Protein 5MJ3 (pdb70)

Organism: Homo sapiens (NCBI:txid9606)

B-factor: mean 43.7, std 19.68, range [18.47, 137.01]

Solvent-accessible surface area: 27596 Å² total

CATH classification: 2.60.40.10 (+2 more: 2.60.40.10, 2.60.40.10)

Foldseek 3Di:
DAAPDPQEEEAEFAADPPGQADKDKDFQPAPDFDAKFKDFDPDPPTQDDTRIDIDGDHDCVRFGKMWMDHPNHTRGIHGYFYFYQYPNRTDDQFFDFPQPPHTPCAKAKADQELQQKIKIKTKGLDDDQKAKDKAKFFADVDTAHKDKDGKDWDDWDDDPNGIMTMIMIMMGGPDGDSQDDDDTWMKMKMWMQRNRYIDIDIDTGHNLQRHEHAFWADWDWAADPPFQKIKIFTHGDPPYDPDCVRFFKKKKKFKDCPDTRIDIGSHRMDMDGHDASIKIWMWIDRPPDDHDIHDIDIDGGD/DFPLVVLLVLLVVLLVLLPPQDDADDPPPPDDDCVVVVVVVQQACDPPQQLPLVSCVVPVPSVLVSLLVNLLVLLPVLPDCLACPVVHDDCPGSSVVSSVSSVVSSCRSPVPDDHPHDDDNVVSVSVVNVSSVRVSNRSVSSSVSSVSCVVPVDD/DDLVVLVVLLVVLVVLLVVVLVVLVVHCDSVVLNVVSVVLCVSVVLVVVSVVCVDDDDDPVRSVVVSVVSVVVSVVSVVVVVVNVD

Radius of gyration: 28.39 Å; Cα contacts (8 Å, |Δi|>4): 1042; chains: 3; bounding box: 75×76×80 Å

Secondary structure (DSSP, 8-state):
-EEEETTEEEEEEE-STT---EEEEEE--SS--SS-EEEETT-----EESSEEEEEE-SGGG-EEEEEEETTEEEEEEEEEEEEEETTEE---SSPP--SSSSS---EEEBSSSSSEEEEEEEES--SSEEEEEEEEE-SSSPEEEEE---EEEEEEEETTEEEEEEEEEEEESS--TTS---S-EEEEEEEEETTEEEEEEEEE-HHHHB-PPPPEEEEEEEPTTSSEEEEEEE--TTS-S-TTTS-EEEEEEEE----EEEEESSSEEEEE--TT-EEEEEEEESSS--PPPPPEEEE--/---HHHHHHHHHHHHHHHHHSS----TTSS--TTHHHHHHHS----TTSS-SHHHHHHHTHHHHHHHHHHHHHHHHHHTSHHHHSSSPPPTTSHHHHHHHHHHHHHHHH-TT-------SHHHHHHHHHHHHHHHHHHHHHHHHHHHHHHHHT--/--HHHHHHHHHHHHHHHHHHHHHHHH---HHHHHHHHHHH--HHHHHHHHTT-------HHHHHHHHHHHHHHHHHHHHHHHHHH-

Sequence (543 aa):
IWELKKDVYVVELDWYPDAPGEMVVVLTCDTPEEDGITWTLDQSSEVLGSGKTLTIQVKEFGDAGQYTCHKGGEVLSSHSLLLLHKKEDDGIWSTDILKDQKEPKNKTFLRCEAKNYSGRFTCWWWLTTISTTDLTFSVKSSRGSSDPQGVTCCGAATLSAERVRGDNKEYEYSVECCQEDSACPAAEESLPIEVMMVDAVHKLKYENYTSSFFIRDIIKPDPPKNLQLKPLKNSRQVVEVSWEYPDTWSTPHSYFSLTFCVQVQGEKKDRVFTDKTSATVICRKNASIISVRAQDRYYSSSWSEWASSVPCSSPAWTQQCQQLSQKLCTLAWSAHPLVGHMMDLLREEGDEETTNDVPHIQCGDGCDPQGLRDDNSQFCLQRRIHQGLIFYEEKLLGSDDIFTGEPSLLPDDSPVGQLHASLLGLSQLLQPEGHHLSPSQPWQRLLLRFKILRSSLQAFVAVAARVFAHGAATLSPMSIQEIQKEIAQIQAVIAGIQKYIYTMMSIEEIQKQIAAIQQIAAIQKQIYAMGGSGMSIEEIQKQIAAIQEQQILAIYKQIMAMVT

Structure (mmCIF, N/CA/C/O backbone):
data_5MJ3
#
_entry.id   5MJ3
#
_cell.length_a   56.960
_cell.length_b   56.740
_cell.length_c   100.070
_cell.angle_alpha   90.00
_cell.angle_beta   99.73
_cell.angle_gamma   90.00
#
_symmetry.space_group_name_H-M   'P 1 21 1'
#
loop_
_entity.id
_entity.type
_entity.pdbx_description
1 polymer 'Interleukin-12 subunit beta'
2 polymer 'Interleukin-23 subunit alpha'
3 polymer 'ALPHABODY MA12'
4 branched alpha-D-mannopyranose-(1-3)-[alpha-D-mannopyranose-(1-6)]beta-D-mannopyranose-(1-4)-2-acetamido-2-deoxy-beta-D-glucopyranose-(1-4)-2-acetamido-2-deoxy-beta-D-glucopyranose
5 non-polymer 'TRIETHYLENE GLYCOL'
6 non-polymer 'TETRAETHYLENE GLYCOL'
7 non-polymer 'SODIUM ION'
8 water water
#
loop_
_atom_site.group_PDB
_atom_site.id
_atom_site.type_symbol
_atom_site.label_atom_id
_atom_site.label_alt_id
_atom_site.label_comp_id
_atom_site.label_asym_id
_atom_site.label_entity_id
_atom_site.label_seq_id
_atom_site.pdbx_PDB_ins_code
_atom_site.Cartn_x
_atom_site.Cartn_y
_atom_site.Cartn_z
_atom_site.occupancy
_atom_site.B_iso_or_equiv
_atom_site.auth_seq_id
_atom_site.auth_comp_id
_atom_site.auth_asym_id
_atom_site.auth_atom_id
_atom_site.pdbx_PDB_model_num
ATOM 1 N N . ILE A 1 1 ? 33.779 -8.366 40.728 1.00 49.53 23 ILE A N 1
ATOM 2 C CA . ILE A 1 1 ? 34.928 -7.875 39.975 1.00 45.16 23 ILE A CA 1
ATOM 3 C C . ILE A 1 1 ? 34.824 -8.373 38.536 1.00 43.43 23 ILE A C 1
ATOM 4 O O . ILE A 1 1 ? 34.474 -9.527 38.297 1.00 45.84 23 ILE A O 1
ATOM 19 N N . TRP A 1 2 ? 35.103 -7.499 37.570 1.00 38.86 24 TRP A N 1
ATOM 20 C CA . TRP A 1 2 ? 35.096 -7.890 36.170 1.00 36.26 24 TRP A CA 1
ATOM 21 C C . TRP A 1 2 ? 36.254 -7.220 35.447 1.00 38.21 24 TRP A C 1
ATOM 22 O O . TRP A 1 2 ? 36.832 -6.236 35.923 1.00 37.84 24 TRP A O 1
ATOM 43 N N . GLU A 1 3 ? 36.604 -7.779 34.292 1.00 41.66 25 GLU A N 1
ATOM 44 C CA . GLU A 1 3 ? 37.770 -7.335 33.540 1.00 44.41 25 GLU A CA 1
ATOM 45 C C . GLU A 1 3 ? 37.364 -6.259 32.537 1.00 40.61 25 GLU A C 1
ATOM 46 O O . GLU A 1 3 ? 36.533 -6.498 31.654 1.00 38.62 25 GLU A O 1
ATOM 58 N N . LEU A 1 4 ? 37.950 -5.071 32.682 1.00 36.74 26 LEU A N 1
ATOM 59 C CA . LEU A 1 4 ? 37.690 -3.971 31.759 1.00 36.84 26 LEU A CA 1
ATOM 60 C C . LEU A 1 4 ? 38.495 -4.146 30.477 1.00 40.07 26 LEU A C 1
ATOM 61 O O . LEU A 1 4 ? 37.969 -3.990 29.363 1.00 36.10 26 LEU A O 1
ATOM 77 N N . LYS A 1 5 ? 39.777 -4.465 30.631 1.00 41.13 27 LYS A N 1
ATOM 78 C CA . LYS A 1 5 ? 40.668 -4.834 29.542 1.00 41.15 27 LYS A CA 1
ATOM 79 C C . LYS A 1 5 ? 41.787 -5.657 30.166 1.00 40.26 27 LYS A C 1
ATOM 80 O O . LYS A 1 5 ? 41.816 -5.857 31.380 1.00 38.64 27 LYS A O 1
ATOM 99 N N . LYS A 1 6 ? 42.708 -6.136 29.338 1.00 44.79 28 LYS A N 1
ATOM 100 C CA . LYS A 1 6 ? 43.750 -7.031 29.833 1.00 47.99 28 LYS A CA 1
ATOM 101 C C . LYS A 1 6 ? 44.409 -6.469 31.087 1.00 41.49 28 LYS A C 1
ATOM 102 O O . LYS A 1 6 ? 44.902 -5.337 31.088 1.00 42.26 28 LYS A O 1
ATOM 121 N N . ASP A 1 7 ? 44.398 -7.264 32.155 1.00 44.62 29 ASP A N 1
ATOM 122 C CA . ASP A 1 7 ? 45.083 -6.956 33.408 1.00 45.79 29 ASP A CA 1
ATOM 123 C C . ASP A 1 7 ? 44.520 -5.722 34.107 1.00 44.13 29 ASP A C 1
ATOM 124 O O . ASP A 1 7 ? 45.186 -5.147 34.972 1.00 41.69 29 ASP A O 1
ATOM 133 N N . VAL A 1 8 ? 43.307 -5.300 33.751 1.00 41.29 30 VAL A N 1
ATOM 134 C CA . VAL A 1 8 ? 42.643 -4.169 34.391 1.00 38.46 30 VAL A CA 1
ATOM 135 C C . VAL A 1 8 ? 41.242 -4.604 34.790 1.00 36.14 30 VAL A C 1
ATOM 136 O O . VAL A 1 8 ? 40.463 -5.059 33.943 1.00 41.32 30 VAL A O 1
ATOM 149 N N . TYR A 1 9 ? 40.911 -4.430 36.066 1.00 35.03 31 TYR A N 1
ATOM 150 C CA . TYR A 1 9 ? 39.662 -4.926 36.621 1.00 34.95 31 TYR A CA 1
ATOM 151 C C . TYR A 1 9 ? 38.913 -3.826 37.357 1.00 34.52 31 TYR A C 1
ATOM 152 O O . TYR A 1 9 ? 39.513 -2.916 37.935 1.00 36.21 31 TYR A O 1
ATOM 170 N N . VAL A 1 10 ? 37.589 -3.941 37.350 1.00 34.20 32 VAL A N 1
ATOM 171 C CA . VAL A 1 10 ? 36.695 -3.005 38.022 1.00 31.38 32 VAL A CA 1
ATOM 172 C C . VAL A 1 10 ? 35.994 -3.741 39.156 1.00 34.06 32 VAL A C 1
ATOM 173 O O . VAL A 1 10 ? 35.425 -4.820 38.948 1.00 33.23 32 VAL A O 1
ATOM 186 N N . VAL A 1 11 ? 36.055 -3.164 40.354 1.00 31.36 33 VAL A N 1
ATOM 187 C CA . VAL A 1 11 ? 35.375 -3.685 41.534 1.00 32.21 33 VAL A CA 1
ATOM 188 C C . VAL A 1 11 ? 34.236 -2.738 41.880 1.00 32.50 33 VAL A C 1
ATOM 189 O O . VAL A 1 11 ? 34.473 -1.569 42.212 1.00 33.82 33 VAL A O 1
ATOM 202 N N . GLU A 1 12 ? 33.001 -3.237 41.768 1.00 33.60 34 GLU A N 1
ATOM 203 C CA . GLU A 1 12 ? 31.811 -2.467 42.100 1.00 31.89 34 GLU A CA 1
ATOM 204 C C . GLU A 1 12 ? 31.619 -2.478 43.608 1.00 35.47 34 GLU A C 1
ATOM 205 O O . GLU A 1 12 ? 31.698 -3.538 44.240 1.00 38.54 34 GLU A O 1
ATOM 217 N N . LEU A 1 13 ? 31.366 -1.301 44.184 1.00 36.71 35 LEU A N 1
ATOM 218 C CA . LEU A 1 13 ? 31.246 -1.150 45.631 1.00 39.53 35 LEU A CA 1
ATOM 219 C C . LEU A 1 13 ? 30.032 -0.322 46.002 1.00 40.09 35 LEU A C 1
ATOM 220 O O . LEU A 1 13 ? 29.823 0.766 45.458 1.00 40.11 35 LEU A O 1
ATOM 236 N N . ASP A 1 14 ? 29.258 -0.827 46.964 1.00 37.65 36 ASP A N 1
ATOM 237 C CA . ASP A 1 14 ? 28.282 -0.005 47.669 1.00 44.52 36 ASP A CA 1
ATOM 238 C C . ASP A 1 14 ? 29.044 0.967 48.561 1.00 45.27 36 ASP A C 1
ATOM 239 O O . ASP A 1 14 ? 29.721 0.548 49.506 1.00 46.69 36 ASP A O 1
ATOM 248 N N . TRP A 1 15 ? 28.929 2.258 48.268 1.00 43.75 37 TRP A N 1
ATOM 249 C CA . TRP A 1 15 ? 29.870 3.272 48.732 1.00 46.12 37 TRP A CA 1
ATOM 250 C C . TRP A 1 15 ? 29.211 4.142 49.795 1.00 51.47 37 TRP A C 1
ATOM 251 O O . TRP A 1 15 ? 28.276 4.893 49.501 1.00 51.22 37 TRP A O 1
ATOM 272 N N . TYR A 1 16 ? 29.646 3.956 51.009 1.00 52.20 38 TYR A N 1
ATOM 273 C CA . TYR A 1 16 ? 29.193 4.765 52.160 1.00 57.88 38 TYR A CA 1
ATOM 274 C C . TYR A 1 16 ? 30.245 4.779 53.306 1.00 68.26 38 TYR A C 1
ATOM 275 O O . TYR A 1 16 ? 31.126 3.959 53.255 1.00 69.25 38 TYR A O 1
ATOM 293 N N . PRO A 1 17 ? 30.185 5.682 54.281 1.00 69.64 39 PRO A N 1
ATOM 294 C CA . PRO A 1 17 ? 31.263 5.728 55.271 1.00 67.66 39 PRO A CA 1
ATOM 295 C C . PRO A 1 17 ? 31.388 4.378 56.039 1.00 57.48 39 PRO A C 1
ATOM 296 O O . PRO A 1 17 ? 30.375 3.944 56.479 1.00 50.09 39 PRO A O 1
ATOM 307 N N . ASP A 1 18 ? 32.579 3.794 56.170 1.00 58.27 40 ASP A N 1
ATOM 308 C CA . ASP A 1 18 ? 32.834 2.521 56.830 1.00 58.91 40 ASP A CA 1
ATOM 309 C C . ASP A 1 18 ? 32.170 1.351 56.194 1.00 52.08 40 ASP A C 1
ATOM 310 O O . ASP A 1 18 ? 31.921 0.398 56.847 1.00 47.34 40 ASP A O 1
ATOM 319 N N . ALA A 1 19 ? 31.915 1.423 54.902 1.00 48.96 41 ALA A N 1
ATOM 320 C CA . ALA A 1 19 ? 31.368 0.277 54.203 1.00 46.93 41 ALA A CA 1
ATOM 321 C C . ALA A 1 19 ? 32.401 -0.850 54.173 1.00 42.48 41 ALA A C 1
ATOM 322 O O . ALA A 1 19 ? 33.599 -0.590 54.019 1.00 41.46 41 ALA A O 1
ATOM 329 N N . PRO A 1 20 ? 31.975 -2.112 54.311 1.00 46.07 42 PRO A N 1
ATOM 330 C CA . PRO A 1 20 ? 32.947 -3.215 54.303 1.00 45.99 42 PRO A CA 1
ATOM 331 C C . PRO A 1 20 ? 33.472 -3.567 52.925 1.00 39.88 42 PRO A C 1
ATOM 332 O O . PRO A 1 20 ? 34.516 -4.227 52.832 1.00 38.57 42 PRO A O 1
ATOM 343 N N . GLY A 1 21 ? 32.796 -3.159 51.855 1.00 38.34 43 GLY A N 1
ATOM 344 C CA . GLY A 1 21 ? 33.341 -3.432 50.545 1.00 39.16 43 GLY A CA 1
ATOM 345 C C . GLY A 1 21 ? 33.196 -4.898 50.175 1.00 38.49 43 GLY A C 1
ATOM 346 O O . GLY A 1 21 ? 32.293 -5.597 50.637 1.00 38.69 43 GLY A O 1
ATOM 350 N N . GLU A 1 22 ? 34.117 -5.372 49.336 1.00 35.49 44 GLU A N 1
ATOM 351 C CA . GLU A 1 22 ? 34.016 -6.690 48.729 1.00 35.14 44 GLU A CA 1
ATOM 352 C C . GLU A 1 22 ? 35.320 -7.450 48.867 1.00 33.58 44 GLU A C 1
ATOM 353 O O . GLU A 1 22 ? 36.406 -6.879 48.719 1.00 38.41 44 GLU A O 1
ATOM 365 N N . MET A 1 23 ? 35.204 -8.749 49.110 1.00 33.48 45 MET A N 1
ATOM 366 C CA . MET A 1 23 ? 36.357 -9.632 49.058 1.00 32.31 45 MET A CA 1
ATOM 367 C C . MET A 1 23 ? 36.628 -10.023 47.610 1.00 34.33 45 MET A C 1
ATOM 368 O O . MET A 1 23 ? 35.715 -10.410 46.872 1.00 34.29 45 MET A O 1
ATOM 382 N N A VAL A 1 24 ? 37.893 -9.921 47.217 0.64 36.49 46 VAL A N 1
ATOM 383 N N B VAL A 1 24 ? 37.885 -9.904 47.198 0.36 36.44 46 VAL A N 1
ATOM 384 C CA A VAL A 1 24 ? 38.354 -10.271 45.885 0.64 37.19 46 VAL A CA 1
ATOM 385 C CA B VAL A 1 24 ? 38.308 -10.303 45.864 0.36 37.16 46 VAL A CA 1
ATOM 386 C C A VAL A 1 24 ? 39.514 -11.243 46.022 0.64 35.49 46 VAL A C 1
ATOM 387 C C B VAL A 1 24 ? 39.509 -11.225 46.000 0.36 35.69 46 VAL A C 1
ATOM 388 O O A VAL A 1 24 ? 40.303 -11.160 46.969 0.64 34.84 46 VAL A O 1
ATOM 389 O O B VAL A 1 24 ? 40.315 -11.093 46.927 0.36 34.79 46 VAL A O 1
ATOM 414 N N . VAL A 1 25 ? 39.620 -12.169 45.072 1.00 38.19 47 VAL A N 1
ATOM 415 C CA . VAL A 1 25 ? 40.767 -13.071 44.992 1.00 42.94 47 VAL A CA 1
ATOM 416 C C . VAL A 1 25 ? 41.442 -12.807 43.658 1.00 41.67 47 VAL A C 1
ATOM 417 O O . VAL A 1 25 ? 40.823 -12.962 42.595 1.00 43.88 47 VAL A O 1
ATOM 431 N N . LEU A 1 26 ? 42.682 -12.345 43.720 1.00 40.75 48 LEU A N 1
ATOM 432 C CA . LEU A 1 26 ? 43.490 -12.139 42.534 1.00 41.63 48 LEU A CA 1
ATOM 433 C C . LEU A 1 26 ? 44.357 -13.367 42.309 1.00 44.59 48 LEU A C 1
ATOM 434 O O . LEU A 1 26 ? 44.901 -13.938 43.256 1.00 45.76 48 LEU A O 1
ATOM 450 N N . THR A 1 27 ? 44.479 -13.777 41.051 1.00 46.66 49 THR A N 1
ATOM 451 C CA . THR A 1 27 ? 45.335 -14.897 40.685 1.00 51.67 49 THR A CA 1
ATOM 452 C C . THR A 1 27 ? 46.486 -14.386 39.833 1.00 53.34 49 THR A C 1
ATOM 453 O O . THR A 1 27 ? 46.264 -13.675 38.849 1.00 51.77 49 THR A O 1
ATOM 464 N N . CYS A 1 28 ? 47.707 -14.744 40.219 1.00 58.13 50 CYS A N 1
ATOM 465 C CA . CYS A 1 28 ? 48.875 -14.395 39.426 1.00 58.17 50 CYS A CA 1
ATOM 466 C C . CYS A 1 28 ? 48.804 -15.130 38.095 1.00 55.27 50 CYS A C 1
ATOM 467 O O . CYS A 1 28 ? 48.591 -16.345 38.058 1.00 54.79 50 CYS A O 1
ATOM 474 N N . ASP A 1 29 ? 48.952 -14.383 37.003 1.00 55.68 51 ASP A N 1
ATOM 475 C CA . ASP A 1 29 ? 48.873 -14.938 35.652 1.00 66.42 51 ASP A CA 1
ATOM 476 C C . ASP A 1 29 ? 50.237 -15.516 35.289 1.00 68.68 51 ASP A C 1
ATOM 477 O O . ASP A 1 29 ? 51.066 -14.884 34.630 1.00 70.17 51 ASP A O 1
ATOM 486 N N . THR A 1 30 ? 50.471 -16.750 35.729 1.00 65.65 52 THR A N 1
ATOM 487 C CA . THR A 1 30 ? 51.788 -17.360 35.612 1.00 71.36 52 THR A CA 1
ATOM 488 C C . THR A 1 30 ? 51.627 -18.871 35.623 1.00 69.76 52 THR A C 1
ATOM 489 O O . THR A 1 30 ? 50.634 -19.389 36.148 1.00 64.87 52 THR A O 1
ATOM 500 N N . PRO A 1 31 ? 52.580 -19.605 35.043 1.00 78.93 53 PRO A N 1
ATOM 501 C CA . PRO A 1 31 ? 52.591 -21.067 35.204 1.00 81.08 53 PRO A CA 1
ATOM 502 C C . PRO A 1 31 ? 53.135 -21.507 36.557 1.00 74.60 53 PRO A C 1
ATOM 503 O O . PRO A 1 31 ? 52.787 -22.583 37.055 1.00 66.62 53 PRO A O 1
ATOM 514 N N . GLU A 1 32 ? 53.983 -20.675 37.161 1.00 79.04 54 GLU A N 1
ATOM 515 C CA . GLU A 1 32 ? 54.648 -21.043 38.406 1.00 87.73 54 GLU A CA 1
ATOM 516 C C . GLU A 1 32 ? 53.627 -21.403 39.484 1.00 85.45 54 GLU A C 1
ATOM 517 O O . GLU A 1 32 ? 52.470 -20.973 39.455 1.00 84.80 54 GLU A O 1
ATOM 529 N N . GLU A 1 33 ? 54.076 -22.208 40.450 1.00 82.58 55 GLU A N 1
ATOM 530 C CA . GLU A 1 33 ? 53.246 -22.597 41.584 1.00 78.44 55 GLU A CA 1
ATOM 531 C C . GLU A 1 33 ? 53.910 -22.372 42.940 1.00 76.88 55 GLU A C 1
ATOM 532 O O . GLU A 1 33 ? 53.210 -22.421 43.956 1.00 73.82 55 GLU A O 1
ATOM 544 N N . ASP A 1 34 ? 55.215 -22.097 42.993 1.00 80.29 56 ASP A N 1
ATOM 545 C CA . ASP A 1 34 ? 55.933 -21.940 44.251 1.00 76.66 56 ASP A CA 1
ATOM 546 C C . ASP A 1 34 ? 56.688 -20.617 44.263 1.00 69.84 56 ASP A C 1
ATOM 547 O O . ASP A 1 34 ? 57.097 -20.108 43.217 1.00 65.98 56 ASP A O 1
ATOM 556 N N . GLY A 1 35 ? 56.875 -20.071 45.462 1.00 65.45 57 GLY A N 1
ATOM 557 C CA . GLY A 1 35 ? 57.739 -18.914 45.653 1.00 65.88 57 GLY A CA 1
ATOM 558 C C . GLY A 1 35 ? 57.217 -17.595 45.120 1.00 65.70 57 GLY A C 1
ATOM 559 O O . GLY A 1 35 ? 58.005 -16.779 44.624 1.00 65.83 57 GLY A O 1
ATOM 563 N N . ILE A 1 36 ? 55.914 -17.349 45.231 1.00 62.52 58 ILE A N 1
ATOM 564 C CA . ILE A 1 36 ? 55.293 -16.139 44.703 1.00 58.72 58 ILE A CA 1
ATOM 565 C C . ILE A 1 36 ? 54.957 -15.210 45.860 1.00 55.86 58 ILE A C 1
ATOM 566 O O . ILE A 1 36 ? 54.530 -15.663 46.928 1.00 56.58 58 ILE A O 1
ATOM 582 N N . THR A 1 37 ? 55.159 -13.913 45.646 1.00 55.21 59 THR A N 1
ATOM 583 C CA . THR A 1 37 ? 54.785 -12.879 46.601 1.00 58.43 59 THR A CA 1
ATOM 584 C C . THR A 1 37 ? 54.065 -11.754 45.868 1.00 56.00 59 THR A C 1
ATOM 585 O O . THR A 1 37 ? 54.225 -11.576 44.657 1.00 56.94 59 THR A O 1
ATOM 596 N N . TRP A 1 38 ? 53.306 -10.968 46.630 1.00 52.18 60 TRP A N 1
ATOM 597 C CA . TRP A 1 38 ? 52.477 -9.896 46.096 1.00 49.71 60 TRP A CA 1
ATOM 598 C C . TRP A 1 38 ? 52.838 -8.566 46.744 1.00 49.73 60 TRP A C 1
ATOM 599 O O . TRP A 1 38 ? 53.146 -8.512 47.938 1.00 53.83 60 TRP A O 1
ATOM 620 N N . THR A 1 39 ? 52.771 -7.492 45.954 1.00 47.16 61 THR A N 1
ATOM 621 C CA . THR A 1 39 ? 52.906 -6.131 46.463 1.00 52.49 61 THR A CA 1
ATOM 622 C C . THR A 1 39 ? 51.861 -5.240 45.800 1.00 51.57 61 THR A C 1
ATOM 623 O O . THR A 1 39 ? 51.156 -5.655 44.876 1.00 51.72 61 THR A O 1
ATOM 634 N N . LEU A 1 40 ? 51.778 -3.993 46.273 1.00 50.33 62 LEU A N 1
ATOM 635 C CA . LEU A 1 40 ? 50.852 -2.999 45.734 1.00 51.50 62 LEU A CA 1
ATOM 636 C C . LEU A 1 40 ? 51.591 -1.692 45.465 1.00 52.74 62 LEU A C 1
ATOM 637 O O . LEU A 1 40 ? 52.268 -1.160 46.353 1.00 51.55 62 LEU A O 1
ATOM 653 N N . ASP A 1 41 ? 51.450 -1.184 44.238 1.00 48.86 63 ASP A N 1
ATOM 654 C CA . ASP A 1 41 ? 51.984 0.123 43.795 1.00 50.18 63 ASP A CA 1
ATOM 655 C C . ASP A 1 41 ? 53.478 0.164 44.123 1.00 54.74 63 ASP A C 1
ATOM 656 O O . ASP A 1 41 ? 54.199 -0.772 43.754 1.00 54.92 63 ASP A O 1
ATOM 665 N N . GLN A 1 42 ? 53.979 1.206 44.794 1.00 60.88 64 GLN A N 1
ATOM 666 C CA . GLN A 1 42 ? 55.421 1.372 44.988 1.00 71.26 64 GLN A CA 1
ATOM 667 C C . GLN A 1 42 ? 55.965 0.624 46.200 1.00 71.39 64 GLN A C 1
ATOM 668 O O . GLN A 1 42 ? 57.158 0.304 46.231 1.00 74.19 64 GLN A O 1
ATOM 682 N N . SER A 1 43 ? 55.131 0.354 47.203 1.00 66.79 65 SER A N 1
ATOM 683 C CA . SER A 1 43 ? 55.608 -0.279 48.425 1.00 65.12 65 SER A CA 1
ATOM 684 C C . SER A 1 43 ? 56.176 -1.667 48.144 1.00 63.14 65 SER A C 1
ATOM 685 O O . SER A 1 43 ? 55.700 -2.397 47.273 1.00 62.00 65 SER A O 1
ATOM 693 N N . SER A 1 44 ? 57.209 -2.033 48.907 1.00 63.40 66 SER A N 1
ATOM 694 C CA . SER A 1 44 ? 57.799 -3.360 48.822 1.00 64.97 66 SER A CA 1
ATOM 695 C C . SER A 1 44 ? 57.244 -4.321 49.865 1.00 63.21 66 SER A C 1
ATOM 696 O O . SER A 1 44 ? 57.528 -5.522 49.791 1.00 60.61 66 SER A O 1
ATOM 704 N N . GLU A 1 45 ? 56.471 -3.824 50.829 1.00 69.35 67 GLU A N 1
ATOM 705 C CA . GLU A 1 45 ? 55.805 -4.674 51.807 1.00 72.01 67 GLU A CA 1
ATOM 706 C C . GLU A 1 45 ? 55.091 -5.829 51.122 1.00 67.41 67 GLU A C 1
ATOM 707 O O . GLU A 1 45 ? 54.201 -5.615 50.290 1.00 62.33 67 GLU A O 1
ATOM 719 N N . VAL A 1 46 ? 55.481 -7.054 51.469 1.00 63.39 68 VAL A N 1
ATOM 720 C CA . VAL A 1 46 ? 54.835 -8.232 50.903 1.00 63.65 68 VAL A CA 1
ATOM 721 C C . VAL A 1 46 ? 53.445 -8.368 51.509 1.00 64.10 68 VAL A C 1
ATOM 722 O O . VAL A 1 46 ? 53.294 -8.579 52.718 1.00 62.88 68 VAL A O 1
ATOM 735 N N . LEU A 1 47 ? 52.421 -8.253 50.665 1.00 61.14 69 LEU A N 1
ATOM 736 C CA . LEU A 1 47 ? 51.044 -8.352 51.117 1.00 61.08 69 LEU A CA 1
ATOM 737 C C . LEU A 1 47 ? 50.568 -9.791 51.242 1.00 55.01 69 LEU A C 1
ATOM 738 O O . LEU A 1 47 ? 49.564 -10.039 51.919 1.00 52.92 69 LEU A O 1
ATOM 754 N N . GLY A 1 48 ? 51.239 -10.733 50.595 1.00 53.64 70 GLY A N 1
ATOM 755 C CA . GLY A 1 48 ? 50.788 -12.111 50.621 1.00 52.90 70 GLY A CA 1
ATOM 756 C C . GLY A 1 48 ? 51.705 -12.979 49.792 1.00 54.14 70 GLY A C 1
ATOM 757 O O . GLY A 1 48 ? 52.523 -12.491 49.004 1.00 54.02 70 GLY A O 1
ATOM 761 N N . SER A 1 49 ? 51.570 -14.288 50.005 1.00 55.82 71 SER A N 1
ATOM 762 C CA . SER A 1 49 ? 52.344 -15.283 49.283 1.00 60.16 71 SER A CA 1
ATOM 763 C C . SER A 1 49 ? 51.404 -16.302 48.656 1.00 60.99 71 SER A C 1
ATOM 764 O O . SER A 1 49 ? 50.303 -16.546 49.156 1.00 62.98 71 SER A O 1
ATOM 772 N N . GLY A 1 50 ? 51.839 -16.880 47.547 1.00 62.20 72 GLY A N 1
ATOM 773 C CA . GLY A 1 50 ? 51.099 -17.928 46.877 1.00 63.28 72 GLY A CA 1
ATOM 774 C C . GLY A 1 50 ? 50.548 -17.480 45.531 1.00 58.70 72 GLY A C 1
ATOM 775 O O . GLY A 1 50 ? 50.630 -16.317 45.131 1.00 54.52 72 GLY A O 1
ATOM 779 N N . LYS A 1 51 ? 49.978 -18.461 44.830 1.00 56.92 73 LYS A N 1
ATOM 780 C CA . LYS A 1 51 ? 49.436 -18.224 43.496 1.00 59.83 73 LYS A CA 1
ATOM 781 C C . LYS A 1 51 ? 48.321 -17.182 43.523 1.00 56.65 73 LYS A C 1
ATOM 782 O O . LYS A 1 51 ? 48.154 -16.422 42.560 1.00 50.47 73 LYS A O 1
ATOM 801 N N . THR A 1 52 ? 47.558 -17.128 44.614 1.00 56.70 74 THR A N 1
ATOM 802 C CA . THR A 1 52 ? 46.426 -16.225 44.742 1.00 54.15 74 THR A CA 1
ATOM 803 C C . THR A 1 52 ? 46.608 -15.298 45.939 1.00 48.54 74 THR A C 1
ATOM 804 O O . THR A 1 52 ? 47.341 -15.593 46.890 1.00 46.11 74 THR A O 1
ATOM 815 N N . LEU A 1 53 ? 45.932 -14.156 45.865 1.00 44.96 75 LEU A N 1
ATOM 816 C CA . LEU A 1 53 ? 45.937 -13.160 46.924 1.00 43.94 75 LEU A CA 1
ATOM 817 C C . LEU A 1 53 ? 44.499 -12.766 47.214 1.00 39.94 75 LEU A C 1
ATOM 818 O O . LEU A 1 53 ? 43.762 -12.378 46.304 1.00 39.16 75 LEU A O 1
ATOM 834 N N . THR A 1 54 ? 44.107 -12.866 48.474 1.00 41.76 76 THR A N 1
ATOM 835 C CA . THR A 1 54 ? 42.776 -12.469 48.903 1.00 42.06 76 THR A CA 1
ATOM 836 C C . THR A 1 54 ? 42.877 -11.099 49.549 1.00 37.23 76 THR A C 1
ATOM 837 O O . THR A 1 54 ? 43.690 -10.904 50.454 1.00 38.99 76 THR A O 1
ATOM 848 N N . ILE A 1 55 ? 42.064 -10.154 49.088 1.00 36.78 77 ILE A N 1
ATOM 849 C CA . ILE A 1 55 ? 42.118 -8.797 49.616 1.00 44.74 77 ILE A CA 1
ATOM 850 C C . ILE A 1 55 ? 40.706 -8.282 49.824 1.00 36.74 77 ILE A C 1
ATOM 851 O O . ILE A 1 55 ? 39.766 -8.673 49.127 1.00 38.22 77 ILE A O 1
ATOM 867 N N . GLN A 1 56 ? 40.563 -7.396 50.795 1.00 36.14 78 GLN A N 1
ATOM 868 C CA . GLN A 1 56 ? 39.314 -6.696 51.037 1.00 33.75 78 GLN A CA 1
ATOM 869 C C . GLN A 1 56 ? 39.410 -5.332 50.367 1.00 36.49 78 GLN A C 1
ATOM 870 O O . GLN A 1 56 ? 40.281 -4.521 50.708 1.00 37.93 78 GLN A O 1
ATOM 884 N N . VAL A 1 57 ? 38.542 -5.099 49.397 1.00 35.87 79 VAL A N 1
ATOM 885 C CA . VAL A 1 57 ? 38.520 -3.858 48.633 1.00 37.66 79 VAL A CA 1
ATOM 886 C C . VAL A 1 57 ? 37.368 -3.025 49.172 1.00 34.52 79 VAL A C 1
ATOM 887 O O . VAL A 1 57 ? 36.199 -3.378 48.987 1.00 35.83 79 VAL A O 1
ATOM 900 N N . LYS A 1 58 ? 37.690 -1.918 49.847 1.00 37.11 80 LYS A N 1
ATOM 901 C CA . LYS A 1 58 ? 36.647 -1.052 50.392 1.00 40.79 80 LYS A CA 1
ATOM 902 C C . LYS A 1 58 ? 36.931 0.440 50.272 1.00 41.74 80 LYS A C 1
ATOM 903 O O . LYS A 1 58 ? 36.026 1.234 50.543 1.00 41.64 80 LYS A O 1
ATOM 922 N N . GLU A 1 59 ? 38.136 0.857 49.893 1.00 41.43 81 GLU A N 1
ATOM 923 C CA . GLU A 1 59 ? 38.419 2.265 49.659 1.00 41.32 81 GLU A CA 1
ATOM 924 C C . GLU A 1 59 ? 39.549 2.348 48.648 1.00 36.41 81 GLU A C 1
ATOM 925 O O . GLU A 1 59 ? 40.112 1.331 48.237 1.00 38.05 81 GLU A O 1
ATOM 937 N N . PHE A 1 60 ? 39.905 3.574 48.261 1.00 38.63 82 PHE A N 1
ATOM 938 C CA . PHE A 1 60 ? 40.863 3.727 47.170 1.00 42.28 82 PHE A CA 1
ATOM 939 C C . PHE A 1 60 ? 42.262 3.253 47.546 1.00 42.97 82 PHE A C 1
ATOM 940 O O . PHE A 1 60 ? 43.046 2.912 46.652 1.00 40.41 82 PHE A O 1
ATOM 957 N N . GLY A 1 61 ? 42.582 3.200 48.840 1.00 43.17 83 GLY A N 1
ATOM 958 C CA . GLY A 1 61 ? 43.845 2.631 49.286 1.00 44.25 83 GLY A CA 1
ATOM 959 C C . GLY A 1 61 ? 43.992 1.153 48.981 1.00 43.49 83 GLY A C 1
ATOM 960 O O . GLY A 1 61 ? 45.118 0.630 49.003 1.00 39.32 83 GLY A O 1
ATOM 964 N N . ASP A 1 62 ? 42.880 0.469 48.690 1.00 40.89 84 ASP A N 1
ATOM 965 C CA . ASP A 1 62 ? 42.872 -0.933 48.300 1.00 39.47 84 ASP A CA 1
ATOM 966 C C . ASP A 1 62 ? 42.900 -1.122 46.796 1.00 38.90 84 ASP A C 1
ATOM 967 O O . ASP A 1 62 ? 43.044 -2.258 46.328 1.00 39.96 84 ASP A O 1
ATOM 976 N N . ALA A 1 63 ? 42.740 -0.045 46.038 1.00 35.43 85 ALA A N 1
ATOM 977 C CA . ALA A 1 63 ? 42.827 -0.081 44.595 1.00 37.12 85 ALA A CA 1
ATOM 978 C C . ALA A 1 63 ? 44.273 0.180 44.183 1.00 40.46 85 ALA A C 1
ATOM 979 O O . ALA A 1 63 ? 45.132 0.493 45.011 1.00 40.13 85 ALA A O 1
ATOM 986 N N . GLY A 1 64 ? 44.545 0.029 42.897 1.00 38.30 86 GLY A N 1
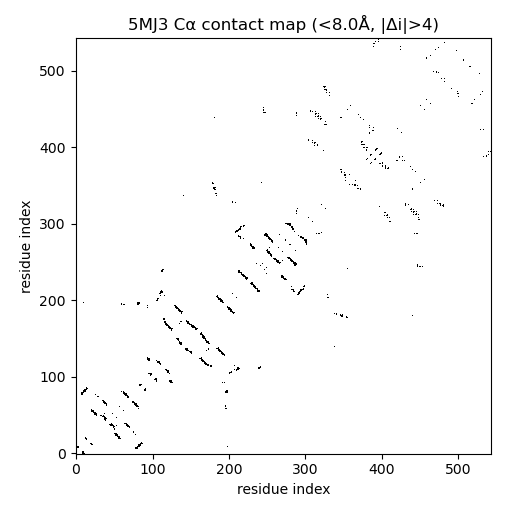ATOM 987 C CA . GLY A 1 64 ? 45.871 0.247 42.371 1.00 40.86 86 GLY A CA 1
ATOM 988 C C . GLY A 1 64 ? 46.437 -1.000 41.723 1.00 42.39 86 GLY A C 1
ATOM 989 O O . GLY A 1 64 ? 45.729 -1.970 41.432 1.00 38.44 86 GLY A O 1
ATOM 993 N N . GLN A 1 65 ? 47.747 -0.971 41.492 1.00 43.58 87 GLN A N 1
ATOM 994 C CA . GLN A 1 65 ? 48.415 -2.005 40.712 1.00 43.76 87 GLN A CA 1
ATOM 995 C C . GLN A 1 65 ? 48.977 -3.065 41.651 1.00 44.44 87 GLN A C 1
ATOM 996 O O . GLN A 1 65 ? 49.960 -2.821 42.361 1.00 46.42 87 GLN A O 1
ATOM 1010 N N . TYR A 1 66 ? 48.358 -4.242 41.649 1.00 44.28 88 TYR A N 1
ATOM 1011 C CA . TYR A 1 66 ? 48.853 -5.383 42.411 1.00 46.48 88 TYR A CA 1
ATOM 1012 C C . TYR A 1 66 ? 49.811 -6.191 41.544 1.00 51.72 88 TYR A C 1
ATOM 1013 O O . TYR A 1 66 ? 49.478 -6.557 40.412 1.00 52.05 88 TYR A O 1
ATOM 1031 N N . THR A 1 67 ? 50.997 -6.473 42.077 1.00 50.22 89 THR A N 1
ATOM 1032 C CA . THR A 1 67 ? 52.050 -7.142 41.328 1.00 54.53 89 THR A CA 1
ATOM 1033 C C . THR A 1 67 ? 52.485 -8.407 42.056 1.00 52.57 89 THR A C 1
ATOM 1034 O O . THR A 1 67 ? 52.740 -8.376 43.266 1.00 52.91 89 THR A O 1
ATOM 1045 N N . CYS A 1 68 ? 52.570 -9.513 41.321 1.00 49.85 90 CYS A N 1
ATOM 1046 C CA . CYS A 1 68 ? 53.149 -10.739 41.848 1.00 53.32 90 CYS A CA 1
ATOM 1047 C C . CYS A 1 68 ? 54.553 -10.930 41.289 1.00 57.74 90 CYS A C 1
ATOM 1048 O O . CYS A 1 68 ? 54.855 -10.529 40.159 1.00 54.94 90 CYS A O 1
ATOM 1055 N N . HIS A 1 69 ? 55.413 -11.543 42.104 1.00 59.40 91 HIS A N 1
ATOM 1056 C CA . HIS A 1 69 ? 56.821 -11.705 41.777 1.00 63.13 91 HIS A CA 1
ATOM 1057 C C . HIS A 1 69 ? 57.289 -13.105 42.144 1.00 60.47 91 HIS A C 1
ATOM 1058 O O . HIS A 1 69 ? 56.748 -13.753 43.040 1.00 56.49 91 HIS A O 1
ATOM 1072 N N . LYS A 1 70 ? 58.333 -13.553 41.452 1.00 67.83 92 LYS A N 1
ATOM 1073 C CA . LYS A 1 70 ? 59.069 -14.745 41.851 1.00 75.37 92 LYS A CA 1
ATOM 1074 C C . LYS A 1 70 ? 60.520 -14.568 41.433 1.00 81.68 92 LYS A C 1
ATOM 1075 O O . LYS A 1 70 ? 60.801 -14.090 40.329 1.00 79.80 92 LYS A O 1
ATOM 1094 N N . GLY A 1 71 ? 61.432 -14.955 42.320 1.00 87.61 93 GLY A N 1
ATOM 1095 C CA . GLY A 1 71 ? 62.849 -14.824 42.033 1.00 93.00 93 GLY A CA 1
ATOM 1096 C C . GLY A 1 71 ? 63.275 -13.407 41.728 1.00 96.68 93 GLY A C 1
ATOM 1097 O O . GLY A 1 71 ? 64.181 -13.200 40.915 1.00 97.01 93 GLY A O 1
ATOM 1101 N N . GLY A 1 72 ? 62.638 -12.419 42.357 1.00 102.72 94 GLY A N 1
ATOM 1102 C CA . GLY A 1 72 ? 62.921 -11.027 42.082 1.00 102.60 94 GLY A CA 1
ATOM 1103 C C . GLY A 1 72 ? 62.347 -10.501 40.786 1.00 96.51 94 GLY A C 1
ATOM 1104 O O . GLY A 1 72 ? 62.345 -9.281 40.582 1.00 100.30 94 GLY A O 1
ATOM 1108 N N . GLU A 1 73 ? 61.862 -11.371 39.904 1.00 81.76 95 GLU A N 1
ATOM 1109 C CA . GLU A 1 73 ? 61.291 -10.954 38.633 1.00 75.91 95 GLU A CA 1
ATOM 1110 C C . GLU A 1 73 ? 59.786 -10.766 38.770 1.00 71.14 95 GLU A C 1
ATOM 1111 O O . GLU A 1 73 ? 59.120 -11.499 39.508 1.00 68.40 95 GLU A O 1
ATOM 1123 N N . VAL A 1 74 ? 59.254 -9.774 38.057 1.00 76.76 96 VAL A N 1
ATOM 1124 C CA . VAL A 1 74 ? 57.813 -9.563 38.025 1.00 73.23 96 VAL A CA 1
ATOM 1125 C C . VAL A 1 74 ? 57.170 -10.617 37.136 1.00 68.30 96 VAL A C 1
ATOM 1126 O O . VAL A 1 74 ? 57.577 -10.817 35.984 1.00 71.15 96 VAL A O 1
ATOM 1139 N N . LEU A 1 75 ? 56.152 -11.290 37.665 1.00 58.82 97 LEU A N 1
ATOM 1140 C CA . LEU A 1 75 ? 55.382 -12.253 36.887 1.00 60.36 97 LEU A CA 1
ATOM 1141 C C . LEU A 1 75 ? 54.182 -11.615 36.188 1.00 62.43 97 LEU A C 1
ATOM 1142 O O . LEU A 1 75 ? 53.968 -11.847 34.993 1.00 61.07 97 LEU A O 1
ATOM 1158 N N . SER A 1 76 ? 53.395 -10.812 36.905 1.00 67.19 98 SER A N 1
ATOM 1159 C CA A SER A 1 76 ? 52.181 -10.239 36.337 0.33 67.34 98 SER A CA 1
ATOM 1160 C CA B SER A 1 76 ? 52.180 -10.240 36.339 0.67 67.33 98 SER A CA 1
ATOM 1161 C C . SER A 1 76 ? 51.767 -9.021 37.153 1.00 62.29 98 SER A C 1
ATOM 1162 O O . SER A 1 76 ? 52.233 -8.807 38.274 1.00 58.71 98 SER A O 1
ATOM 1177 N N . HIS A 1 77 ? 50.869 -8.229 36.567 1.00 56.17 99 HIS A N 1
ATOM 1178 C CA . HIS A 1 77 ? 50.283 -7.059 37.204 1.00 56.24 99 HIS A CA 1
ATOM 1179 C C . HIS A 1 77 ? 48.766 -7.143 37.098 1.00 45.82 99 HIS A C 1
ATOM 1180 O O . HIS A 1 77 ? 48.229 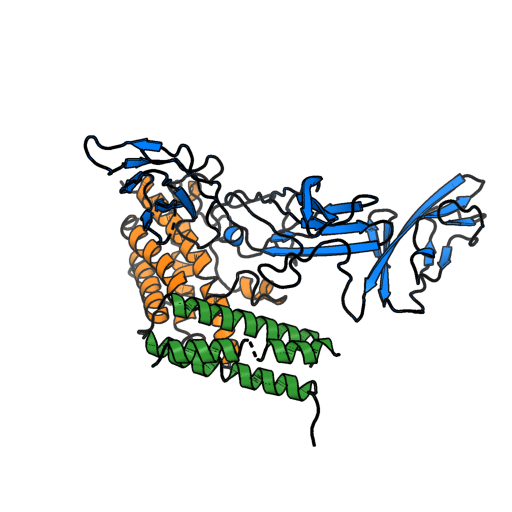-7.684 36.127 1.00 45.48 99 HIS A O 1
ATOM 1194 N N . SER A 1 78 ? 48.079 -6.583 38.092 1.00 41.57 100 SER A N 1
ATOM 1195 C CA . SER A 1 78 ? 46.624 -6.439 38.052 1.00 42.21 100 SER A CA 1
ATOM 1196 C C . SER A 1 78 ? 46.268 -5.073 38.609 1.00 40.98 100 SER A C 1
ATOM 1197 O O . SER A 1 78 ? 46.537 -4.789 39.780 1.00 43.37 100 SER A O 1
ATOM 1205 N N . LEU A 1 79 ? 45.696 -4.224 37.762 1.00 39.21 101 LEU A N 1
ATOM 1206 C CA . LEU A 1 79 ? 45.227 -2.911 38.177 1.00 38.14 101 LEU A CA 1
ATOM 1207 C C . LEU A 1 79 ? 43.757 -3.015 38.565 1.00 36.96 101 LEU A C 1
ATOM 1208 O O . LEU A 1 79 ? 42.923 -3.400 37.742 1.00 39.28 101 LEU A O 1
ATOM 1224 N N . LEU A 1 80 ? 43.445 -2.662 39.807 1.00 34.63 102 LEU A N 1
ATOM 1225 C CA . LEU A 1 80 ? 42.070 -2.620 40.282 1.00 34.35 102 LEU A CA 1
ATOM 1226 C C . LEU A 1 80 ? 41.593 -1.179 40.327 1.00 34.47 102 LEU A C 1
ATOM 1227 O O . LEU A 1 80 ? 42.274 -0.309 40.885 1.00 36.08 102 LEU A O 1
ATOM 1243 N N . LEU A 1 81 ? 40.442 -0.938 39.712 1.00 31.42 103 LEU A N 1
ATOM 1244 C CA . LEU A 1 81 ? 39.717 0.322 39.752 1.00 32.58 103 LEU A CA 1
ATOM 1245 C C . LEU A 1 81 ? 38.407 0.118 40.500 1.00 33.56 103 LEU A C 1
ATOM 1246 O O . LEU A 1 81 ? 37.868 -0.992 40.532 1.00 33.97 103 LEU A O 1
ATOM 1262 N N . LEU A 1 82 ? 37.886 1.191 41.094 1.00 32.10 104 LEU A N 1
ATOM 1263 C CA . LEU A 1 82 ? 36.634 1.139 41.841 1.00 31.39 104 LEU A CA 1
ATOM 1264 C C . LEU A 1 82 ? 35.502 1.832 41.090 1.00 34.28 104 LEU A C 1
ATOM 1265 O O . LEU A 1 82 ? 35.664 2.960 40.616 1.00 33.41 104 LEU A O 1
ATOM 1281 N N . HIS A 1 83 ? 34.342 1.172 41.031 1.00 33.05 105 HIS A N 1
ATOM 1282 C CA . HIS A 1 83 ? 33.117 1.776 40.525 1.00 31.87 105 HIS A CA 1
ATOM 1283 C C . HIS A 1 83 ? 32.171 1.982 41.700 1.00 33.61 105 HIS A C 1
ATOM 1284 O O . HIS A 1 83 ? 31.591 1.020 42.226 1.00 32.82 105 HIS A O 1
ATOM 1298 N N . LYS A 1 84 ? 32.039 3.233 42.126 1.00 33.42 106 LYS A N 1
ATOM 1299 C CA . LYS A 1 84 ? 31.221 3.553 43.287 1.00 31.71 106 LYS A CA 1
ATOM 1300 C C . LYS A 1 84 ? 29.742 3.532 42.927 1.00 34.42 106 LYS A C 1
ATOM 1301 O O . LYS A 1 84 ? 29.330 4.142 41.936 1.00 35.36 106 LYS A O 1
ATOM 1320 N N . LYS A 1 85 ? 28.945 2.853 43.745 1.00 35.98 107 LYS A N 1
ATOM 1321 C CA . LYS A 1 85 ? 27.491 2.968 43.705 1.00 39.59 107 LYS A CA 1
ATOM 1322 C C . LYS A 1 85 ? 27.068 3.665 44.990 1.00 43.19 107 LYS A C 1
ATOM 1323 O O . LYS A 1 85 ? 27.252 3.125 46.088 1.00 45.05 107 LYS A O 1
ATOM 1342 N N . GLU A 1 86 ? 26.531 4.874 44.852 1.00 44.30 108 GLU A N 1
ATOM 1343 C CA . GLU A 1 86 ? 26.161 5.716 45.985 1.00 48.65 108 GLU A CA 1
ATOM 1344 C C . GLU A 1 86 ? 24.640 5.765 46.069 1.00 49.14 108 GLU A C 1
ATOM 1345 O O . GLU A 1 86 ? 23.983 6.370 45.217 1.00 46.60 108 GLU A O 1
ATOM 1357 N N . ASP A 1 87 ? 24.081 5.129 47.096 1.00 56.34 109 ASP A N 1
ATOM 1358 C CA A ASP A 1 87 ? 22.632 5.097 47.288 0.75 60.19 109 ASP A CA 1
ATOM 1359 C CA B ASP A 1 87 ? 22.634 5.091 47.291 0.25 60.22 109 ASP A CA 1
ATOM 1360 C C . ASP A 1 87 ? 21.938 4.518 46.056 1.00 55.10 109 ASP A C 1
ATOM 1361 O O . ASP A 1 87 ? 20.939 5.050 45.573 1.00 48.11 109 ASP A O 1
ATOM 1375 N N . GLY A 1 88 ? 22.492 3.419 45.540 1.00 52.89 110 GLY A N 1
ATOM 1376 C CA . GLY A 1 88 ? 21.933 2.732 44.393 1.00 51.00 110 GLY A CA 1
ATOM 1377 C C . GLY A 1 88 ? 22.188 3.380 43.049 1.00 50.04 110 GLY A C 1
ATOM 1378 O O . GLY A 1 88 ? 21.645 2.907 42.040 1.00 50.72 110 GLY A O 1
ATOM 1382 N N . ILE A 1 89 ? 22.985 4.443 42.990 1.00 44.93 111 ILE A N 1
ATOM 1383 C CA . ILE A 1 89 ? 23.251 5.162 41.750 1.00 42.06 111 ILE A CA 1
ATOM 1384 C C . ILE A 1 89 ? 24.756 5.152 41.511 1.00 37.79 111 ILE A C 1
ATOM 1385 O O . ILE A 1 89 ? 25.535 5.454 42.420 1.00 40.09 111 ILE A O 1
ATOM 1401 N N . TRP A 1 90 ? 25.166 4.802 40.299 1.00 39.41 112 TRP A N 1
ATOM 1402 C CA . TRP A 1 90 ? 26.586 4.859 39.976 1.00 37.51 112 TRP A CA 1
ATOM 1403 C C . TRP A 1 90 ? 27.046 6.309 39.918 1.00 40.70 112 TRP A C 1
ATOM 1404 O O . TRP A 1 90 ? 26.330 7.186 39.423 1.00 37.03 112 TRP A O 1
ATOM 1425 N N . SER A 1 91 ? 28.260 6.553 40.415 1.00 35.89 113 SER A N 1
ATOM 1426 C CA . SER A 1 91 ? 28.766 7.913 40.526 1.00 36.77 113 SER A CA 1
ATOM 1427 C C . SER A 1 91 ? 29.014 8.522 39.149 1.00 32.85 113 SER A C 1
ATOM 1428 O O . SER A 1 91 ? 29.373 7.839 38.187 1.00 32.71 113 SER A O 1
ATOM 1436 N N . THR A 1 92 ? 28.807 9.828 39.069 1.00 33.94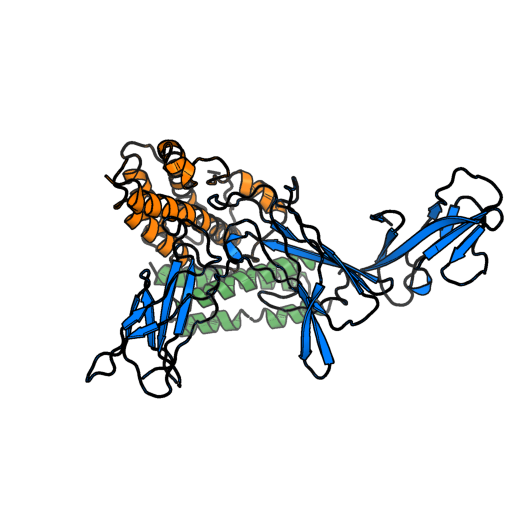 114 THR A N 1
ATOM 1437 C CA . THR A 1 92 ? 29.071 10.623 37.879 1.00 32.58 114 THR A CA 1
ATOM 1438 C C . THR A 1 92 ? 29.878 11.863 38.259 1.00 32.82 114 THR A C 1
ATOM 1439 O O . THR A 1 92 ? 29.547 12.997 37.903 1.00 34.04 114 THR A O 1
ATOM 1450 N N . ASP A 1 93 ? 30.963 11.637 39.011 1.00 31.67 115 ASP A N 1
ATOM 1451 C CA . ASP A 1 93 ? 31.832 12.728 39.445 1.00 33.82 115 ASP A CA 1
ATOM 1452 C C . ASP A 1 93 ? 32.646 13.311 38.293 1.00 34.21 115 ASP A C 1
ATOM 1453 O O . ASP A 1 93 ? 32.954 14.507 38.294 1.00 34.47 115 ASP A O 1
ATOM 1462 N N . ILE A 1 94 ? 33.031 12.485 37.323 1.00 34.25 116 ILE A N 1
ATOM 1463 C CA . ILE A 1 94 ? 34.058 12.902 36.374 1.00 34.32 116 ILE A CA 1
ATOM 1464 C C . ILE A 1 94 ? 33.496 13.873 35.342 1.00 33.41 116 ILE A C 1
ATOM 1465 O O . ILE A 1 94 ? 34.134 14.883 35.023 1.00 33.91 116 ILE A O 1
ATOM 1481 N N . LEU A 1 95 ? 32.294 13.623 34.829 1.00 32.54 117 LEU A N 1
ATOM 1482 C CA . LEU A 1 95 ? 31.716 14.484 33.810 1.00 31.48 117 LEU A CA 1
ATOM 1483 C C . LEU A 1 95 ? 30.680 15.432 34.396 1.00 36.87 117 LEU A C 1
ATOM 1484 O O . LEU A 1 95 ? 29.960 15.103 35.343 1.00 35.79 117 LEU A O 1
ATOM 1500 N N . LYS A 1 96 ? 30.594 16.613 33.790 1.00 34.32 118 LYS A N 1
ATOM 1501 C CA . LYS A 1 96 ? 29.628 17.624 34.195 1.00 38.92 118 LYS A CA 1
ATOM 1502 C C . LYS A 1 96 ? 28.271 17.364 33.548 1.00 37.39 118 LYS A C 1
ATOM 1503 O O . LYS A 1 96 ? 28.179 17.145 32.334 1.00 35.79 118 LYS A O 1
ATOM 1522 N N . ASP A 1 97 ? 27.219 17.371 34.366 1.00 34.59 119 ASP A N 1
ATOM 1523 C CA . ASP A 1 97 ? 25.857 17.244 33.862 1.00 36.24 119 ASP A CA 1
ATOM 1524 C C . ASP A 1 97 ? 25.480 18.502 33.087 1.00 41.27 119 ASP A C 1
ATOM 1525 O O . ASP A 1 97 ? 25.424 19.596 33.657 1.00 47.14 119 ASP A O 1
ATOM 1534 N N . GLN A 1 98 ? 25.231 18.353 31.787 1.00 40.07 120 GLN A N 1
ATOM 1535 C CA . GLN A 1 98 ? 24.837 19.486 30.961 1.00 44.34 120 GLN A CA 1
ATOM 1536 C C . GLN A 1 98 ? 23.353 19.817 31.071 1.00 46.16 120 GLN A C 1
ATOM 1537 O O . GLN A 1 98 ? 22.935 20.869 30.574 1.00 46.39 120 GLN A O 1
ATOM 1551 N N . LYS A 1 99 ? 22.558 18.942 31.688 1.00 51.00 121 LYS A N 1
ATOM 1552 C CA . LYS A 1 99 ? 21.170 19.225 32.063 1.00 59.71 121 LYS A CA 1
ATOM 1553 C C . LYS A 1 99 ? 20.314 19.692 30.887 1.00 66.63 121 LYS A C 1
ATOM 1554 O O . LYS A 1 99 ? 19.283 20.343 31.085 1.00 69.73 121 LYS A O 1
ATOM 1573 N N . GLU A 1 100 ? 20.701 19.352 29.659 1.00 67.83 122 GLU A N 1
ATOM 1574 C CA . GLU A 1 100 ? 19.876 19.655 28.503 1.00 66.80 122 GLU A CA 1
ATOM 1575 C C . GLU A 1 100 ? 20.149 18.579 27.460 1.00 52.40 122 GLU A C 1
ATOM 1576 O O . GLU A 1 100 ? 21.322 18.301 27.176 1.00 46.16 122 GLU A O 1
ATOM 1588 N N . PRO A 1 101 ? 19.112 17.968 26.863 1.00 52.33 123 PRO A N 1
ATOM 1589 C CA . PRO A 1 101 ? 17.684 18.291 27.008 1.00 55.15 123 PRO A CA 1
ATOM 1590 C C . PRO A 1 101 ? 17.007 17.783 28.287 1.00 56.72 123 PRO A C 1
ATOM 1591 O O . PRO A 1 101 ? 15.823 18.050 28.463 1.00 58.01 123 PRO A O 1
ATOM 1602 N N . LYS A 1 102 ? 17.718 17.073 29.160 1.00 52.10 124 LYS A N 1
ATOM 1603 C CA . LYS A 1 102 ? 17.114 16.615 30.407 1.00 57.59 124 LYS A CA 1
ATOM 1604 C C . LYS A 1 102 ? 18.215 16.352 31.424 1.00 53.98 124 LYS A C 1
ATOM 1605 O O . LYS A 1 102 ? 19.404 16.429 31.114 1.00 47.51 124 LYS A O 1
ATOM 1624 N N . ASN A 1 103 ? 17.799 16.050 32.653 1.00 59.23 125 ASN A N 1
ATOM 1625 C CA . ASN A 1 103 ? 18.758 15.772 33.715 1.00 60.59 125 ASN A CA 1
ATOM 1626 C C . ASN A 1 103 ? 19.608 14.556 33.372 1.00 51.34 125 ASN A C 1
ATOM 1627 O O . ASN A 1 103 ? 19.164 13.633 32.685 1.00 51.05 125 ASN A O 1
ATOM 1638 N N . LYS A 1 104 ? 20.843 14.555 33.875 1.00 46.03 126 LYS A N 1
ATOM 1639 C CA . LYS A 1 104 ? 21.769 13.448 33.659 1.00 45.88 126 LYS A CA 1
ATOM 1640 C C . LYS A 1 104 ? 22.130 13.308 32.179 1.00 41.23 126 LYS A C 1
ATOM 1641 O O . LYS A 1 104 ? 22.214 12.201 31.637 1.00 42.64 126 LYS A O 1
ATOM 1660 N N . THR A 1 105 ? 22.358 14.437 31.520 1.00 38.76 127 THR A N 1
ATOM 1661 C CA . THR A 1 105 ? 22.869 14.455 30.148 1.00 37.74 127 THR A CA 1
ATOM 1662 C C . THR A 1 105 ? 24.347 14.818 30.233 1.00 36.84 127 THR A C 1
ATOM 1663 O O . THR A 1 105 ? 24.710 15.976 30.445 1.00 38.48 127 THR A O 1
ATOM 1674 N N . PHE A 1 106 ? 25.198 13.814 30.082 1.00 30.68 128 PHE A N 1
ATOM 1675 C CA . PHE A 1 106 ? 26.637 14.005 30.202 1.00 28.56 128 PHE A CA 1
ATOM 1676 C C . PHE A 1 106 ? 27.339 14.024 28.858 1.00 34.35 128 PHE A C 1
ATOM 1677 O O . PHE A 1 106 ? 28.357 14.704 28.705 1.00 35.40 128 PHE A O 1
ATOM 1694 N N . LEU A 1 107 ? 26.791 13.329 27.875 1.00 30.43 129 LEU A N 1
ATOM 1695 C CA . LEU A 1 107 ? 27.334 13.290 26.530 1.00 29.68 129 LEU A CA 1
ATOM 1696 C C . LEU A 1 107 ? 26.364 13.987 25.589 1.00 32.59 129 LEU A C 1
ATOM 1697 O O . LEU A 1 107 ? 25.148 13.791 25.692 1.00 35.15 129 LEU A O 1
ATOM 1713 N N . ARG A 1 108 ? 26.895 14.800 24.684 1.00 27.97 130 ARG A N 1
ATOM 1714 C CA . ARG A 1 108 ? 26.105 15.421 23.624 1.00 30.33 130 ARG A CA 1
ATOM 1715 C C . ARG A 1 108 ? 26.710 15.057 22.281 1.00 27.81 130 ARG A C 1
ATOM 1716 O O . ARG A 1 108 ? 27.923 15.176 22.097 1.00 28.83 130 ARG A O 1
ATOM 1720 N N . CYS A 1 109 ? 25.873 14.617 21.344 1.00 25.18 131 CYS A N 1
ATOM 1721 C CA . CYS A 1 109 ? 26.334 14.201 20.026 1.00 25.68 131 CYS A CA 1
ATOM 1722 C C . CYS A 1 109 ? 25.594 14.975 18.937 1.00 24.34 131 CYS A C 1
ATOM 1723 O O . CYS A 1 109 ? 24.433 15.351 19.115 1.00 26.52 131 CYS A O 1
ATOM 1730 N N . GLU A 1 110 ? 26.291 15.219 17.819 1.00 23.77 132 GLU A N 1
ATOM 1731 C CA . GLU A 1 110 ? 25.755 15.924 16.658 1.00 24.20 132 GLU A CA 1
ATOM 1732 C C . GLU A 1 110 ? 26.299 15.290 15.384 1.00 22.45 132 GLU A C 1
ATOM 1733 O O . GLU A 1 110 ? 27.447 14.831 15.338 1.00 25.06 132 GLU A O 1
ATOM 1745 N N . ALA A 1 111 ? 25.483 15.309 14.327 1.00 20.77 133 ALA A N 1
ATOM 1746 C CA . ALA A 1 111 ? 25.905 14.894 13.001 1.00 21.63 133 ALA A CA 1
ATOM 1747 C C . ALA A 1 111 ? 25.642 16.030 12.023 1.00 24.28 133 ALA A C 1
ATOM 1748 O O . ALA A 1 111 ? 24.589 16.678 12.093 1.00 25.89 133 ALA A O 1
ATOM 1755 N N . LYS A 1 112 ? 26.594 16.272 11.120 1.00 22.67 134 LYS A N 1
ATOM 1756 C CA . LYS A 1 112 ? 26.440 17.308 10.095 1.00 23.17 134 LYS A CA 1
ATOM 1757 C C . LYS A 1 112 ? 25.650 16.837 8.889 1.00 23.55 134 LYS A C 1
ATOM 1758 O O . LYS A 1 112 ? 25.301 17.662 8.028 1.00 23.38 134 LYS A O 1
ATOM 1777 N N . ASN A 1 113 ? 25.373 15.543 8.785 1.00 21.12 135 ASN A N 1
ATOM 1778 C CA . ASN A 1 113 ? 24.803 14.970 7.576 1.00 22.97 135 ASN A CA 1
ATOM 1779 C C . ASN A 1 113 ? 24.381 13.542 7.920 1.00 21.95 135 ASN A C 1
ATOM 1780 O O . ASN A 1 113 ? 24.500 13.113 9.069 1.00 22.08 135 ASN A O 1
ATOM 1791 N N . TYR A 1 114 ? 23.932 12.794 6.911 1.00 23.02 136 TYR A N 1
ATOM 1792 C CA . TYR A 1 114 ? 23.460 11.422 7.088 1.00 20.09 136 TYR A CA 1
ATOM 1793 C C . TYR A 1 114 ? 24.511 10.371 6.768 1.00 21.08 136 TYR A C 1
ATOM 1794 O O . TYR A 1 114 ? 24.165 9.194 6.577 1.00 25.82 136 TYR A O 1
ATOM 1812 N N . SER A 1 115 ? 25.785 10.756 6.711 1.00 23.66 137 SER A N 1
ATOM 1813 C CA . SER A 1 115 ? 26.844 9.859 6.265 1.00 23.51 137 SER A CA 1
ATOM 1814 C C . SER A 1 115 ? 27.032 8.659 7.186 1.00 24.92 137 SER A C 1
ATOM 1815 O O . SER A 1 115 ? 27.614 7.666 6.755 1.00 26.89 137 SER A O 1
ATOM 1823 N N . GLY A 1 116 ? 26.572 8.735 8.428 1.00 25.27 138 GLY A N 1
ATOM 1824 C CA . GLY A 1 116 ? 26.956 7.787 9.455 1.00 26.85 138 GLY A CA 1
ATOM 1825 C C . GLY A 1 116 ? 28.099 8.255 10.327 1.00 24.49 138 GLY A C 1
ATOM 1826 O O . GLY A 1 116 ? 28.455 7.563 11.296 1.00 24.87 138 GLY A O 1
ATOM 1830 N N . ARG A 1 117 ? 28.674 9.412 10.033 1.00 23.39 139 ARG A N 1
ATOM 1831 C CA . ARG A 1 117 ? 29.670 10.003 10.910 1.00 23.74 139 ARG A CA 1
ATOM 1832 C C . ARG A 1 117 ? 28.989 10.945 11.894 1.00 25.27 139 ARG A C 1
ATOM 1833 O O . ARG A 1 117 ? 28.041 11.655 11.535 1.00 26.24 139 ARG A O 1
ATOM 1854 N N . PHE A 1 118 ? 29.511 10.997 13.112 1.00 23.83 140 PHE A N 1
ATOM 1855 C CA . PHE A 1 118 ? 29.004 11.923 14.114 1.00 22.83 140 PHE A CA 1
ATOM 1856 C C . PHE A 1 118 ? 30.107 12.248 15.116 1.00 25.19 140 PHE A C 1
ATOM 1857 O O . PHE A 1 118 ? 31.136 11.573 15.195 1.00 26.20 140 PHE A O 1
ATOM 1874 N N . THR A 1 119 ? 29.868 13.296 15.894 1.00 24.71 141 THR A N 1
ATOM 1875 C CA . THR A 1 119 ? 30.799 13.765 16.913 1.00 24.61 141 THR A CA 1
ATOM 1876 C C . THR A 1 119 ? 30.079 13.844 18.242 1.00 24.90 141 THR A C 1
ATOM 1877 O O . THR A 1 119 ? 28.924 14.269 18.305 1.00 25.03 141 THR A O 1
ATOM 1888 N N . CYS A 1 120 ? 30.786 13.492 19.317 1.00 24.40 142 CYS A N 1
ATOM 1889 C CA . CYS A 1 120 ? 30.232 13.599 20.654 1.00 26.81 142 CYS A CA 1
ATOM 1890 C C . CYS A 1 120 ? 31.165 14.455 21.490 1.00 26.24 142 CYS A C 1
ATOM 1891 O O . CYS A 1 120 ? 32.380 14.455 21.267 1.00 25.93 142 CYS A O 1
ATOM 1898 N N . TRP A 1 121 ? 30.595 15.205 22.435 1.00 26.67 143 TRP A N 1
ATOM 1899 C CA A TRP A 1 121 ? 31.330 16.125 23.304 0.52 27.51 143 TRP A CA 1
ATOM 1900 C CA B TRP A 1 121 ? 31.444 15.975 23.332 0.48 27.02 143 TRP A CA 1
ATOM 1901 C C . TRP A 1 121 ? 30.923 15.901 24.756 1.00 25.03 143 TRP A C 1
ATOM 1902 O O . TRP A 1 121 ? 29.768 15.555 25.027 1.00 29.47 143 TRP A O 1
ATOM 1943 N N . TRP A 1 122 ? 31.840 16.177 25.684 1.00 27.83 144 TRP A N 1
ATOM 1944 C CA . TRP A 1 122 ? 31.527 16.216 27.104 1.00 26.67 144 TRP A CA 1
ATOM 1945 C C . TRP A 1 122 ? 32.483 17.184 27.799 1.00 29.06 144 TRP A C 1
ATOM 1946 O O . TRP A 1 122 ? 33.476 17.640 27.221 1.00 29.31 144 TRP A O 1
ATOM 1967 N N . LEU A 1 123 ? 32.153 17.508 29.048 1.00 27.89 145 LEU A N 1
ATOM 1968 C CA . LEU A 1 123 ? 32.855 18.519 29.829 1.00 29.82 145 LEU A CA 1
ATOM 1969 C C . LEU A 1 123 ? 33.303 17.931 31.159 1.00 31.16 145 LEU A C 1
ATOM 1970 O O . LEU A 1 123 ? 32.604 17.107 31.759 1.00 32.84 145 LEU A O 1
ATOM 1986 N N . THR A 1 124 ? 34.463 18.396 31.634 1.00 30.71 146 THR A N 1
ATOM 1987 C CA . THR A 1 124 ? 35.004 17.960 32.911 1.00 33.32 146 THR A CA 1
ATOM 1988 C C . THR A 1 124 ? 35.786 19.108 33.537 1.00 35.26 146 THR A C 1
ATOM 1989 O O . THR A 1 124 ? 36.282 19.997 32.841 1.00 36.69 146 THR A O 1
ATOM 2000 N N . THR A 1 125 ? 35.856 19.095 34.862 1.00 34.83 147 THR A N 1
ATOM 2001 C CA . THR A 1 125 ? 36.719 20.005 35.598 1.00 36.28 147 THR A CA 1
ATOM 2002 C C . THR A 1 125 ? 38.103 19.425 35.853 1.00 39.72 147 THR A C 1
ATOM 2003 O O . THR A 1 125 ? 38.966 20.127 36.389 1.00 38.83 147 THR A O 1
ATOM 2014 N N . ILE A 1 126 ? 38.331 18.177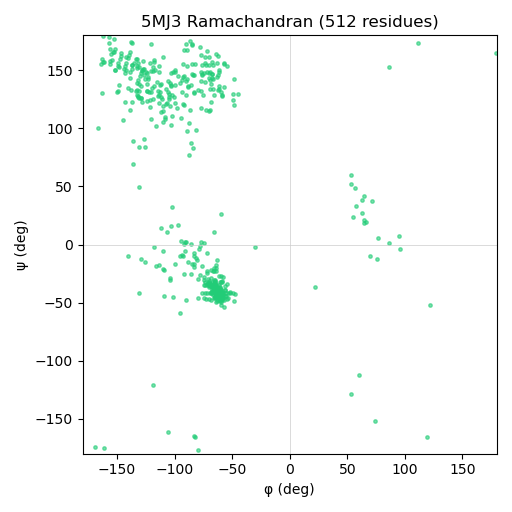 35.499 1.00 36.32 148 ILE A N 1
ATOM 2015 C CA . ILE A 1 126 ? 39.557 17.477 35.847 1.00 35.60 148 ILE A CA 1
ATOM 2016 C C . ILE A 1 126 ? 40.608 17.725 34.775 1.00 37.63 148 ILE A C 1
ATOM 2017 O O . ILE A 1 126 ? 40.332 17.659 33.565 1.00 35.12 148 ILE A O 1
ATOM 2033 N N . SER A 1 127 ? 41.831 17.988 35.234 1.00 39.76 149 SER A N 1
ATOM 2034 C CA . SER A 1 127 ? 42.931 18.370 34.366 1.00 42.65 149 SER A CA 1
ATOM 2035 C C . SER A 1 127 ? 44.009 17.306 34.205 1.00 42.49 149 SER A C 1
ATOM 2036 O O . SER A 1 127 ? 44.762 17.368 33.227 1.00 44.12 149 SER A O 1
ATOM 2044 N N . THR A 1 128 ? 44.126 16.356 35.133 1.00 36.97 150 THR A N 1
ATOM 2045 C CA A THR A 1 128 ? 45.252 15.428 35.149 0.46 38.35 150 THR A CA 1
ATOM 2046 C CA B THR A 1 128 ? 45.245 15.425 35.130 0.54 38.27 150 THR A CA 1
ATOM 2047 C C . THR A 1 128 ? 44.770 14.047 35.573 1.00 36.72 150 THR A C 1
ATOM 2048 O O . THR A 1 128 ? 43.743 13.903 36.231 1.00 36.51 150 THR A O 1
ATOM 2069 N N . ASP A 1 129 ? 45.547 13.025 35.205 1.00 35.68 151 ASP A N 1
ATOM 2070 C CA . ASP A 1 129 ? 45.272 11.649 35.621 1.00 36.79 151 ASP A CA 1
ATOM 2071 C C . ASP A 1 129 ? 43.940 11.158 35.075 1.00 31.98 151 ASP A C 1
ATOM 2072 O O . ASP A 1 129 ? 43.197 10.466 35.774 1.00 32.73 151 ASP A O 1
ATOM 2081 N N . LEU A 1 130 ? 43.615 11.529 33.837 1.00 30.66 152 LEU A N 1
ATOM 2082 C CA . LEU A 1 130 ? 42.267 11.337 33.316 1.00 31.15 152 LEU A CA 1
ATOM 2083 C C . LEU A 1 130 ? 42.337 10.633 31.968 1.00 33.06 152 LEU A C 1
ATOM 2084 O O . LEU A 1 130 ? 43.017 11.114 31.056 1.00 35.16 152 LEU A O 1
ATOM 2100 N N . THR A 1 131 ? 41.618 9.509 31.837 1.00 31.67 153 THR A N 1
ATOM 2101 C CA . THR A 1 131 ? 41.614 8.702 30.623 1.00 33.06 153 THR A CA 1
ATOM 2102 C C . THR A 1 131 ? 40.177 8.428 30.205 1.00 30.38 153 THR A C 1
ATOM 2103 O O . THR A 1 131 ? 39.333 8.133 31.051 1.00 31.35 153 THR A O 1
ATOM 2114 N N . PHE A 1 132 ? 39.895 8.554 28.906 1.00 30.60 154 PHE A N 1
ATOM 2115 C CA . PHE A 1 132 ? 38.605 8.178 28.341 1.00 29.83 154 PHE A CA 1
ATOM 2116 C C . PHE A 1 132 ? 38.788 7.113 27.273 1.00 32.48 154 PHE A C 1
ATOM 2117 O O . PHE A 1 132 ? 39.798 7.078 26.571 1.00 32.43 154 PHE A O 1
ATOM 2134 N N . SER A 1 133 ? 37.773 6.264 27.134 1.00 29.68 155 SER A N 1
ATOM 2135 C CA . SER A 1 133 ? 37.734 5.278 26.071 1.00 29.18 155 SER A CA 1
ATOM 2136 C C . SER A 1 133 ? 36.320 5.248 25.527 1.00 26.09 155 SER A C 1
ATOM 2137 O O . SER A 1 133 ? 35.367 5.195 26.304 1.00 27.42 155 SER A O 1
ATOM 2145 N N . VAL A 1 134 ? 36.185 5.282 24.205 1.00 26.83 156 VAL A N 1
ATOM 2146 C CA . VAL A 1 134 ? 34.884 5.427 23.558 1.00 25.74 156 VAL A CA 1
ATOM 2147 C C . VAL A 1 134 ? 34.619 4.219 22.664 1.00 27.29 156 VAL A C 1
ATOM 2148 O O . VAL A 1 134 ? 35.469 3.850 21.843 1.00 30.30 156 VAL A O 1
ATOM 2161 N N . LYS A 1 135 ? 33.428 3.632 22.796 1.00 25.58 157 LYS A N 1
ATOM 2162 C CA . LYS A 1 135 ? 32.946 2.596 21.889 1.00 25.72 157 LYS A CA 1
ATOM 2163 C C . LYS A 1 135 ? 31.527 2.940 21.465 1.00 24.50 157 LYS A C 1
ATOM 2164 O O . LYS A 1 135 ? 30.808 3.653 22.167 1.00 27.30 157 LYS A O 1
ATOM 2174 N N . SER A 1 136 ? 31.127 2.415 20.312 1.00 26.18 158 SER A N 1
ATOM 2175 C CA . SER A 1 136 ? 29.790 2.678 19.808 1.00 23.25 158 SER A CA 1
ATOM 2176 C C . SER A 1 136 ? 29.313 1.483 18.994 1.00 23.99 158 SER A C 1
ATOM 2177 O O . SER A 1 136 ? 30.109 0.692 18.477 1.00 27.56 158 SER A O 1
ATOM 2185 N N . SER A 1 137 ? 27.996 1.353 18.888 1.00 26.03 159 SER A N 1
ATOM 2186 C CA . SER A 1 137 ? 27.401 0.351 18.018 1.00 25.94 159 SER A CA 1
ATOM 2187 C C . SER A 1 137 ? 26.032 0.851 17.582 1.00 27.58 159 SER A C 1
ATOM 2188 O O . SER A 1 137 ? 25.478 1.787 18.165 1.00 29.29 159 SER A O 1
ATOM 2196 N N . ARG A 1 138 ? 25.466 0.211 16.565 1.00 24.69 160 ARG A N 1
ATOM 2197 C CA . ARG A 1 138 ? 24.060 0.427 16.246 1.00 24.55 160 ARG A CA 1
ATOM 2198 C C . ARG A 1 138 ? 23.290 -0.785 16.738 1.00 28.94 160 ARG A C 1
ATOM 2199 O O . ARG A 1 138 ? 23.559 -1.916 16.314 1.00 29.37 160 ARG A O 1
ATOM 2220 N N . GLY A 1 139 ? 22.367 -0.546 17.653 1.00 30.77 161 GLY A N 1
ATOM 2221 C CA . GLY A 1 139 ? 21.680 -1.622 18.322 1.00 31.57 161 GLY A CA 1
ATOM 2222 C C . GLY A 1 139 ? 22.468 -2.091 19.526 1.00 39.42 161 GLY A C 1
ATOM 2223 O O . GLY A 1 139 ? 23.689 -1.948 19.605 1.00 38.65 161 GLY A O 1
ATOM 2227 N N . SER A 1 140 ? 21.741 -2.632 20.499 1.00 42.97 162 SER A N 1
ATOM 2228 C CA . SER A 1 140 ? 22.329 -3.122 21.733 1.00 51.27 162 SER A CA 1
ATOM 2229 C C . SER A 1 140 ? 22.293 -4.637 21.834 1.00 51.67 162 SER A C 1
ATOM 2230 O O . SER A 1 140 ? 23.298 -5.252 22.205 1.00 50.06 162 SER A O 1
ATOM 2238 N N . SER A 1 141 ? 21.165 -5.263 21.493 1.00 53.08 163 SER A N 1
ATOM 2239 C CA . SER A 1 141 ? 21.082 -6.716 21.584 1.00 57.32 163 SER A CA 1
ATOM 2240 C C . SER A 1 141 ? 21.852 -7.394 20.459 1.00 60.72 163 SER A C 1
ATOM 2241 O O . SER A 1 141 ? 22.371 -8.499 20.648 1.00 67.74 163 SER A O 1
ATOM 2249 N N . ASP A 1 142 ? 21.948 -6.756 19.292 1.00 53.54 164 ASP A N 1
ATOM 2250 C CA . ASP A 1 142 ? 22.633 -7.329 18.131 1.00 52.88 164 ASP A CA 1
ATOM 2251 C C . ASP A 1 142 ? 23.498 -6.247 17.490 1.00 46.88 164 ASP A C 1
ATOM 2252 O O . ASP A 1 142 ? 23.231 -5.782 16.375 1.00 42.75 164 ASP A O 1
ATOM 2261 N N . PRO A 1 143 ? 24.567 -5.840 18.171 1.00 44.06 165 PRO A N 1
ATOM 2262 C CA . PRO A 1 143 ? 25.245 -4.585 17.813 1.00 39.47 165 PRO A CA 1
ATOM 2263 C C . PRO A 1 143 ? 25.908 -4.642 16.442 1.00 40.65 165 PRO A C 1
ATOM 2264 O O . PRO A 1 143 ? 26.604 -5.603 16.105 1.00 38.28 165 PRO A O 1
ATOM 2275 N N . GLN A 1 144 ? 25.690 -3.584 15.659 1.00 33.76 166 GLN A N 1
ATOM 2276 C CA . GLN A 1 144 ? 26.326 -3.381 14.367 1.00 31.05 166 GLN A CA 1
ATOM 2277 C C . GLN A 1 144 ? 27.492 -2.413 14.535 1.00 30.86 166 GLN A C 1
ATOM 2278 O O . GLN A 1 144 ? 27.440 -1.492 15.355 1.00 29.68 166 GLN A O 1
ATOM 2292 N N . GLY A 1 145 ? 28.522 -2.606 13.715 1.00 31.86 167 GLY A N 1
ATOM 2293 C CA . GLY A 1 145 ? 29.809 -1.961 13.958 1.00 30.17 167 GLY A CA 1
ATOM 2294 C C . GLY A 1 145 ? 29.798 -0.450 13.745 1.00 27.05 167 GLY A C 1
ATOM 2295 O O . GLY A 1 145 ? 29.286 0.057 12.740 1.00 26.31 167 GLY A O 1
ATOM 2299 N N . VAL A 1 146 ? 30.386 0.273 14.704 1.00 25.95 168 VAL A N 1
ATOM 2300 C CA . VAL A 1 146 ? 30.696 1.692 14.603 1.00 22.88 168 VAL A CA 1
ATOM 2301 C C . VAL A 1 146 ? 32.136 1.839 15.070 1.00 26.11 168 VAL A C 1
ATOM 2302 O O . VAL A 1 146 ? 32.495 1.280 16.109 1.00 27.06 168 VAL A O 1
ATOM 2315 N N . THR A 1 147 ? 32.952 2.577 14.315 1.00 24.48 169 THR A N 1
ATOM 2316 C CA . THR A 1 147 ? 34.355 2.808 14.676 1.00 28.59 169 THR A CA 1
ATOM 2317 C C . THR A 1 147 ? 34.529 4.226 15.214 1.00 28.02 169 THR A C 1
ATOM 2318 O O . THR A 1 147 ? 34.122 5.200 14.564 1.00 26.90 169 THR A O 1
ATOM 2329 N N . CYS A 1 148 ? 35.123 4.336 16.403 1.00 24.75 170 CYS A N 1
ATOM 2330 C CA A CYS A 1 148 ? 35.368 5.638 17.004 0.66 26.59 170 CYS A CA 1
ATOM 2331 C CA B CYS A 1 148 ? 35.364 5.601 17.085 0.34 26.91 170 CYS A CA 1
ATOM 2332 C C . CYS A 1 148 ? 36.858 5.890 17.119 1.00 30.18 170 CYS A C 1
ATOM 2333 O O . CYS A 1 148 ? 37.660 4.967 17.309 1.00 28.23 170 CYS A O 1
ATOM 2347 N N . GLY A 1 149 ? 37.214 7.164 16.969 1.00 29.59 171 GLY A N 1
ATOM 2348 C CA . GLY A 1 149 ? 38.569 7.607 17.206 1.00 31.59 171 GLY A CA 1
ATOM 2349 C C . GLY A 1 149 ? 38.805 7.848 18.683 1.00 28.88 171 GLY A C 1
ATOM 2350 O O . GLY A 1 149 ? 38.058 7.408 19.557 1.00 29.98 171 GLY A O 1
ATOM 2354 N N . ALA A 1 150 ? 39.900 8.539 18.960 1.00 29.55 172 ALA A N 1
ATOM 2355 C CA . ALA A 1 150 ? 40.251 8.884 20.318 1.00 27.12 172 ALA A CA 1
ATOM 2356 C C . ALA A 1 150 ? 39.533 10.156 20.750 1.00 27.07 172 ALA A C 1
ATOM 2357 O O . ALA A 1 150 ? 39.331 11.083 19.961 1.00 27.51 172 ALA A O 1
ATOM 2364 N N . ALA A 1 151 ? 39.188 10.212 22.031 1.00 28.72 173 ALA A N 1
ATOM 2365 C CA . ALA A 1 151 ? 38.657 11.432 22.616 1.00 33.17 173 ALA A CA 1
ATOM 2366 C C . ALA A 1 151 ? 39.817 12.341 22.997 1.00 32.44 173 ALA A C 1
ATOM 2367 O O . ALA A 1 151 ? 40.770 11.897 23.636 1.00 34.86 173 ALA A O 1
ATOM 2374 N N . THR A 1 152 ? 39.741 13.609 22.599 1.00 29.66 174 THR A N 1
ATOM 2375 C CA . THR A 1 152 ? 40.800 14.564 22.893 1.00 32.20 174 THR A CA 1
ATOM 2376 C C . THR A 1 152 ? 40.195 15.922 23.213 1.00 32.20 174 THR A C 1
ATOM 2377 O O . THR A 1 152 ? 39.034 16.204 22.900 1.00 30.95 174 THR A O 1
ATOM 2388 N N . LEU A 1 153 ? 41.007 16.753 23.867 1.00 31.15 175 LEU A N 1
ATOM 2389 C CA . LEU A 1 153 ? 40.596 18.106 24.229 1.00 31.18 175 LEU A CA 1
ATOM 2390 C C . LEU A 1 153 ? 40.210 18.924 23.008 1.00 33.87 175 LEU A C 1
ATOM 2391 O O . LEU A 1 153 ? 40.986 19.043 22.054 1.00 35.90 175 LEU A O 1
ATOM 2407 N N . SER A 1 154 ? 39.026 19.539 23.060 1.00 33.60 176 SER A N 1
ATOM 2408 C CA . SER A 1 154 ? 38.591 20.441 22.006 1.00 38.72 176 SER A CA 1
ATOM 2409 C C . SER A 1 154 ? 38.454 21.891 22.447 1.00 40.63 176 SER A C 1
ATOM 2410 O O . SER A 1 154 ? 38.404 22.773 21.585 1.00 44.90 176 SER A O 1
ATOM 2418 N N . ALA A 1 155 ? 38.385 22.165 23.745 1.00 37.52 177 ALA A N 1
ATOM 2419 C CA . ALA A 1 155 ? 38.320 23.539 24.218 1.00 38.15 177 ALA A CA 1
ATOM 2420 C C . ALA A 1 155 ? 38.645 23.573 25.699 1.00 40.71 177 ALA A C 1
ATOM 2421 O O . ALA A 1 155 ? 38.483 22.584 26.418 1.00 37.89 177 ALA A O 1
ATOM 2428 N N . GLU A 1 156 ? 39.118 24.736 26.135 1.00 43.56 178 GLU A N 1
ATOM 2429 C CA . GLU A 1 156 ? 39.331 25.044 27.537 1.00 49.50 178 GLU A CA 1
ATOM 2430 C C . GLU A 1 156 ? 38.725 26.414 27.794 1.00 50.17 178 GLU A C 1
ATOM 2431 O O . GLU A 1 156 ? 39.007 27.363 27.056 1.00 53.65 178 GLU A O 1
ATOM 2443 N N . ARG A 1 157 ? 37.884 26.514 28.820 1.00 47.76 179 ARG A N 1
ATOM 2444 C CA . ARG A 1 157 ? 37.244 27.779 29.148 1.00 55.11 179 ARG A CA 1
ATOM 2445 C C . ARG A 1 157 ? 37.072 27.862 30.655 1.00 65.62 179 ARG A C 1
ATOM 2446 O O . ARG A 1 157 ? 37.197 26.864 31.369 1.00 70.52 179 ARG A O 1
ATOM 2467 N N . VAL A 1 158 ? 36.796 29.071 31.137 1.00 69.85 180 VAL A N 1
ATOM 2468 C CA . VAL A 1 158 ? 36.597 29.322 32.559 1.00 74.37 180 VAL A CA 1
ATOM 2469 C C . VAL A 1 158 ? 35.109 29.517 32.802 1.00 80.40 180 VAL A C 1
ATOM 2470 O O . VAL A 1 158 ? 34.474 30.371 32.170 1.00 79.46 180 VAL A O 1
ATOM 2483 N N . ARG A 1 159 ? 34.559 28.725 33.719 1.00 91.50 181 ARG A N 1
ATOM 2484 C CA . ARG A 1 159 ? 33.145 28.778 34.066 1.00 101.27 181 ARG A CA 1
ATOM 2485 C C . ARG A 1 159 ? 33.035 28.695 35.579 1.00 111.56 181 ARG A C 1
ATOM 2486 O O . ARG A 1 159 ? 33.531 27.741 36.185 1.00 106.96 181 ARG A O 1
ATOM 2507 N N . GLY A 1 160 ? 32.398 29.691 36.186 1.00 127.55 182 GLY A N 1
ATOM 2508 C CA . GLY A 1 160 ? 32.262 29.719 37.627 1.00 133.03 182 GLY A CA 1
ATOM 2509 C C . GLY A 1 160 ? 33.591 29.656 38.353 1.00 125.61 182 GLY A C 1
ATOM 2510 O O . GLY A 1 160 ? 33.770 28.847 39.269 1.00 127.41 182 GLY A O 1
ATOM 2514 N N . ASP A 1 161 ? 34.538 30.497 37.941 1.00 112.37 183 ASP A N 1
ATOM 2515 C CA . ASP A 1 161 ? 35.810 30.675 38.637 1.00 105.54 183 ASP A CA 1
ATOM 2516 C C . ASP A 1 161 ? 36.673 29.417 38.626 1.00 97.88 183 ASP A C 1
ATOM 2517 O O . ASP A 1 161 ? 37.567 29.271 39.467 1.00 95.08 183 ASP A O 1
ATOM 2521 N N . ASN A 1 162 ? 36.432 28.500 37.692 1.00 90.97 184 ASN A N 1
ATOM 2522 C CA . ASN A 1 162 ? 37.257 27.307 37.574 1.00 84.41 184 ASN A CA 1
ATOM 2523 C C . ASN A 1 162 ? 37.297 26.868 36.117 1.00 78.68 184 ASN A C 1
ATOM 2524 O O . ASN A 1 162 ? 36.374 27.139 35.346 1.00 80.20 184 ASN A O 1
ATOM 2528 N N . LYS A 1 163 ? 38.378 26.183 35.752 1.00 69.23 185 LYS A N 1
ATOM 2529 C CA . LYS A 1 163 ? 38.549 25.727 34.382 1.00 58.19 185 LYS A CA 1
ATOM 2530 C C . LYS A 1 163 ? 37.527 24.655 34.032 1.00 51.55 185 LYS A C 1
ATOM 2531 O O . LYS A 1 163 ? 37.175 23.808 34.857 1.00 46.13 185 LYS A O 1
ATOM 2544 N N . GLU A 1 164 ? 37.057 24.691 32.792 1.00 53.39 186 GLU A N 1
ATOM 2545 C CA . GLU A 1 164 ? 36.187 23.661 32.240 1.00 49.23 186 GLU A CA 1
ATOM 2546 C C . GLU A 1 164 ? 36.845 23.132 30.977 1.00 44.37 186 GLU A C 1
ATOM 2547 O O . GLU A 1 164 ? 37.142 23.905 30.061 1.00 45.86 186 GLU A O 1
ATOM 2559 N N . TYR A 1 165 ? 37.080 21.826 30.930 1.00 36.78 187 TYR A N 1
ATOM 2560 C CA . TYR A 1 165 ? 37.740 21.195 29.796 1.00 32.01 187 TYR A CA 1
ATOM 2561 C C . TYR A 1 165 ? 36.701 20.456 28.973 1.00 34.23 187 TYR A C 1
ATOM 2562 O O . TYR A 1 165 ? 35.918 19.674 29.520 1.00 33.78 187 TYR A O 1
ATOM 2580 N N . GLU A 1 166 ? 36.694 20.713 27.668 1.00 32.54 188 GLU A N 1
ATOM 2581 C CA . GLU A 1 166 ? 35.776 20.075 26.738 1.00 32.29 188 GLU A CA 1
ATOM 2582 C C . GLU A 1 166 ? 36.528 19.031 25.923 1.00 34.18 188 GLU A C 1
ATOM 2583 O O . GLU A 1 166 ? 37.600 19.324 25.381 1.00 33.72 188 GLU A O 1
ATOM 2595 N N . TYR A 1 167 ? 35.965 17.819 25.842 1.00 30.46 189 TYR A N 1
ATOM 2596 C CA . TYR A 1 167 ? 36.509 16.733 25.037 1.00 29.66 189 TYR A CA 1
ATOM 2597 C C . TYR A 1 167 ? 35.566 16.405 23.890 1.00 29.52 189 TYR A C 1
ATOM 2598 O O . TYR A 1 167 ? 34.350 16.542 24.015 1.00 28.56 189 TYR A O 1
ATOM 2616 N N . SER A 1 168 ? 36.128 15.974 22.764 1.00 28.36 190 SER A N 1
ATOM 2617 C CA . SER A 1 168 ? 35.298 15.518 21.663 1.00 28.67 190 SER A CA 1
ATOM 2618 C C . SER A 1 168 ? 35.885 14.251 21.059 1.00 27.10 190 SER A C 1
ATOM 2619 O O . SER A 1 168 ? 37.093 13.997 21.134 1.00 28.73 190 SER A O 1
ATOM 2627 N N . VAL A 1 169 ? 35.007 13.456 20.447 1.00 26.08 191 VAL A N 1
ATOM 2628 C CA . VAL A 1 169 ? 35.396 12.235 19.750 1.00 24.00 191 VAL A CA 1
ATOM 2629 C C . VAL A 1 169 ? 34.604 12.131 18.455 1.00 26.15 191 VAL A C 1
ATOM 2630 O O . VAL A 1 169 ? 33.445 12.550 18.385 1.00 25.45 191 VAL A O 1
ATOM 2643 N N . GLU A 1 170 ? 35.209 11.537 17.431 1.00 26.70 192 GLU A N 1
ATOM 2644 C CA . GLU A 1 170 ? 34.557 11.311 16.135 1.00 27.45 192 GLU A CA 1
ATOM 2645 C C . GLU A 1 170 ? 34.330 9.829 15.918 1.00 27.40 192 GLU A C 1
ATOM 2646 O O . GLU A 1 170 ? 35.192 9.052 16.107 1.00 26.45 192 GLU A O 1
ATOM 2658 N N . CYS A 1 171 ? 33.159 9.527 15.399 1.00 25.81 193 CYS A N 1
ATOM 2659 C CA A CYS A 1 171 ? 32.763 8.142 15.175 0.72 23.61 193 CYS A CA 1
ATOM 2660 C CA B CYS A 1 171 ? 32.764 8.145 15.173 0.28 24.16 193 CYS A CA 1
ATOM 2661 C C . CYS A 1 171 ? 32.168 8.004 13.778 1.00 24.34 193 CYS A C 1
ATOM 2662 O O . CYS A 1 171 ? 31.658 8.973 13.190 1.00 26.83 193 CYS A O 1
ATOM 2676 N N . GLN A 1 172 ? 32.240 6.782 13.238 1.00 22.67 194 GLN A N 1
ATOM 2677 C CA . GLN A 1 172 ? 31.702 6.495 11.903 1.00 25.33 194 GLN A CA 1
ATOM 2678 C C . GLN A 1 172 ? 31.093 5.101 11.889 1.00 23.38 194 GLN A C 1
ATOM 2679 O O . GLN A 1 172 ? 31.779 4.112 12.161 1.00 24.49 194 GLN A O 1
ATOM 2693 N N . GLU A 1 173 ? 29.811 5.020 11.538 1.00 24.45 195 GLU A N 1
ATOM 2694 C CA . GLU A 1 173 ? 29.171 3.730 11.347 1.00 24.18 195 GLU A CA 1
ATOM 2695 C C . GLU A 1 173 ? 29.862 2.985 10.204 1.00 26.07 195 GLU A C 1
ATOM 2696 O O . GLU A 1 173 ? 30.116 3.554 9.143 1.00 26.20 195 GLU A O 1
ATOM 2708 N N . ASP A 1 174 ? 30.181 1.711 10.427 1.00 27.11 196 ASP A N 1
ATOM 2709 C CA . ASP A 1 174 ? 30.999 0.961 9.471 1.00 28.85 196 ASP A CA 1
ATOM 2710 C C . ASP A 1 174 ? 30.264 0.722 8.154 1.00 31.45 196 ASP A C 1
ATOM 2711 O O . ASP A 1 174 ? 30.866 0.802 7.076 1.00 29.65 196 ASP A O 1
ATOM 2720 N N . SER A 1 175 ? 28.978 0.387 8.219 1.00 26.91 197 SER A N 1
ATOM 2721 C CA . SER A 1 175 ? 28.164 0.111 7.027 1.00 29.33 197 SER A CA 1
ATOM 2722 C C . SER A 1 175 ? 26.943 1.016 7.112 1.00 25.62 197 SER A C 1
ATOM 2723 O O . SER A 1 175 ? 25.883 0.600 7.595 1.00 28.97 197 SER A O 1
ATOM 2731 N N . ALA A 1 176 ? 27.092 2.256 6.666 1.00 28.70 198 ALA A N 1
ATOM 2732 C CA . ALA A 1 176 ? 26.025 3.244 6.802 1.00 28.37 198 ALA A CA 1
ATOM 2733 C C . ALA A 1 176 ? 25.084 3.211 5.606 1.00 27.66 198 ALA A C 1
ATOM 2734 O O . ALA A 1 176 ? 25.465 2.850 4.492 1.00 28.32 198 ALA A O 1
ATOM 2741 N N . CYS A 1 177 ? 23.839 3.631 5.836 1.00 25.02 199 CYS A N 1
ATOM 2742 C CA . CYS A 1 177 ? 22.834 3.731 4.780 1.00 25.05 199 CYS A CA 1
ATOM 2743 C C . CYS A 1 177 ? 22.185 5.103 4.872 1.00 25.13 199 CYS A C 1
ATOM 2744 O O . CYS A 1 177 ? 21.122 5.253 5.488 1.00 24.24 199 CYS A O 1
ATOM 2751 N N . PRO A 1 178 ? 22.802 6.125 4.276 1.00 23.35 200 PRO A N 1
ATOM 2752 C CA . PRO A 1 178 ? 22.341 7.509 4.495 1.00 22.82 200 PRO A CA 1
ATOM 2753 C C . PRO A 1 178 ? 20.874 7.723 4.201 1.00 25.36 200 PRO A C 1
ATOM 2754 O O . PRO A 1 178 ? 20.229 8.535 4.876 1.00 25.99 200 PRO A O 1
ATOM 2765 N N . ALA A 1 179 ? 20.329 7.019 3.206 1.00 23.51 201 ALA A N 1
ATOM 2766 C CA . ALA A 1 179 ? 18.956 7.223 2.766 1.00 22.32 201 ALA A CA 1
ATOM 2767 C C . ALA A 1 179 ? 17.930 6.435 3.576 1.00 25.37 201 ALA A C 1
ATOM 2768 O O . ALA A 1 179 ? 16.739 6.769 3.537 1.00 27.40 201 ALA A O 1
ATOM 2775 N N . ALA A 1 180 ? 18.353 5.428 4.327 1.00 25.94 202 ALA A N 1
ATOM 2776 C CA . ALA A 1 180 ? 17.415 4.541 4.996 1.00 27.76 202 ALA A CA 1
ATOM 2777 C C . ALA A 1 180 ? 16.741 5.208 6.201 1.00 23.48 202 ALA A C 1
ATOM 2778 O O . ALA A 1 180 ? 17.219 6.199 6.765 1.00 25.02 202 ALA A O 1
ATOM 2785 N N . GLU A 1 181 ? 15.623 4.616 6.598 1.00 23.02 203 GLU A N 1
ATOM 2786 C CA . GLU A 1 181 ? 14.933 4.942 7.837 1.00 21.96 203 GLU A CA 1
ATOM 2787 C C . GLU A 1 181 ? 15.526 4.097 8.965 1.00 22.91 203 GLU A C 1
ATOM 2788 O O . GLU A 1 181 ? 15.202 2.913 9.105 1.00 25.97 203 GLU A O 1
ATOM 2800 N N . GLU A 1 182 ? 16.345 4.713 9.809 1.00 24.05 204 GLU A N 1
ATOM 2801 C CA . GLU A 1 182 ? 16.931 3.991 10.944 1.00 24.43 204 GLU A CA 1
ATOM 2802 C C . GLU A 1 182 ? 15.832 3.399 11.821 1.00 23.92 204 GLU A C 1
ATOM 2803 O O . GLU A 1 182 ? 14.852 4.068 12.161 1.00 23.53 204 GLU A O 1
ATOM 2815 N N . SER A 1 183 ? 16.015 2.141 12.228 1.00 24.97 205 SER A N 1
ATOM 2816 C CA . SER A 1 183 ? 15.094 1.515 13.161 1.00 26.96 205 SER A CA 1
ATOM 2817 C C . SER A 1 183 ? 15.742 1.144 14.475 1.00 27.82 205 SER A C 1
ATOM 2818 O O . SER A 1 183 ? 15.027 0.964 15.458 1.00 28.78 205 SER A O 1
ATOM 2826 N N . LEU A 1 184 ? 17.065 1.050 14.533 1.00 25.09 206 LEU A N 1
ATOM 2827 C CA . LEU A 1 184 ? 17.767 0.807 15.763 1.00 24.73 206 LEU A CA 1
ATOM 2828 C C . LEU A 1 184 ? 18.676 1.994 16.058 1.00 25.96 206 LEU A C 1
ATOM 2829 O O . LEU A 1 184 ? 19.354 2.496 15.148 1.00 24.84 206 LEU A O 1
ATOM 2845 N N . PRO A 1 185 ? 18.712 2.466 17.299 1.00 25.24 207 PRO A N 1
ATOM 2846 C CA . PRO A 1 185 ? 19.534 3.635 17.620 1.00 25.34 207 PRO A CA 1
ATOM 2847 C C . PRO A 1 185 ? 21.014 3.302 17.717 1.00 24.16 207 PRO A C 1
ATOM 2848 O O . PRO A 1 185 ? 21.413 2.171 18.013 1.00 24.45 207 PRO A O 1
ATOM 2859 N N . ILE A 1 186 ? 21.821 4.331 17.470 1.00 21.38 208 ILE A N 1
ATOM 2860 C CA . ILE A 1 186 ? 23.229 4.319 17.840 1.00 22.27 208 ILE A CA 1
ATOM 2861 C C . ILE A 1 186 ? 23.342 4.359 19.354 1.00 22.84 208 ILE A C 1
ATOM 2862 O O . ILE A 1 186 ? 22.647 5.135 20.019 1.00 25.16 208 ILE A O 1
ATOM 2878 N N . GLU A 1 187 ? 24.255 3.560 19.904 1.00 23.22 209 GLU A N 1
ATOM 2879 C CA . GLU A 1 187 ? 24.644 3.627 21.305 1.00 23.59 209 GLU A CA 1
ATOM 2880 C C . GLU A 1 187 ? 26.088 4.113 21.367 1.00 23.20 209 GLU A C 1
ATOM 2881 O O . GLU A 1 187 ? 26.942 3.607 20.626 1.00 25.09 209 GLU A O 1
ATOM 2893 N N . VAL A 1 188 ? 26.357 5.105 22.221 1.00 24.31 210 VAL A N 1
ATOM 2894 C CA . VAL A 1 188 ? 27.718 5.558 22.511 1.00 23.92 210 VAL A CA 1
ATOM 2895 C C . VAL A 1 188 ? 28.010 5.240 23.971 1.00 24.08 210 VAL A C 1
ATOM 2896 O O . VAL A 1 188 ? 27.190 5.513 24.857 1.00 26.45 210 VAL A O 1
ATOM 2909 N N . MET A 1 189 ? 29.165 4.639 24.214 1.00 23.60 211 MET A N 1
ATOM 2910 C CA A MET A 1 189 ? 29.574 4.228 25.551 0.62 24.20 211 MET A CA 1
ATOM 2911 C CA B MET A 1 189 ? 29.579 4.212 25.546 0.38 24.46 211 MET A CA 1
ATOM 2912 C C . MET A 1 189 ? 30.943 4.817 25.846 1.00 25.72 211 MET A C 1
ATOM 2913 O O . MET A 1 189 ? 31.892 4.625 25.074 1.00 26.05 211 MET A O 1
ATOM 2940 N N . VAL A 1 190 ? 31.042 5.531 26.965 1.00 25.20 212 VAL A N 1
ATOM 2941 C CA . VAL A 1 190 ? 32.265 6.212 27.363 1.00 26.73 212 VAL A CA 1
ATOM 2942 C C . VAL A 1 190 ? 32.696 5.681 28.729 1.00 28.80 212 VAL A C 1
ATOM 2943 O O . VAL A 1 190 ? 31.941 5.781 29.709 1.00 28.47 212 VAL A O 1
ATOM 2956 N N . ASP A 1 191 ? 33.884 5.080 28.774 1.00 25.24 213 ASP A N 1
ATOM 2957 C CA . ASP A 1 191 ? 34.598 4.799 30.018 1.00 29.43 213 ASP A CA 1
ATOM 2958 C C . ASP A 1 191 ? 35.420 6.016 30.426 1.00 28.45 213 ASP A C 1
ATOM 2959 O O . ASP A 1 191 ? 36.108 6.622 29.601 1.00 30.26 213 ASP A O 1
ATOM 2968 N N . ALA A 1 192 ? 35.397 6.332 31.715 1.00 29.41 214 ALA A N 1
ATOM 2969 C CA . ALA A 1 192 ? 36.143 7.449 32.264 1.00 28.06 214 ALA A CA 1
ATOM 2970 C C . ALA A 1 192 ? 36.886 6.944 33.487 1.00 26.94 214 ALA A C 1
ATOM 2971 O O . ALA A 1 192 ? 36.270 6.345 34.369 1.00 29.36 214 ALA A O 1
ATOM 2978 N N . VAL A 1 193 ? 38.192 7.166 33.540 1.00 28.08 215 VAL A N 1
ATOM 2979 C CA . VAL A 1 193 ? 38.980 6.756 34.698 1.00 28.45 215 VAL A CA 1
ATOM 2980 C C . VAL A 1 193 ? 39.781 7.948 35.186 1.00 32.05 215 VAL A C 1
ATOM 2981 O O . VAL A 1 193 ? 40.598 8.507 34.439 1.00 31.38 215 VAL A O 1
ATOM 2994 N N . HIS A 1 194 ? 39.577 8.308 36.449 1.00 32.00 216 HIS A N 1
ATOM 2995 C CA . HIS A 1 194 ? 40.296 9.401 37.084 1.00 34.07 216 HIS A CA 1
ATOM 2996 C C . HIS A 1 194 ? 41.037 8.812 38.271 1.00 34.32 216 HIS A C 1
ATOM 2997 O O . HIS A 1 194 ? 40.409 8.424 39.261 1.00 33.02 216 HIS A O 1
ATOM 3011 N N . LYS A 1 195 ? 42.358 8.718 38.146 1.00 38.81 217 LYS A N 1
ATOM 3012 C CA . LYS A 1 195 ? 43.179 7.996 39.104 1.00 46.11 217 LYS A CA 1
ATOM 3013 C C . LYS A 1 195 ? 42.727 6.540 39.127 1.00 43.53 217 LYS A C 1
ATOM 3014 O O . LYS A 1 195 ? 42.890 5.824 38.133 1.00 43.37 217 LYS A O 1
ATOM 3033 N N . LEU A 1 196 ? 42.134 6.095 40.230 1.00 37.22 218 LEU A N 1
ATOM 3034 C CA . LEU A 1 196 ? 41.673 4.719 40.349 1.00 40.24 218 LEU A CA 1
ATOM 3035 C C . LEU A 1 196 ? 40.152 4.635 40.387 1.00 38.11 218 LEU A C 1
ATOM 3036 O O . LEU A 1 196 ? 39.599 3.589 40.746 1.00 38.87 218 LEU A O 1
ATOM 3052 N N . LYS A 1 197 ? 39.464 5.716 40.017 1.00 34.35 219 LYS A N 1
ATOM 3053 C CA . LYS A 1 197 ? 38.012 5.775 40.028 1.00 33.10 219 LYS A CA 1
ATOM 3054 C C . LYS A 1 197 ? 37.503 5.541 38.614 1.00 34.55 219 LYS A C 1
ATOM 3055 O O . LYS A 1 197 ? 37.847 6.300 37.705 1.00 32.35 219 LYS A O 1
ATOM 3074 N N . TYR A 1 198 ? 36.668 4.518 38.447 1.00 32.43 220 TYR A N 1
ATOM 3075 C CA . TYR A 1 198 ? 36.038 4.200 37.170 1.00 32.84 220 TYR A CA 1
ATOM 3076 C C . TYR A 1 198 ? 34.584 4.660 37.151 1.00 30.69 220 TYR A C 1
ATOM 3077 O O . TYR A 1 198 ? 33.835 4.448 38.115 1.00 32.78 220 TYR A O 1
ATOM 3095 N N . GLU A 1 199 ? 34.174 5.270 36.034 1.00 30.58 221 GLU A N 1
ATOM 3096 C CA . GLU A 1 199 ? 32.777 5.591 35.789 1.00 29.13 221 GLU A CA 1
ATOM 3097 C C . GLU A 1 199 ? 32.488 5.309 34.327 1.00 29.01 221 GLU A C 1
ATOM 3098 O O . GLU A 1 199 ? 33.409 5.192 33.514 1.00 27.54 221 GLU A O 1
ATOM 3110 N N . ASN A 1 200 ? 31.209 5.199 33.983 1.00 28.27 222 ASN A N 1
ATOM 3111 C CA . ASN A 1 200 ? 30.898 5.131 32.567 1.00 28.75 222 ASN A CA 1
ATOM 3112 C C . ASN A 1 200 ? 29.564 5.805 32.275 1.00 27.49 222 ASN A C 1
ATOM 3113 O O . ASN A 1 200 ? 28.744 6.063 33.168 1.00 28.67 222 ASN A O 1
ATOM 3123 N N . TYR A 1 201 ? 29.390 6.118 30.997 1.00 29.58 223 TYR A N 1
ATOM 3124 C CA . TYR A 1 201 ? 28.349 7.009 30.519 1.00 29.98 223 TYR A CA 1
ATOM 3125 C C . TYR A 1 201 ? 27.846 6.484 29.185 1.00 26.59 223 TYR A C 1
ATOM 3126 O O . TYR A 1 201 ? 28.579 5.821 28.455 1.00 25.39 223 TYR A O 1
ATOM 3144 N N . THR A 1 202 ? 26.596 6.797 28.864 1.00 27.38 224 THR A N 1
ATOM 3145 C CA . THR A 1 202 ? 26.003 6.299 27.633 1.00 28.26 224 THR A CA 1
ATOM 3146 C C . THR A 1 202 ? 25.080 7.345 27.043 1.00 30.31 224 THR A C 1
ATOM 3147 O O . THR A 1 202 ? 24.471 8.140 27.763 1.00 33.62 224 THR A O 1
ATOM 3158 N N . SER A 1 203 ? 24.965 7.309 25.723 1.00 27.67 225 SER A N 1
ATOM 3159 C CA . SER A 1 203 ? 23.947 8.068 25.005 1.00 27.45 225 SER A CA 1
ATOM 3160 C C . SER A 1 203 ? 23.399 7.172 23.904 1.00 26.92 225 SER A C 1
ATOM 3161 O O . SER A 1 203 ? 24.150 6.407 23.297 1.00 29.32 225 SER A O 1
ATOM 3169 N N . SER A 1 204 ? 22.095 7.269 23.651 1.00 25.54 226 SER A N 1
ATOM 3170 C CA . SER A 1 204 ? 21.425 6.489 22.612 1.00 25.70 226 SER A CA 1
ATOM 3171 C C . SER A 1 204 ? 20.582 7.430 21.756 1.00 23.27 226 SER A C 1
ATOM 3172 O O . SER A 1 204 ? 19.838 8.252 22.297 1.00 27.95 226 SER A O 1
ATOM 3180 N N . PHE A 1 205 ? 20.695 7.324 20.430 1.00 23.24 227 PHE A N 1
ATOM 3181 C CA . PHE A 1 205 ? 20.003 8.263 19.545 1.00 22.34 227 PHE A CA 1
ATOM 3182 C C . PHE A 1 205 ? 19.954 7.698 18.137 1.00 21.76 227 PHE A C 1
ATOM 3183 O O . PHE A 1 205 ? 20.739 6.821 17.765 1.00 22.41 227 PHE A O 1
ATOM 3200 N N . PHE A 1 206 ? 19.019 8.231 17.351 1.00 22.65 228 PHE A N 1
ATOM 3201 C CA . PHE A 1 206 ? 19.068 8.099 15.907 1.00 21.87 228 PHE A CA 1
ATOM 3202 C C . PHE A 1 206 ? 19.847 9.263 15.319 1.00 20.50 228 PHE A C 1
ATOM 3203 O O . PHE A 1 206 ? 19.728 10.406 15.779 1.00 23.74 228 PHE A O 1
ATOM 3220 N N . ILE A 1 207 ? 20.651 8.971 14.299 1.00 22.02 229 ILE A N 1
ATOM 3221 C CA . ILE A 1 207 ? 21.381 10.026 13.598 1.00 21.86 229 ILE A CA 1
ATOM 3222 C C . ILE A 1 207 ? 20.424 11.133 13.164 1.00 22.22 229 ILE A C 1
ATOM 3223 O O . ILE A 1 207 ? 20.740 12.325 13.288 1.00 21.11 229 ILE A O 1
ATOM 3239 N N . ARG A 1 208 ? 19.236 10.763 12.654 1.00 21.50 230 ARG A N 1
ATOM 3240 C CA . ARG A 1 208 ? 18.343 11.794 12.129 1.00 18.72 230 ARG A CA 1
ATOM 3241 C C . ARG A 1 208 ? 17.956 12.810 13.200 1.00 20.99 230 ARG A C 1
ATOM 3242 O O . ARG A 1 208 ? 17.632 13.962 12.873 1.00 23.55 230 ARG A O 1
ATOM 3263 N N . ASP A 1 209 ? 17.951 12.405 14.474 1.00 21.12 231 ASP A N 1
ATOM 3264 C CA . ASP A 1 209 ? 17.585 13.299 15.569 1.00 20.70 231 ASP A CA 1
ATOM 3265 C C . ASP A 1 209 ? 18.720 14.185 16.050 1.00 21.60 231 ASP A C 1
ATOM 3266 O O . ASP A 1 209 ? 18.458 15.174 16.754 1.00 26.49 231 ASP A O 1
ATOM 3275 N N . ILE A 1 210 ? 19.968 13.870 15.713 1.00 19.94 232 ILE A N 1
ATOM 3276 C CA . ILE A 1 210 ? 21.075 14.714 16.126 1.00 22.52 232 ILE A CA 1
ATOM 3277 C C . ILE A 1 210 ? 21.650 15.514 14.971 1.00 20.47 232 ILE A C 1
ATOM 3278 O O . ILE A 1 210 ? 22.679 16.175 15.138 1.00 23.55 232 ILE A O 1
ATOM 3294 N N . ILE A 1 211 ? 20.971 15.521 13.816 1.00 24.44 233 ILE A N 1
ATOM 3295 C CA . ILE A 1 211 ? 21.402 16.308 12.670 1.00 22.03 233 ILE A CA 1
ATOM 3296 C C . ILE A 1 211 ? 21.411 17.784 13.019 1.00 25.24 233 ILE A C 1
ATOM 3297 O O . ILE A 1 211 ? 20.450 18.322 13.584 1.00 21.98 233 ILE A O 1
ATOM 3313 N N . LYS A 1 212 ? 22.486 18.448 12.643 1.00 20.71 234 LYS A N 1
ATOM 3314 C CA . LYS A 1 212 ? 22.580 19.901 12.643 1.00 22.89 234 LYS A CA 1
ATOM 3315 C C . LYS A 1 212 ? 23.425 20.309 11.448 1.00 25.78 234 LYS A C 1
ATOM 3316 O O . LYS A 1 212 ? 24.645 20.103 11.465 1.00 25.90 234 LYS A O 1
ATOM 3335 N N . PRO A 1 213 ? 22.845 20.866 10.389 1.00 22.64 235 PRO A N 1
ATOM 3336 C CA . PRO A 1 213 ? 23.660 21.184 9.221 1.00 22.80 235 PRO A CA 1
ATOM 3337 C C . PRO A 1 213 ? 24.648 22.284 9.553 1.00 22.13 235 PRO A C 1
ATOM 3338 O O . PRO A 1 213 ? 24.438 23.090 10.463 1.00 24.51 235 PRO A O 1
ATOM 3349 N N . ASP A 1 214 ? 25.750 22.293 8.813 1.00 25.82 236 ASP A N 1
ATOM 3350 C CA . ASP A 1 214 ? 26.619 23.452 8.804 1.00 21.37 236 ASP A CA 1
ATOM 3351 C C . ASP A 1 214 ? 25.850 24.673 8.259 1.00 26.40 236 ASP A C 1
ATOM 3352 O O . ASP A 1 214 ? 24.811 24.527 7.621 1.00 21.55 236 ASP A O 1
ATOM 3361 N N . PRO A 1 215 ? 26.336 25.888 8.501 1.00 24.87 237 PRO A N 1
ATOM 3362 C CA . PRO A 1 215 ? 25.601 27.091 8.043 1.00 24.50 237 PRO A CA 1
ATOM 3363 C C . PRO A 1 215 ? 25.576 27.204 6.530 1.00 26.24 237 PRO A C 1
ATOM 3364 O O . PRO A 1 215 ? 26.445 26.651 5.835 1.00 25.31 237 PRO A O 1
ATOM 3375 N N . PRO A 1 216 ? 24.598 27.936 5.986 1.00 26.05 238 PRO A N 1
ATOM 3376 C CA . PRO A 1 216 ? 24.630 28.299 4.568 1.00 26.50 238 PRO A CA 1
ATOM 3377 C C . PRO A 1 216 ? 25.980 28.867 4.152 1.00 24.93 238 PRO A C 1
ATOM 3378 O O . PRO A 1 216 ? 26.620 29.625 4.890 1.00 27.66 238 PRO A O 1
ATOM 3389 N N . LYS A 1 217 ? 26.384 28.519 2.938 1.00 24.68 239 LYS A N 1
ATOM 3390 C CA . LYS A 1 217 ? 27.665 28.886 2.349 1.00 27.61 239 LYS A CA 1
ATOM 3391 C C . LYS A 1 217 ? 27.532 30.108 1.449 1.00 23.06 239 LYS A C 1
ATOM 3392 O O . LYS A 1 217 ? 26.536 30.275 0.747 1.00 26.75 239 LYS A O 1
ATOM 3411 N N . ASN A 1 218 ? 28.572 30.943 1.434 1.00 26.61 240 ASN A N 1
ATOM 3412 C CA . ASN A 1 218 ? 28.669 32.053 0.471 1.00 26.09 240 ASN A CA 1
ATOM 3413 C C . ASN A 1 218 ? 27.429 32.946 0.497 1.00 27.82 240 ASN A C 1
ATOM 3414 O O . ASN A 1 218 ? 26.819 33.243 -0.536 1.00 27.07 240 ASN A O 1
ATOM 3425 N N . LEU A 1 219 ? 27.064 33.396 1.687 1.00 27.37 241 LEU A N 1
ATOM 3426 C CA . LEU A 1 219 ? 25.936 34.317 1.810 1.00 28.90 241 LEU A CA 1
ATOM 3427 C C . LEU A 1 219 ? 26.293 35.671 1.198 1.00 29.68 241 LEU A C 1
ATOM 3428 O O . LEU A 1 219 ? 27.279 36.304 1.595 1.00 30.62 241 LEU A O 1
ATOM 3444 N N . GLN A 1 220 ? 25.499 36.117 0.227 1.00 26.48 242 GLN A N 1
ATOM 3445 C CA . GLN A 1 220 ? 25.745 37.372 -0.465 1.00 27.19 242 GLN A CA 1
ATOM 3446 C C . GLN A 1 220 ? 24.483 38.224 -0.521 1.00 29.29 242 GLN A C 1
ATOM 3447 O O . GLN A 1 220 ? 23.363 37.705 -0.554 1.00 27.66 242 GLN A O 1
ATOM 3461 N N . LEU A 1 221 ? 24.693 39.540 -0.588 1.00 25.76 243 LEU A N 1
ATOM 3462 C CA . LEU A 1 221 ? 23.625 40.517 -0.711 1.00 33.66 243 LEU A CA 1
ATOM 3463 C C . LEU A 1 221 ? 23.812 41.308 -1.995 1.00 32.39 243 LEU A C 1
ATOM 3464 O O . LEU A 1 221 ? 24.921 41.757 -2.298 1.00 31.94 243 LEU A O 1
ATOM 3480 N N . LYS A 1 222 ? 22.727 41.489 -2.733 1.00 27.84 244 LYS A N 1
ATOM 3481 C CA . LYS A 1 222 ? 22.723 42.370 -3.895 1.00 28.31 244 LYS A CA 1
ATOM 3482 C C . LYS A 1 222 ? 21.772 43.535 -3.658 1.00 33.00 244 LYS A C 1
ATOM 3483 O O . LYS A 1 222 ? 20.551 43.367 -3.786 1.00 31.98 244 LYS A O 1
ATOM 3502 N N . PRO A 1 223 ? 22.261 44.731 -3.327 1.00 33.99 245 PRO A N 1
ATOM 3503 C CA . PRO A 1 223 ? 21.338 45.838 -3.059 1.00 38.96 245 PRO A CA 1
ATOM 3504 C C . PRO A 1 223 ? 20.686 46.341 -4.335 1.00 42.98 245 PRO A C 1
ATOM 3505 O O . PRO A 1 223 ? 21.254 46.272 -5.426 1.00 49.10 245 PRO A O 1
ATOM 3516 N N . LEU A 1 224 ? 19.453 46.815 -4.190 1.00 38.05 246 LEU A N 1
ATOM 3517 C CA . LEU A 1 224 ? 18.715 47.427 -5.288 1.00 43.66 246 LEU A CA 1
ATOM 3518 C C . LEU A 1 224 ? 18.922 48.935 -5.252 1.00 43.55 246 LEU A C 1
ATOM 3519 O O . LEU A 1 224 ? 18.789 49.562 -4.195 1.00 39.76 246 LEU A O 1
ATOM 3535 N N . LYS A 1 225 ? 19.262 49.510 -6.404 1.00 43.03 247 LYS A N 1
ATOM 3536 C CA . LYS A 1 225 ? 19.522 50.941 -6.482 1.00 45.60 247 LYS A CA 1
ATOM 3537 C C . LYS A 1 225 ? 18.275 51.731 -6.099 1.00 41.01 247 LYS A C 1
ATOM 3538 O O . LYS A 1 225 ? 17.159 51.401 -6.512 1.00 39.15 247 LYS A O 1
ATOM 3557 N N . ASN A 1 226 ? 18.470 52.774 -5.289 1.00 35.01 248 ASN A N 1
ATOM 3558 C CA . ASN A 1 226 ? 17.412 53.680 -4.849 1.00 38.31 248 ASN A CA 1
ATOM 3559 C C . ASN A 1 226 ? 16.374 53.019 -3.949 1.00 35.69 248 ASN A C 1
ATOM 3560 O O . ASN A 1 226 ? 15.269 53.568 -3.778 1.00 35.91 248 ASN A O 1
ATOM 3571 N N . SER A 1 227 ? 16.706 51.881 -3.337 1.00 33.90 249 SER A N 1
ATOM 3572 C CA . SER A 1 227 ? 15.800 51.173 -2.438 1.00 34.37 249 SER A CA 1
ATOM 3573 C C . SER A 1 227 ? 16.607 50.475 -1.345 1.00 36.94 249 SER A C 1
ATOM 3574 O O . SER A 1 227 ? 17.803 50.219 -1.499 1.00 41.97 249 SER A O 1
ATOM 3582 N N . ARG A 1 228 ? 15.932 50.153 -0.241 1.00 34.78 250 ARG A N 1
ATOM 3583 C CA . ARG A 1 228 ? 16.523 49.327 0.811 1.00 33.17 250 ARG A CA 1
ATOM 3584 C C . ARG A 1 228 ? 16.275 47.836 0.603 1.00 34.48 250 ARG A C 1
ATOM 3585 O O . ARG A 1 228 ? 16.714 47.016 1.422 1.00 33.41 250 ARG A O 1
ATOM 3606 N N . GLN A 1 229 ? 15.614 47.473 -0.489 1.00 34.03 251 GLN A N 1
ATOM 3607 C CA . GLN A 1 229 ? 15.429 46.080 -0.859 1.00 34.31 251 GLN A CA 1
ATOM 3608 C C . GLN A 1 229 ? 16.759 45.454 -1.274 1.00 34.81 251 GLN A C 1
ATOM 3609 O O . GLN A 1 229 ? 17.579 46.095 -1.938 1.00 37.43 251 GLN A O 1
ATOM 3623 N N A VAL A 1 230 ? 16.947 44.193 -0.890 0.40 32.84 252 VAL A N 1
ATOM 3624 N N B VAL A 1 230 ? 16.990 44.206 -0.859 0.60 32.63 252 VAL A N 1
ATOM 3625 C CA A VAL A 1 230 ? 18.161 43.437 -1.161 0.40 32.10 252 VAL A CA 1
ATOM 3626 C CA B VAL A 1 230 ? 18.202 43.477 -1.223 0.60 31.92 252 VAL A CA 1
ATOM 3627 C C A VAL A 1 230 ? 17.767 42.056 -1.669 0.40 31.22 252 VAL A C 1
ATOM 3628 C C B VAL A 1 230 ? 17.839 42.050 -1.616 0.60 31.11 252 VAL A C 1
ATOM 3629 O O A VAL A 1 230 ? 16.786 41.470 -1.196 0.40 32.86 252 VAL A O 1
ATOM 3630 O O B VAL A 1 230 ? 16.971 41.422 -1.002 0.60 32.40 252 VAL A O 1
ATOM 3655 N N . GLU A 1 231 ? 18.526 41.535 -2.628 1.00 29.25 253 GLU A N 1
ATOM 3656 C CA . GLU A 1 231 ? 18.411 40.134 -3.032 1.00 28.73 253 GLU A CA 1
ATOM 3657 C C . GLU A 1 231 ? 19.479 39.336 -2.289 1.00 26.99 253 GLU A C 1
ATOM 3658 O O . GLU A 1 231 ? 20.672 39.613 -2.436 1.00 28.40 253 GLU A O 1
ATOM 3663 N N . VAL A 1 232 ? 19.044 38.354 -1.482 1.00 27.30 254 VAL A N 1
ATOM 3664 C CA . VAL A 1 232 ? 19.923 37.527 -0.656 1.00 28.65 254 VAL A CA 1
ATOM 3665 C C . VAL A 1 232 ? 20.139 36.200 -1.368 1.00 27.92 254 VAL A C 1
ATOM 3666 O O . VAL A 1 232 ? 19.190 35.632 -1.920 1.00 27.21 254 VAL A O 1
ATOM 3679 N N . SER A 1 233 ? 21.380 35.696 -1.381 1.00 26.14 255 SER A N 1
ATOM 3680 C CA . SER A 1 233 ? 21.641 34.390 -1.977 1.00 24.20 255 SER A CA 1
ATOM 3681 C C . SER A 1 233 ? 22.691 33.638 -1.169 1.00 23.76 255 SER A C 1
ATOM 3682 O O . SER A 1 233 ? 23.500 34.228 -0.455 1.00 26.78 255 SER A O 1
ATOM 3690 N N . TRP A 1 234 ? 22.657 32.312 -1.287 1.00 23.90 256 TRP A N 1
ATOM 3691 C CA . TRP A 1 234 ? 23.574 31.448 -0.548 1.00 23.50 256 TRP A CA 1
ATOM 3692 C C . TRP A 1 234 ? 23.587 30.084 -1.222 1.00 27.03 256 TRP A C 1
ATOM 3693 O O . TRP A 1 234 ? 22.868 29.843 -2.193 1.00 26.47 256 TRP A O 1
ATOM 3714 N N . GLU A 1 235 ? 24.390 29.177 -0.670 1.00 25.04 257 GLU A N 1
ATOM 3715 C CA . GLU A 1 235 ? 24.536 27.826 -1.193 1.00 21.58 257 GLU A CA 1
ATOM 3716 C C . GLU A 1 235 ? 24.424 26.837 -0.042 1.00 22.51 257 GLU A C 1
ATOM 3717 O O . GLU A 1 235 ? 24.584 27.193 1.125 1.00 23.90 257 GLU A O 1
ATOM 3729 N N . TYR A 1 236 ? 24.116 25.588 -0.385 1.00 24.59 258 TYR A N 1
ATOM 3730 C CA . TYR A 1 236 ? 24.133 24.517 0.590 1.00 23.46 258 TYR A CA 1
ATOM 3731 C C . TYR A 1 236 ? 25.548 24.378 1.151 1.00 26.05 258 TYR A C 1
ATOM 3732 O O . TYR A 1 236 ? 26.528 24.604 0.435 1.00 27.45 258 TYR A O 1
ATOM 3750 N N . PRO A 1 237 ? 25.688 23.973 2.409 1.00 24.43 259 PRO A N 1
ATOM 3751 C CA . PRO A 1 237 ? 27.034 23.744 2.958 1.00 25.64 259 PRO A CA 1
ATOM 3752 C C . PRO A 1 237 ? 27.696 22.524 2.346 1.00 24.16 259 PRO A C 1
ATOM 3753 O O . PRO A 1 237 ? 27.041 21.531 2.001 1.00 24.97 259 PRO A O 1
ATOM 3764 N N . ASP A 1 238 ? 29.030 22.622 2.240 1.00 26.08 260 ASP A N 1
ATOM 3765 C CA . ASP A 1 238 ? 29.858 21.581 1.626 1.00 27.68 260 ASP A CA 1
ATOM 3766 C C . ASP A 1 238 ? 29.664 20.226 2.293 1.00 24.92 260 ASP A C 1
ATOM 3767 O O . ASP A 1 238 ? 29.762 19.181 1.630 1.00 27.71 260 ASP A O 1
ATOM 3776 N N . THR A 1 239 ? 29.453 20.216 3.606 1.00 26.01 261 THR A N 1
ATOM 3777 C CA . THR A 1 239 ? 29.375 18.962 4.342 1.00 25.58 261 THR A CA 1
ATOM 3778 C C . THR A 1 239 ? 28.005 18.305 4.287 1.00 23.90 261 THR A C 1
ATOM 3779 O O . THR A 1 239 ? 27.862 17.184 4.787 1.00 26.50 261 THR A O 1
ATOM 3790 N N . TRP A 1 240 ? 26.990 18.964 3.731 1.00 23.81 262 TRP A N 1
ATOM 3791 C CA . TRP A 1 240 ? 25.657 18.383 3.754 1.00 20.20 262 TRP A CA 1
ATOM 3792 C C . TRP A 1 240 ? 25.570 17.211 2.775 1.00 25.60 262 TRP A C 1
ATOM 3793 O O . TRP A 1 240 ? 26.346 17.101 1.810 1.00 24.28 262 TRP A O 1
ATOM 3814 N N . SER A 1 241 ? 24.648 16.297 3.070 1.00 21.19 263 SER A N 1
ATOM 3815 C CA . SER A 1 241 ? 24.506 15.080 2.283 1.00 24.93 263 SER A CA 1
ATOM 3816 C C . SER A 1 241 ? 24.114 15.409 0.848 1.00 24.31 263 SER A C 1
ATOM 3817 O O . SER A 1 241 ? 23.313 16.315 0.599 1.00 25.45 263 SER A O 1
ATOM 3825 N N . THR A 1 242 ? 24.644 14.615 -0.083 1.00 26.29 264 THR A N 1
ATOM 3826 C CA . THR A 1 242 ? 24.375 14.693 -1.514 1.00 23.95 264 THR A CA 1
ATOM 3827 C C . THR A 1 242 ? 23.740 13.390 -1.981 1.00 26.13 264 THR A C 1
ATOM 3828 O O . THR A 1 242 ? 23.972 12.333 -1.381 1.00 27.74 264 THR A O 1
ATOM 3839 N N . PRO A 1 243 ? 22.931 13.427 -3.052 1.00 26.46 265 PRO A N 1
ATOM 3840 C CA . PRO A 1 243 ? 22.574 14.624 -3.821 1.00 26.11 265 PRO A CA 1
ATOM 3841 C C . PRO A 1 243 ? 21.548 15.505 -3.123 1.00 25.94 265 PRO A C 1
ATOM 3842 O O . PRO A 1 243 ? 20.664 15.008 -2.409 1.00 25.66 265 PRO A O 1
ATOM 3853 N N . HIS A 1 244 ? 21.668 16.820 -3.323 1.00 26.39 266 HIS A N 1
ATOM 3854 C CA . HIS A 1 244 ? 20.749 17.767 -2.694 1.00 24.98 266 HIS A CA 1
ATOM 3855 C C . HIS A 1 244 ? 19.313 17.604 -3.178 1.00 27.96 266 HIS A C 1
ATOM 3856 O O . HIS A 1 244 ? 18.380 18.014 -2.475 1.00 26.97 266 HIS A O 1
ATOM 3870 N N . SER A 1 245 ? 19.121 17.029 -4.363 1.00 26.85 267 SER A N 1
ATOM 3871 C CA . SER A 1 245 ? 17.780 16.778 -4.878 1.00 28.04 267 SER A CA 1
ATOM 3872 C C . SER A 1 245 ? 17.030 15.758 -4.032 1.00 29.21 267 SER A C 1
ATOM 3873 O O . SER A 1 245 ? 15.794 15.714 -4.069 1.00 26.54 267 SER A O 1
ATOM 3881 N N . TYR A 1 246 ? 17.762 14.920 -3.303 1.00 24.07 268 TYR A N 1
ATOM 3882 C CA . TYR A 1 246 ? 17.218 13.959 -2.349 1.00 22.55 268 TYR A CA 1
ATOM 3883 C C . TYR A 1 246 ? 17.237 14.543 -0.938 1.00 24.67 268 TYR A C 1
ATOM 3884 O O . TYR A 1 246 ? 16.190 14.689 -0.291 1.00 24.33 268 TYR A O 1
ATOM 3902 N N . PHE A 1 247 ? 18.425 14.914 -0.457 1.00 21.99 269 PHE A N 1
ATOM 3903 C CA . PHE A 1 247 ? 18.586 15.462 0.894 1.00 23.55 269 PHE A CA 1
ATOM 3904 C C . PHE A 1 247 ? 18.384 16.977 0.855 1.00 22.64 269 PHE A C 1
ATOM 3905 O O . PHE A 1 247 ? 19.326 17.765 0.935 1.00 26.86 269 PHE A O 1
ATOM 3922 N N . SER A 1 248 ? 17.120 17.389 0.763 1.00 22.54 270 SER A N 1
ATOM 3923 C CA . SER A 1 248 ? 16.795 18.804 0.643 1.00 24.61 270 SER A CA 1
ATOM 3924 C C . SER A 1 248 ? 16.910 19.512 1.989 1.00 22.60 270 SER A C 1
ATOM 3925 O O . SER A 1 248 ? 16.685 18.914 3.048 1.00 23.29 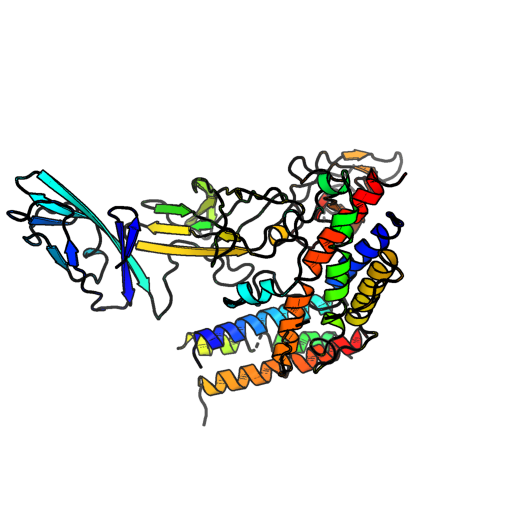270 SER A O 1
ATOM 3933 N N . LEU A 1 249 ? 17.278 20.795 1.929 1.00 25.72 271 LEU A N 1
ATOM 3934 C CA . LEU A 1 249 ? 17.259 21.694 3.072 1.00 21.69 271 LEU A CA 1
ATOM 3935 C C . LEU A 1 249 ? 16.155 22.729 2.917 1.00 24.19 271 LEU A C 1
ATOM 3936 O O . LEU A 1 249 ? 15.623 22.963 1.820 1.00 26.41 271 LEU A O 1
ATOM 3952 N N . THR A 1 250 ? 15.800 23.336 4.041 1.00 23.56 272 THR A N 1
ATOM 3953 C CA . THR A 1 250 ? 14.956 24.518 4.084 1.00 22.28 272 THR A CA 1
ATOM 3954 C C . THR A 1 250 ? 15.674 25.577 4.911 1.00 24.17 272 THR A C 1
ATOM 3955 O O . THR A 1 250 ? 16.554 25.264 5.718 1.00 24.25 272 THR A O 1
ATOM 3966 N N . PHE A 1 251 ? 15.301 26.840 4.696 1.00 24.76 273 PHE A N 1
ATOM 3967 C CA . PHE A 1 251 ? 16.061 27.975 5.198 1.00 23.39 273 PHE A CA 1
ATOM 3968 C C . PHE A 1 251 ? 15.175 29.008 5.873 1.00 26.20 273 PHE A C 1
ATOM 3969 O O . PHE A 1 251 ? 13.991 29.161 5.549 1.00 26.36 273 PHE A O 1
ATOM 3986 N N . CYS A 1 252 ? 15.783 29.714 6.823 1.00 25.71 274 CYS A N 1
ATOM 3987 C CA . CYS A 1 252 ? 15.171 30.841 7.516 1.00 25.33 274 CYS A CA 1
ATOM 3988 C C . CYS A 1 252 ? 16.045 32.057 7.285 1.00 26.68 274 CYS A C 1
ATOM 3989 O O . CYS A 1 252 ? 17.249 32.008 7.560 1.00 25.76 274 CYS A O 1
ATOM 3997 N N . VAL A 1 253 ? 15.445 33.121 6.752 1.00 26.35 275 VAL A N 1
ATOM 3998 C CA . VAL A 1 253 ? 16.119 34.387 6.472 1.00 26.74 275 VAL A CA 1
ATOM 3999 C C . VAL A 1 253 ? 15.569 35.429 7.438 1.00 29.67 275 VAL A C 1
ATOM 4000 O O . VAL A 1 253 ? 14.351 35.647 7.502 1.00 28.61 275 VAL A O 1
ATOM 4013 N N . GLN A 1 254 ? 16.466 36.089 8.174 1.00 26.98 276 GLN A N 1
ATOM 4014 C CA . GLN A 1 254 ? 16.074 37.043 9.196 1.00 29.51 276 GLN A CA 1
ATOM 4015 C C . GLN A 1 254 ? 16.832 38.355 9.046 1.00 29.05 276 GLN A C 1
ATOM 4016 O O . GLN A 1 254 ? 18.040 38.345 8.807 1.00 31.22 276 GLN A O 1
ATOM 4030 N N . VAL A 1 255 ? 16.127 39.474 9.213 1.00 30.71 277 VAL A N 1
ATOM 4031 C CA . VAL A 1 255 ? 16.730 40.803 9.293 1.00 35.10 277 VAL A CA 1
ATOM 4032 C C . VAL A 1 255 ? 16.656 41.235 10.750 1.00 39.53 277 VAL A C 1
ATOM 4033 O O . VAL A 1 255 ? 15.560 41.310 11.317 1.00 42.77 277 VAL A O 1
ATOM 4046 N N . GLN A 1 256 ? 17.802 41.534 11.356 1.00 38.67 278 GLN A N 1
ATOM 4047 C CA . GLN A 1 256 ? 17.795 41.922 12.762 1.00 47.08 278 GLN A CA 1
ATOM 4048 C C . GLN A 1 256 ? 19.086 42.645 13.115 1.00 59.56 278 GLN A C 1
ATOM 4049 O O . GLN A 1 256 ? 20.114 42.479 12.458 1.00 54.49 278 GLN A O 1
ATOM 4053 N N . GLY A 1 257 ? 19.016 43.438 14.180 1.00 78.26 279 GLY A N 1
ATOM 4054 C CA . GLY A 1 257 ? 20.183 44.115 14.715 1.00 88.40 279 GLY A CA 1
ATOM 4055 C C . GLY A 1 257 ? 20.306 43.935 16.217 1.00 91.84 279 GLY A C 1
ATOM 4056 O O . GLY A 1 257 ? 19.911 44.806 16.994 1.00 93.21 279 GLY A O 1
ATOM 4060 N N . GLU A 1 262 ? 14.072 44.668 17.834 1.00 121.99 284 GLU A N 1
ATOM 4061 C CA . GLU A 1 262 ? 13.216 44.097 18.868 1.00 123.56 284 GLU A CA 1
ATOM 4062 C C . GLU A 1 262 ? 12.335 42.989 18.308 1.00 123.06 284 GLU A C 1
ATOM 4063 O O . GLU A 1 262 ? 12.185 41.933 18.921 1.00 121.16 284 GLU A O 1
ATOM 4066 N N . LYS A 1 263 ? 11.740 43.246 17.146 1.00 125.00 285 LYS A N 1
ATOM 4067 C CA . LYS A 1 263 ? 10.835 42.293 16.526 1.00 123.80 285 LYS A CA 1
ATOM 4068 C C . LYS A 1 263 ? 11.629 41.199 15.814 1.00 118.28 285 LYS A C 1
ATOM 4069 O O . LYS A 1 263 ? 12.862 41.157 15.858 1.00 123.13 285 LYS A O 1
ATOM 4073 N N . LYS A 1 264 ? 10.910 40.297 15.143 1.00 101.61 286 LYS A N 1
ATOM 4074 C CA . LYS A 1 264 ? 11.505 39.146 14.458 1.00 85.39 286 LYS A CA 1
ATOM 4075 C C . LYS A 1 264 ? 11.027 39.141 13.007 1.00 75.95 286 LYS A C 1
ATOM 4076 O O . LYS A 1 264 ? 9.988 38.553 12.697 1.00 78.77 286 LYS A O 1
ATOM 4080 N N . ASP A 1 265 ? 11.789 39.788 12.123 1.00 65.29 287 ASP A N 1
ATOM 4081 C CA . ASP A 1 265 ? 11.468 39.840 10.694 1.00 54.67 287 ASP A CA 1
ATOM 4082 C C . ASP A 1 265 ? 12.117 38.640 10.011 1.00 48.96 287 ASP A C 1
ATOM 4083 O O . ASP A 1 265 ? 13.305 38.670 9.669 1.00 41.82 287 ASP A O 1
ATOM 4087 N N . ARG A 1 266 ? 11.326 37.586 9.804 1.00 43.36 288 ARG A N 1
ATOM 4088 C CA . ARG A 1 266 ? 11.810 36.313 9.290 1.00 41.31 288 ARG A CA 1
ATOM 4089 C C . ARG A 1 266 ? 10.948 35.854 8.123 1.00 39.46 288 ARG A C 1
ATOM 4090 O O . ARG A 1 266 ? 9.730 36.065 8.110 1.00 41.07 288 ARG A O 1
ATOM 4111 N N . VAL A 1 267 ? 11.589 35.205 7.153 1.00 33.47 289 VAL A N 1
ATOM 4112 C CA . VAL A 1 267 ? 10.870 34.455 6.134 1.00 32.85 289 VAL A CA 1
ATOM 4113 C C . VAL A 1 267 ? 11.511 33.080 5.987 1.00 32.51 289 VAL A C 1
ATOM 4114 O O . VAL A 1 267 ? 12.698 32.887 6.268 1.00 32.56 289 VAL A O 1
ATOM 4127 N N . PHE A 1 268 ? 10.708 32.117 5.554 1.00 26.94 290 PHE A N 1
ATOM 4128 C CA . PHE A 1 268 ? 11.158 30.748 5.352 1.00 25.81 290 PHE A CA 1
ATOM 4129 C C . PHE A 1 268 ? 11.068 30.405 3.876 1.00 32.88 290 PHE A C 1
ATOM 4130 O O . PHE A 1 268 ? 10.107 30.794 3.195 1.00 31.81 290 PHE A O 1
ATOM 4147 N N . THR A 1 269 ? 12.077 29.691 3.373 1.00 25.30 291 THR A N 1
ATOM 4148 C CA . THR A 1 269 ? 12.094 29.347 1.964 1.00 27.05 291 THR A CA 1
ATOM 4149 C C . THR A 1 269 ? 12.853 28.050 1.744 1.00 26.48 291 THR A C 1
ATOM 4150 O O . THR A 1 269 ? 13.795 27.723 2.472 1.00 24.11 291 THR A O 1
ATOM 4161 N N . ASP A 1 270 ? 12.446 27.329 0.702 1.00 25.78 292 ASP A N 1
ATOM 4162 C CA . ASP A 1 270 ? 13.216 26.193 0.217 1.00 27.18 292 ASP A CA 1
ATOM 4163 C C . ASP A 1 270 ? 14.182 26.576 -0.894 1.00 26.59 292 ASP A C 1
ATOM 4164 O O . ASP A 1 270 ? 14.991 25.742 -1.309 1.00 31.75 292 ASP A O 1
ATOM 4173 N N . LYS A 1 271 ? 14.088 27.794 -1.420 1.00 26.61 293 LYS A N 1
ATOM 4174 C CA . LYS A 1 271 ? 15.037 28.248 -2.418 1.00 28.00 293 LYS A CA 1
ATOM 4175 C C . LYS A 1 271 ? 16.335 28.655 -1.725 1.00 27.02 293 LYS A C 1
ATOM 4176 O O . LYS A 1 271 ? 16.398 28.755 -0.503 1.00 28.15 293 LYS A O 1
ATOM 4189 N N . THR A 1 272 ? 17.374 28.906 -2.522 1.00 27.20 294 THR A N 1
ATOM 4190 C CA . THR A 1 272 ? 18.621 29.453 -2.001 1.00 23.16 294 THR A CA 1
ATOM 4191 C C . THR A 1 272 ? 18.762 30.942 -2.290 1.00 24.28 294 THR A C 1
ATOM 4192 O O . THR A 1 272 ? 19.880 31.452 -2.426 1.00 27.87 294 THR A O 1
ATOM 4203 N N . SER A 1 273 ? 17.646 31.661 -2.325 1.00 25.41 295 SER A N 1
ATOM 4204 C CA . SER A 1 273 ? 17.629 33.102 -2.489 1.00 26.30 295 SER A CA 1
ATOM 4205 C C . SER A 1 273 ? 16.326 33.625 -1.909 1.00 28.77 295 SER A C 1
ATOM 4206 O O . SER A 1 273 ? 15.348 32.886 -1.745 1.00 26.30 295 SER A O 1
ATOM 4214 N N . ALA A 1 274 ? 16.342 34.907 -1.567 1.00 27.30 296 ALA A N 1
ATOM 4215 C CA . ALA A 1 274 ? 15.159 35.583 -1.052 1.00 27.15 296 ALA A CA 1
ATOM 4216 C C . ALA A 1 274 ? 15.374 37.077 -1.192 1.00 30.33 296 ALA A C 1
ATOM 4217 O O . ALA A 1 274 ? 16.511 37.549 -1.253 1.00 28.98 296 ALA A O 1
ATOM 4224 N N . THR A 1 275 ? 14.267 37.819 -1.220 1.00 31.82 297 THR A N 1
ATOM 4225 C CA . THR A 1 275 ? 14.298 39.277 -1.285 1.00 31.15 297 THR A CA 1
ATOM 4226 C C . THR A 1 275 ? 13.780 39.829 0.032 1.00 32.90 297 THR A C 1
ATOM 4227 O O . THR A 1 275 ? 12.695 39.448 0.480 1.00 32.08 297 THR A O 1
ATOM 4238 N N . VAL A 1 276 ? 14.557 40.712 0.669 1.00 29.41 298 VAL A N 1
ATOM 4239 C CA . VAL A 1 276 ? 14.192 41.282 1.960 1.00 31.61 298 VAL A CA 1
ATOM 4240 C C . VAL A 1 276 ? 14.519 42.773 1.956 1.00 32.81 298 VAL A C 1
ATOM 4241 O O . VAL A 1 276 ? 15.105 43.298 1.012 1.00 34.24 298 VAL A O 1
ATOM 4254 N N . ILE A 1 277 ? 14.127 43.453 3.035 1.00 34.59 299 ILE A N 1
ATOM 4255 C CA . ILE A 1 277 ? 14.330 44.893 3.197 1.00 34.54 299 ILE A CA 1
ATOM 4256 C C . ILE A 1 277 ? 15.386 45.100 4.275 1.00 35.33 299 ILE A C 1
ATOM 4257 O O . ILE A 1 277 ? 15.194 44.699 5.430 1.00 36.64 299 ILE A O 1
ATOM 4273 N N . CYS A 1 278 ? 16.498 45.724 3.903 1.00 37.88 300 CYS A N 1
ATOM 4274 C CA . CYS A 1 278 ? 17.603 45.963 4.822 1.00 41.34 300 CYS A CA 1
ATOM 4275 C C . CYS A 1 278 ? 17.418 47.293 5.545 1.00 35.70 300 CYS A C 1
ATOM 4276 O O . CYS A 1 278 ? 16.586 48.120 5.172 1.00 36.34 300 CYS A O 1
ATOM 4283 N N . ARG A 1 279 ? 18.219 47.488 6.594 1.00 39.11 301 ARG A N 1
ATOM 4284 C CA . ARG A 1 279 ? 18.319 48.767 7.294 1.00 46.24 301 ARG A CA 1
ATOM 4285 C C . ARG A 1 279 ? 19.690 48.848 7.958 1.00 46.06 301 ARG A C 1
ATOM 4286 O O . ARG A 1 279 ? 20.335 47.830 8.200 1.00 41.41 301 ARG A O 1
ATOM 4307 N N . LYS A 1 280 ? 20.136 50.068 8.263 1.00 45.90 302 LYS A N 1
ATOM 4308 C CA . LYS A 1 280 ? 21.528 50.252 8.663 1.00 44.67 302 LYS A CA 1
ATOM 4309 C C . LYS A 1 280 ? 21.818 49.603 10.014 1.00 42.80 302 LYS A C 1
ATOM 4310 O O . LYS A 1 280 ? 20.962 49.534 10.902 1.00 42.03 302 LYS A O 1
ATOM 4329 N N . ASN A 1 281 ? 23.052 49.114 10.151 1.00 46.91 303 ASN A N 1
ATOM 4330 C CA . ASN A 1 281 ? 23.531 48.405 11.334 1.00 58.69 303 ASN A CA 1
ATOM 4331 C C . ASN A 1 281 ? 22.883 47.031 11.473 1.00 63.20 303 ASN A C 1
ATOM 4332 O O . ASN A 1 281 ? 23.316 46.227 12.306 1.00 62.31 303 ASN A O 1
ATOM 4343 N N . ALA A 1 282 ? 21.862 46.744 10.668 1.00 63.71 304 ALA A N 1
ATOM 4344 C CA . ALA A 1 282 ? 21.223 45.440 10.711 1.00 54.56 304 ALA A CA 1
ATOM 4345 C C . ALA A 1 282 ? 22.019 44.441 9.884 1.00 48.78 304 ALA A C 1
ATOM 4346 O O . ALA A 1 282 ? 22.766 44.796 8.971 1.00 50.27 304 ALA A O 1
ATOM 4353 N N . SER A 1 283 ? 21.862 43.174 10.227 1.00 43.21 305 SER A N 1
ATOM 4354 C CA . SER A 1 283 ? 22.464 42.093 9.476 1.00 40.01 305 SER A CA 1
ATOM 4355 C C . SER A 1 283 ? 21.359 41.229 8.896 1.00 32.05 305 SER A C 1
ATOM 4356 O O . SER A 1 283 ? 20.265 41.141 9.457 1.00 35.31 305 SER A O 1
ATOM 4364 N N . ILE A 1 284 ? 21.651 40.626 7.754 1.00 31.96 306 ILE A N 1
ATOM 4365 C CA A ILE A 1 284 ? 20.823 39.568 7.195 0.47 30.50 306 ILE A CA 1
ATOM 4366 C CA B ILE A 1 284 ? 20.836 39.566 7.171 0.53 30.44 306 ILE A CA 1
ATOM 4367 C C . ILE A 1 284 ? 21.450 38.242 7.591 1.00 29.91 306 ILE A C 1
ATOM 4368 O O . ILE A 1 284 ? 22.637 38.001 7.340 1.00 32.22 306 ILE A O 1
ATOM 4399 N N . SER A 1 285 ? 20.660 37.384 8.223 1.00 29.11 307 SER A N 1
ATOM 4400 C CA . SER A 1 285 ? 21.152 36.108 8.708 1.00 27.64 307 SER A CA 1
ATOM 4401 C C . SER A 1 285 ? 20.325 34.986 8.098 1.00 26.40 307 SER A C 1
ATOM 4402 O O . SER A 1 285 ? 19.118 35.133 7.902 1.00 25.58 307 SER A O 1
ATOM 4410 N N . VAL A 1 286 ? 20.978 33.880 7.758 1.00 24.59 308 VAL A N 1
ATOM 4411 C CA . VAL A 1 286 ? 20.279 32.733 7.183 1.00 25.94 308 VAL A CA 1
ATOM 4412 C C . VAL A 1 286 ? 20.739 31.482 7.913 1.00 24.83 308 VAL A C 1
ATOM 4413 O O . VAL A 1 286 ? 21.922 31.337 8.223 1.00 25.14 308 VAL A O 1
ATOM 4426 N N . ARG A 1 287 ? 19.806 30.575 8.200 1.00 24.13 309 ARG A N 1
ATOM 4427 C CA . ARG A 1 287 ? 20.173 29.295 8.784 1.00 23.31 309 ARG A CA 1
ATOM 4428 C C . ARG A 1 287 ? 19.343 28.205 8.130 1.00 23.89 309 ARG A C 1
ATOM 4429 O O . ARG A 1 287 ? 18.355 28.477 7.441 1.00 25.26 309 ARG A O 1
ATOM 4450 N N . ALA A 1 288 ? 19.770 26.960 8.343 1.00 23.45 310 ALA A N 1
ATOM 4451 C CA . ALA A 1 288 ? 19.326 25.823 7.549 1.00 21.92 310 ALA A CA 1
ATOM 4452 C C . ALA A 1 288 ? 18.847 24.677 8.433 1.00 24.82 310 ALA A C 1
ATOM 4453 O O . ALA A 1 288 ? 19.381 24.433 9.521 1.00 24.32 310 ALA A O 1
ATOM 4460 N N . GLN A 1 289 ? 17.858 23.947 7.924 1.00 23.29 311 GLN A N 1
ATOM 4461 C CA . GLN A 1 289 ? 17.322 22.760 8.585 1.00 22.23 311 GLN A CA 1
ATOM 4462 C C . GLN A 1 289 ? 16.983 21.712 7.533 1.00 23.36 311 GLN A C 1
ATOM 4463 O O . GLN A 1 289 ? 16.658 22.041 6.389 1.00 23.68 311 GLN A O 1
ATOM 4477 N N . ASP A 1 290 ? 17.081 20.440 7.917 1.00 21.61 312 ASP A N 1
ATOM 4478 C CA . ASP A 1 290 ? 16.530 19.386 7.076 1.00 22.79 312 ASP A CA 1
ATOM 4479 C C . ASP A 1 290 ? 15.098 19.737 6.678 1.00 20.20 312 ASP A C 1
ATOM 4480 O O . ASP A 1 290 ? 14.276 20.115 7.524 1.00 23.73 312 ASP A O 1
ATOM 4489 N N . ARG A 1 291 ? 14.811 19.664 5.375 1.00 22.28 313 ARG A N 1
ATOM 4490 C CA . ARG A 1 291 ? 13.510 20.115 4.891 1.00 23.08 313 ARG A CA 1
ATOM 4491 C C . ARG A 1 291 ? 12.373 19.255 5.422 1.00 25.39 313 ARG A C 1
ATOM 4492 O O . ARG A 1 291 ? 11.262 19.761 5.632 1.00 26.27 313 ARG A O 1
ATOM 4513 N N . TYR A 1 292 ? 12.617 17.967 5.645 1.00 24.16 314 TYR A N 1
ATOM 4514 C CA . TYR A 1 292 ? 11.528 17.010 5.817 1.00 23.76 314 TYR A CA 1
ATOM 4515 C C . TYR A 1 292 ? 11.391 16.465 7.235 1.00 26.75 314 TYR A C 1
ATOM 4516 O O . TYR A 1 292 ? 10.435 15.738 7.510 1.00 28.35 314 TYR A O 1
ATOM 4534 N N . TYR A 1 293 ? 12.301 16.802 8.140 1.00 22.68 315 TYR A N 1
ATOM 4535 C CA . TYR A 1 293 ? 12.336 16.212 9.474 1.00 21.80 315 TYR A CA 1
ATOM 4536 C C . TYR A 1 293 ? 12.900 17.278 10.405 1.00 21.10 315 TYR A C 1
ATOM 4537 O O . TYR A 1 293 ? 13.903 17.912 10.073 1.00 23.01 315 TYR A O 1
ATOM 4555 N N . SER A 1 294 ? 12.249 17.495 11.545 1.00 23.90 316 SER A N 1
ATOM 4556 C CA . SER A 1 294 ? 12.611 18.614 12.430 1.00 26.44 316 SER A CA 1
ATOM 4557 C C . SER A 1 294 ? 13.742 18.203 13.367 1.00 28.65 316 SER A C 1
ATOM 4558 O O . SER A 1 294 ? 13.527 17.735 14.483 1.00 39.92 316 SER A O 1
ATOM 4566 N N . SER A 1 295 ? 14.966 18.380 12.902 1.00 28.17 317 SER A N 1
ATOM 4567 C CA . SER A 1 295 ? 16.139 18.324 13.736 1.00 27.56 317 SER A CA 1
ATOM 4568 C C . SER A 1 295 ? 16.634 19.767 13.915 1.00 29.09 317 SER A C 1
ATOM 4569 O O . SER A 1 295 ? 15.885 20.725 13.669 1.00 34.75 317 SER A O 1
ATOM 4577 N N . SER A 1 296 ? 17.885 19.925 14.312 1.00 25.87 318 SER A N 1
ATOM 4578 C CA . SER A 1 296 ? 18.365 21.231 14.747 1.00 26.68 318 SER A CA 1
ATOM 4579 C C . SER A 1 296 ? 18.612 22.155 13.565 1.00 24.48 318 SER A C 1
ATOM 4580 O O . SER A 1 296 ? 19.066 21.734 12.502 1.00 24.37 318 SER A O 1
ATOM 4588 N N . TRP A 1 297 ? 18.380 23.443 13.796 1.00 26.62 319 TRP A N 1
ATOM 4589 C CA . TRP A 1 297 ? 18.786 24.456 12.843 1.00 24.97 319 TRP A CA 1
ATOM 4590 C C . TRP A 1 297 ? 20.294 24.644 12.903 1.00 23.67 319 TRP A C 1
ATOM 4591 O O . TRP A 1 297 ? 20.909 24.532 13.971 1.00 24.86 319 TRP A O 1
ATOM 4612 N N . SER A 1 298 ? 20.886 24.966 11.755 1.00 23.35 320 SER A N 1
ATOM 4613 C CA . SER A 1 298 ? 22.290 25.338 11.712 1.00 22.38 320 SER A CA 1
ATOM 4614 C C . SER A 1 298 ? 22.525 26.618 12.499 1.00 24.55 320 SER A C 1
ATOM 4615 O O . SER A 1 298 ? 21.592 27.362 12.833 1.00 23.83 320 SER A O 1
ATOM 4623 N N . GLU A 1 299 ? 23.797 26.854 12.808 1.00 25.46 321 GLU A N 1
ATOM 4624 C CA . GLU A 1 299 ? 24.232 28.195 13.181 1.00 27.60 321 GLU A CA 1
ATOM 4625 C C . GLU A 1 299 ? 23.899 29.173 12.056 1.00 27.69 321 GLU A C 1
ATOM 4626 O O . GLU A 1 299 ? 23.792 28.805 10.884 1.00 26.49 321 GLU A O 1
ATOM 4638 N N . TRP A 1 300 ? 23.750 30.438 12.425 1.00 28.78 322 TRP A N 1
ATOM 4639 C CA . TRP A 1 300 ? 23.469 31.471 11.434 1.00 29.38 322 TRP A CA 1
ATOM 4640 C C . TRP A 1 300 ? 24.709 31.784 10.601 1.00 29.59 322 TRP A C 1
ATOM 4641 O O . TRP A 1 300 ? 25.824 31.860 11.121 1.00 33.40 322 TRP A O 1
ATOM 4662 N N . ALA A 1 301 ? 24.517 31.977 9.296 1.00 27.67 323 ALA A N 1
ATOM 4663 C CA . ALA A 1 301 ? 25.436 32.767 8.487 1.00 27.07 323 ALA A CA 1
ATOM 4664 C C . ALA A 1 301 ? 24.905 34.198 8.443 1.00 29.48 323 ALA A C 1
ATOM 4665 O O . ALA A 1 301 ? 23.695 34.411 8.383 1.00 29.05 323 ALA A O 1
ATOM 4672 N N . SER A 1 302 ? 25.800 35.188 8.490 1.00 30.39 324 SER A N 1
ATOM 4673 C CA A SER A 1 302 ? 25.372 36.575 8.595 0.62 34.41 324 SER A CA 1
ATOM 4674 C CA B SER A 1 302 ? 25.369 36.574 8.593 0.38 34.62 324 SER A CA 1
ATOM 4675 C C . SER A 1 302 ? 26.219 37.474 7.706 1.00 36.89 324 SER A C 1
ATOM 4676 O O . SER A 1 302 ? 27.420 37.249 7.528 1.00 37.37 324 SER A O 1
ATOM 4691 N N . VAL A 1 303 ? 25.576 38.506 7.163 1.00 34.41 325 VAL A N 1
ATOM 4692 C CA . VAL A 1 303 ? 26.246 39.555 6.393 1.00 35.33 325 VAL A CA 1
ATOM 4693 C C . VAL A 1 303 ? 25.609 40.890 6.765 1.00 38.88 325 VAL A C 1
ATOM 4694 O O . VAL A 1 303 ? 24.376 40.978 6.821 1.00 33.93 325 VAL A O 1
ATOM 4707 N N . PRO A 1 304 ? 26.384 41.953 7.012 1.00 45.37 326 PRO A N 1
ATOM 4708 C CA . PRO A 1 304 ? 25.776 43.250 7.334 1.00 42.71 326 PRO A CA 1
ATOM 4709 C C . PRO A 1 304 ? 25.064 43.888 6.148 1.00 37.72 326 PRO A C 1
ATOM 4710 O O . PRO A 1 304 ? 25.473 43.755 4.993 1.00 40.25 326 PRO A O 1
ATOM 4721 N N . CYS A 1 305 ? 24.010 44.630 6.465 1.00 36.70 327 CYS A N 1
ATOM 4722 C CA . CYS A 1 305 ? 23.236 45.375 5.481 1.00 42.75 327 CYS A CA 1
ATOM 4723 C C . CYS A 1 305 ? 24.014 46.561 4.922 1.00 52.70 327 CYS A C 1
ATOM 4724 O O . CYS A 1 305 ? 24.971 47.043 5.525 1.00 48.83 327 CYS A O 1
ATOM 4731 N N . SER A 1 306 ? 23.545 47.042 3.767 1.00 70.01 328 SER A N 1
ATOM 4732 C CA . SER A 1 306 ? 23.907 48.334 3.157 1.00 81.97 328 SER A CA 1
ATOM 4733 C C . SER A 1 306 ? 24.607 48.121 1.815 1.00 81.03 328 SER A C 1
ATOM 4734 O O . SER A 1 306 ? 24.069 48.485 0.769 1.00 79.65 328 SER A O 1
ATOM 4743 N N . SER B 2 8 ? 5.368 6.700 -13.696 1.00 134.65 27 SER B N 1
ATOM 4744 C CA . SER B 2 8 ? 5.621 5.894 -12.512 1.00 128.49 27 SER B CA 1
ATOM 4745 C C . SER B 2 8 ? 5.675 6.699 -11.185 1.00 110.51 27 SER B C 1
ATOM 4746 O O . SER B 2 8 ? 6.738 6.898 -10.665 1.00 110.32 27 SER B O 1
ATOM 4749 N N . PRO B 2 9 ? 4.551 7.063 -10.562 1.00 126.00 28 PRO B N 1
ATOM 4750 C CA . PRO B 2 9 ? 3.342 7.569 -11.201 1.00 119.57 28 PRO B CA 1
ATOM 4751 C C . PRO B 2 9 ? 3.182 9.043 -10.770 1.00 104.18 28 PRO B C 1
ATOM 4752 O O . PRO B 2 9 ? 3.046 9.155 -9.598 1.00 105.57 28 PRO B O 1
ATOM 4763 N N . ALA B 2 10 ? 3.120 10.064 -11.616 1.00 84.40 29 ALA B N 1
ATOM 4764 C CA . ALA B 2 10 ? 2.924 11.435 -11.166 1.00 67.13 29 ALA B CA 1
ATOM 4765 C C . ALA B 2 10 ? 3.972 11.823 -10.094 1.00 46.63 29 ALA B C 1
ATOM 4766 O O . ALA B 2 10 ? 3.593 12.060 -8.991 1.00 40.70 29 ALA B O 1
ATOM 4773 N N . TRP B 2 11 ? 5.274 11.782 -10.410 1.00 42.34 30 TRP B N 1
ATOM 4774 C CA . TRP B 2 11 ? 6.308 12.180 -9.422 1.00 38.51 30 TRP B CA 1
ATOM 4775 C C . TRP B 2 11 ? 5.974 13.556 -8.745 1.00 36.70 30 TRP B C 1
ATOM 4776 O O . TRP B 2 11 ? 6.034 13.712 -7.544 1.00 34.11 30 TRP B O 1
ATOM 4797 N N . THR B 2 12 ? 5.645 14.565 -9.531 1.00 35.23 31 THR B N 1
ATOM 4798 C CA . THR B 2 12 ? 5.407 15.865 -8.911 1.00 36.56 31 THR B CA 1
ATOM 4799 C C . THR B 2 12 ? 4.183 15.836 -8.003 1.00 37.44 31 THR B C 1
ATOM 4800 O O . THR B 2 12 ? 4.160 16.525 -6.977 1.00 37.53 31 THR B O 1
ATOM 4811 N N . GLN B 2 13 ? 3.163 15.045 -8.346 1.00 36.47 32 GLN B N 1
ATOM 4812 C CA A GLN B 2 13 ? 2.000 14.936 -7.471 0.63 39.65 32 GLN B CA 1
ATOM 4813 C CA B GLN B 2 13 ? 1.998 14.934 -7.473 0.37 39.67 32 GLN B CA 1
ATOM 4814 C C . GLN B 2 13 ? 2.348 14.201 -6.182 1.00 36.30 32 GLN B C 1
ATOM 4815 O O . GLN B 2 13 ? 1.853 14.555 -5.103 1.00 34.03 32 GLN B O 1
ATOM 4842 N N . CYS B 2 14 ? 3.200 13.180 -6.268 1.00 33.79 33 CYS B N 1
ATOM 4843 C CA . CYS B 2 14 ? 3.628 12.484 -5.059 1.00 32.98 33 CYS B CA 1
ATOM 4844 C C . CYS B 2 14 ? 4.532 13.366 -4.220 1.00 31.01 33 CYS B C 1
ATOM 4845 O O . CYS B 2 14 ? 4.513 13.276 -2.986 1.00 30.81 33 CYS B O 1
ATOM 4853 N N . GLN B 2 15 ? 5.348 14.196 -4.874 1.00 31.35 34 GLN B N 1
ATOM 4854 C CA . GLN B 2 15 ? 6.182 15.141 -4.144 1.00 32.60 34 GLN B CA 1
ATOM 4855 C C . GLN B 2 15 ? 5.323 16.093 -3.329 1.00 31.20 34 GLN B C 1
ATOM 4856 O O . GLN B 2 15 ? 5.577 16.314 -2.144 1.00 30.34 34 GLN B O 1
ATOM 4870 N N . GLN B 2 16 ? 4.288 16.660 -3.951 1.00 35.03 35 GLN B N 1
ATOM 4871 C CA . GLN B 2 16 ? 3.435 17.611 -3.249 1.00 38.53 35 GLN B CA 1
ATOM 4872 C C . GLN B 2 16 ? 2.745 16.959 -2.059 1.00 36.84 35 GLN B C 1
ATOM 4873 O O . GLN B 2 16 ? 2.696 17.533 -0.967 1.00 38.42 35 GLN B O 1
ATOM 4880 N N . LEU B 2 17 ? 2.204 15.751 -2.251 1.00 35.30 36 LEU B N 1
ATOM 4881 C CA . LEU B 2 17 ? 1.484 15.084 -1.169 1.00 36.55 36 LEU B CA 1
ATOM 4882 C C . LEU B 2 17 ? 2.419 14.591 -0.078 1.00 28.49 36 LEU B C 1
ATOM 4883 O O . LEU B 2 17 ? 2.041 14.587 1.100 1.00 29.67 36 LEU B O 1
ATOM 4899 N N . SER B 2 18 ? 3.628 14.148 -0.435 1.00 27.42 37 SER B N 1
ATOM 4900 C CA . SER B 2 18 ? 4.524 13.662 0.613 1.00 28.39 37 SER B CA 1
ATOM 4901 C C . SER B 2 18 ? 5.088 14.816 1.432 1.00 30.53 37 SER B C 1
ATOM 4902 O O . SER B 2 18 ? 5.310 14.664 2.638 1.00 27.96 37 SER B O 1
ATOM 4910 N N . GLN B 2 19 ? 5.302 15.979 0.811 1.00 31.95 38 GLN B N 1
ATOM 4911 C CA . GLN B 2 19 ? 5.700 17.156 1.578 1.00 34.34 38 GLN B CA 1
ATOM 4912 C C . GLN B 2 19 ? 4.612 17.537 2.574 1.00 31.32 38 GLN B C 1
ATOM 4913 O O . GLN B 2 19 ? 4.894 17.833 3.742 1.00 30.32 38 GLN B O 1
ATOM 4927 N N . LYS B 2 20 ? 3.354 17.517 2.136 1.00 30.37 39 LYS B N 1
ATOM 4928 C CA . LYS B 2 20 ? 2.255 17.815 3.041 1.00 35.20 39 LYS B CA 1
ATOM 4929 C C . LYS B 2 20 ? 2.214 16.826 4.198 1.00 32.00 39 LYS B C 1
ATOM 4930 O O . LYS B 2 20 ? 1.944 17.210 5.342 1.00 30.64 39 LYS B O 1
ATOM 4949 N N . LEU B 2 21 ? 2.467 15.546 3.913 1.00 33.26 40 LEU B N 1
ATOM 4950 C CA . LEU B 2 21 ? 2.531 14.539 4.968 1.00 30.89 40 LEU B CA 1
ATOM 4951 C C . LEU B 2 21 ? 3.584 14.881 6.021 1.00 28.27 40 LEU B C 1
ATOM 4952 O O . LEU B 2 21 ? 3.353 14.675 7.217 1.00 29.20 40 LEU B O 1
ATOM 4968 N N . CYS B 2 22 ? 4.773 15.346 5.602 1.00 26.25 41 CYS B N 1
ATOM 4969 C CA . CYS B 2 22 ? 5.787 15.710 6.593 1.00 26.32 41 CYS B CA 1
ATOM 4970 C C . CYS B 2 22 ? 5.298 16.861 7.463 1.00 26.14 41 CYS B C 1
ATOM 4971 O O . CYS B 2 22 ? 5.456 16.827 8.688 1.00 26.25 41 CYS B O 1
ATOM 4979 N N . THR B 2 23 ? 4.673 17.871 6.860 1.00 27.82 42 THR B N 1
ATOM 4980 C CA . THR B 2 23 ? 4.178 18.995 7.648 1.00 26.93 42 THR B CA 1
ATOM 4981 C C . THR B 2 23 ? 3.166 18.520 8.684 1.00 28.36 42 THR B C 1
ATOM 4982 O O . THR B 2 23 ? 3.279 18.838 9.878 1.00 27.20 42 THR B O 1
ATOM 4993 N N . LEU B 2 24 ? 2.184 17.722 8.248 1.00 27.27 43 LEU B N 1
ATOM 4994 C CA . LEU B 2 24 ? 1.130 17.268 9.154 1.00 28.06 43 LEU B CA 1
ATOM 4995 C C . LEU B 2 24 ? 1.647 16.292 10.191 1.00 26.94 43 LEU B C 1
ATOM 4996 O O . LEU B 2 24 ? 1.171 16.300 11.329 1.00 28.64 43 LEU B O 1
ATOM 5012 N N . ALA B 2 25 ? 2.615 15.444 9.828 1.00 24.76 44 ALA B N 1
ATOM 5013 C CA . ALA B 2 25 ? 3.147 14.501 10.802 1.00 25.99 44 ALA B CA 1
ATOM 5014 C C . ALA B 2 25 ? 3.729 15.225 12.009 1.00 27.15 44 ALA B C 1
ATOM 5015 O O . ALA B 2 25 ? 3.676 14.709 13.122 1.00 27.14 44 ALA B O 1
ATOM 5022 N N . TRP B 2 26 ? 4.278 16.422 11.810 1.00 27.97 45 TRP B N 1
ATOM 5023 C CA . TRP B 2 26 ? 4.874 17.199 12.891 1.00 26.78 45 TRP B CA 1
ATOM 5024 C C . TRP B 2 26 ? 3.900 18.159 13.567 1.00 33.27 45 TRP B C 1
ATOM 5025 O O . TRP B 2 26 ? 4.103 18.496 14.740 1.00 37.19 45 TRP B O 1
ATOM 5046 N N . SER B 2 27 ? 2.845 18.601 12.874 1.00 26.76 46 SER B N 1
ATOM 5047 C CA . SER B 2 27 ? 1.946 19.617 13.420 1.00 27.48 46 SER B CA 1
ATOM 5048 C C . SER B 2 27 ? 0.660 19.051 14.019 1.00 29.26 46 SER B C 1
ATOM 5049 O O . SER B 2 27 ? -0.008 19.758 14.785 1.00 29.74 46 SER B O 1
ATOM 5057 N N . ALA B 2 28 ? 0.294 17.805 13.706 1.00 25.79 47 ALA B N 1
ATOM 5058 C CA . ALA B 2 28 ? -1.034 17.315 14.070 1.00 26.87 47 ALA B CA 1
ATOM 5059 C C . ALA B 2 28 ? -1.218 17.050 15.561 1.00 26.74 47 ALA B C 1
ATOM 5060 O O . ALA B 2 28 ? -2.352 17.026 16.033 1.00 30.50 47 ALA B O 1
ATOM 5067 N N . HIS B 2 29 ? -0.152 16.830 16.313 1.00 25.78 48 HIS B N 1
ATOM 5068 C CA . HIS B 2 29 ? -0.276 16.252 17.643 1.00 26.06 48 HIS B CA 1
ATOM 5069 C C . HIS B 2 29 ? 0.897 16.751 18.464 1.00 26.21 48 HIS B C 1
ATOM 5070 O O . HIS B 2 29 ? 1.973 17.012 17.905 1.00 27.57 48 HIS B O 1
ATOM 5084 N N . PRO B 2 30 ? 0.735 16.899 19.777 1.00 27.04 49 PRO B N 1
ATOM 5085 C CA . PRO B 2 30 ? 1.893 17.235 20.615 1.00 26.65 49 PRO B CA 1
ATOM 5086 C C . PRO B 2 30 ? 3.040 16.250 20.424 1.00 26.96 49 PRO B C 1
ATOM 5087 O O . PRO B 2 30 ? 2.844 15.089 20.056 1.00 29.19 49 PRO B O 1
ATOM 5098 N N . LEU B 2 31 ? 4.249 16.738 20.687 1.00 27.02 50 LEU B N 1
ATOM 5099 C CA . LEU B 2 31 ? 5.504 16.015 20.510 1.00 25.83 50 LEU B CA 1
ATOM 5100 C C . LEU B 2 31 ? 6.197 15.871 21.861 1.00 28.16 50 LEU B C 1
ATOM 5101 O O . LEU B 2 31 ? 5.940 16.645 22.777 1.00 29.81 50 LEU B O 1
ATOM 5117 N N . VAL B 2 32 ? 7.105 14.902 21.976 1.00 26.76 51 VAL B N 1
ATOM 5118 C CA . VAL B 2 32 ? 8.054 14.873 23.086 1.00 26.33 51 VAL B CA 1
ATOM 5119 C C . VAL B 2 32 ? 9.467 14.929 22.501 1.00 27.39 51 VAL B C 1
ATOM 5120 O O . VAL B 2 32 ? 9.671 14.844 21.289 1.00 26.60 51 VAL B O 1
ATOM 5133 N N . GLY B 2 33 ? 10.453 15.061 23.380 1.00 26.57 52 GLY B N 1
ATOM 5134 C CA . GLY B 2 33 ? 11.831 15.057 22.923 1.00 24.74 52 GLY B CA 1
ATOM 5135 C C . GLY B 2 33 ? 12.250 13.681 22.444 1.00 25.36 52 GLY B C 1
ATOM 5136 O O . GLY B 2 33 ? 11.713 12.663 22.876 1.00 25.36 52 GLY B O 1
ATOM 5140 N N . HIS B 2 34 ? 13.252 13.644 21.546 1.00 25.33 53 HIS B N 1
ATOM 5141 C CA . HIS B 2 34 ? 13.675 12.359 20.986 1.00 26.65 53 HIS B CA 1
ATOM 5142 C C . HIS B 2 34 ? 14.295 11.431 22.025 1.00 25.12 53 HIS B C 1
ATOM 5143 O O . HIS B 2 34 ? 14.324 10.215 21.812 1.00 27.35 53 HIS B O 1
ATOM 5157 N N . MET B 2 35 ? 14.766 11.956 23.148 1.00 24.90 54 MET B N 1
ATOM 5158 C CA A MET B 2 35 ? 15.267 11.113 24.227 0.39 28.91 54 MET B CA 1
ATOM 5159 C CA B MET B 2 35 ? 15.275 11.139 24.241 0.61 28.90 54 MET B CA 1
ATOM 5160 C C . MET B 2 35 ? 14.203 10.752 25.255 1.00 28.19 54 MET B C 1
ATOM 5161 O O . MET B 2 35 ? 14.514 10.058 26.228 1.00 29.96 54 MET B O 1
ATOM 5188 N N . ASP B 2 36 ? 12.962 11.190 25.061 1.00 26.32 55 ASP B N 1
ATOM 5189 C CA . ASP B 2 36 ? 11.883 10.921 26.000 1.00 26.00 55 ASP B CA 1
ATOM 5190 C C . ASP B 2 36 ? 11.110 9.659 25.618 1.00 26.95 55 ASP B C 1
ATOM 5191 O O . ASP B 2 36 ? 11.080 9.243 24.455 1.00 26.04 55 ASP B O 1
ATOM 5200 N N . LEU B 2 37 ? 10.480 9.064 26.634 1.00 27.67 56 LEU B N 1
ATOM 5201 C CA A LEU B 2 37 ? 9.605 7.900 26.471 0.29 29.68 56 LEU B CA 1
ATOM 5202 C CA B LEU B 2 37 ? 9.609 7.896 26.485 0.71 30.14 56 LEU B CA 1
ATOM 5203 C C . LEU B 2 37 ? 10.330 6.717 25.834 1.00 34.48 56 LEU B C 1
ATOM 5204 O O . LEU B 2 37 ? 9.736 5.942 25.078 1.00 37.11 56 LEU B O 1
ATOM 5235 N N . ARG B 2 38 ? 11.613 6.564 26.139 1.00 34.04 57 ARG B N 1
ATOM 5236 C CA . ARG B 2 38 ? 12.400 5.443 25.649 1.00 37.44 57 ARG B CA 1
ATOM 5237 C C . ARG B 2 38 ? 12.487 4.393 26.751 1.00 47.99 57 ARG B C 1
ATOM 5238 O O . ARG B 2 38 ? 12.445 4.723 27.938 1.00 50.49 57 ARG B O 1
ATOM 5259 N N . GLU B 2 39 ? 12.601 3.126 26.359 1.00 53.94 58 GLU B N 1
ATOM 5260 C CA . GLU B 2 39 ? 12.700 2.060 27.353 1.00 65.99 58 GLU B CA 1
ATOM 5261 C C . GLU B 2 39 ? 13.382 0.843 26.742 1.00 78.56 58 GLU B C 1
ATOM 5262 O O . GLU B 2 39 ? 13.568 0.750 25.527 1.00 77.21 58 GLU B O 1
ATOM 5274 N N . GLU B 2 40 ? 13.745 -0.102 27.618 1.00 91.38 59 GLU B N 1
ATOM 5275 C CA . GLU B 2 40 ? 14.641 -1.190 27.230 1.00 94.91 59 GLU B CA 1
ATOM 5276 C C . GLU B 2 40 ? 13.999 -2.116 26.203 1.00 96.15 59 GLU B C 1
ATOM 5277 O O . GLU B 2 40 ? 14.685 -2.624 25.307 1.00 102.75 59 GLU B O 1
ATOM 5281 N N . GLY B 2 41 ? 12.694 -2.358 26.316 1.00 88.53 60 GLY B N 1
ATOM 5282 C CA . GLY B 2 41 ? 12.009 -3.238 25.390 1.00 83.72 60 GLY B CA 1
ATOM 5283 C C . GLY B 2 41 ? 11.710 -2.648 24.031 1.00 63.40 60 GLY B C 1
ATOM 5284 O O . GLY B 2 41 ? 11.093 -3.319 23.196 1.00 64.06 60 GLY B O 1
ATOM 5288 N N . ASP B 2 42 ? 12.137 -1.409 23.776 1.00 105.14 61 ASP B N 1
ATOM 5289 C CA . ASP B 2 42 ? 11.838 -0.765 22.501 1.00 101.94 61 ASP B CA 1
ATOM 5290 C C . ASP B 2 42 ? 12.433 -1.529 21.326 1.00 100.96 61 ASP B C 1
ATOM 5291 O O . ASP B 2 42 ? 11.907 -1.454 20.211 1.00 100.34 61 ASP B O 1
ATOM 5300 N N . GLU B 2 43 ? 13.524 -2.264 21.549 1.00 100.82 62 GLU B N 1
ATOM 5301 C CA . GLU B 2 43 ? 14.169 -2.974 20.449 1.00 100.06 62 GLU B CA 1
ATOM 5302 C C . GLU B 2 43 ? 13.232 -4.006 19.833 1.00 104.90 62 GLU B C 1
ATOM 5303 O O . GLU B 2 43 ? 13.193 -4.166 18.608 1.00 105.96 62 GLU B O 1
ATOM 5315 N N . GLU B 2 44 ? 12.468 -4.718 20.666 1.00 114.35 63 GLU B N 1
ATOM 5316 C CA . GLU B 2 44 ? 11.503 -5.684 20.147 1.00 118.56 63 GLU B CA 1
ATOM 5317 C C . GLU B 2 44 ? 10.289 -4.991 19.541 1.00 111.40 63 GLU B C 1
ATOM 5318 O O . GLU B 2 44 ? 9.789 -5.409 18.490 1.00 110.06 63 GLU B O 1
ATOM 5324 N N . THR B 2 45 ? 9.790 -3.940 20.195 1.00 102.02 64 THR B N 1
ATOM 5325 C CA . THR B 2 45 ? 8.641 -3.213 19.664 1.00 100.16 64 THR B CA 1
ATOM 5326 C C . THR B 2 45 ? 8.934 -2.661 18.274 1.00 99.32 64 THR B C 1
ATOM 5327 O O . THR B 2 45 ? 8.072 -2.694 17.388 1.00 98.88 64 THR B O 1
ATOM 5338 N N . THR B 2 46 ? 10.146 -2.145 18.067 1.00 99.10 65 THR B N 1
ATOM 5339 C CA . THR B 2 46 ? 10.516 -1.617 16.758 1.00 98.30 65 THR B CA 1
ATOM 5340 C C . THR B 2 46 ? 10.430 -2.686 15.676 1.00 97.62 65 THR B C 1
ATOM 5341 O O . THR B 2 46 ? 10.129 -2.376 14.519 1.00 96.79 65 THR B O 1
ATOM 5352 N N . ASN B 2 47 ? 10.698 -3.944 16.033 1.00 102.16 66 ASN B N 1
ATOM 5353 C CA . ASN B 2 47 ? 10.801 -4.998 15.030 1.00 103.19 66 ASN B CA 1
ATOM 5354 C C . ASN B 2 47 ? 9.479 -5.243 14.315 1.00 101.12 66 ASN B C 1
ATOM 5355 O O . ASN B 2 47 ? 9.477 -5.624 13.139 1.00 102.22 66 ASN B O 1
ATOM 5366 N N . ASP B 2 48 ? 8.350 -5.036 14.993 1.00 96.98 67 ASP B N 1
ATOM 5367 C CA . ASP B 2 48 ? 7.060 -5.333 14.378 1.00 96.65 67 ASP B CA 1
ATOM 5368 C C . ASP B 2 48 ? 6.586 -4.229 13.436 1.00 100.61 67 ASP B C 1
ATOM 5369 O O . ASP B 2 48 ? 5.663 -4.462 12.651 1.00 95.91 67 ASP B O 1
ATOM 5378 N N . VAL B 2 49 ? 7.208 -3.052 13.479 1.00 53.92 68 VAL B N 1
ATOM 5379 C CA . VAL B 2 49 ? 6.836 -1.918 12.632 1.00 56.80 68 VAL B CA 1
ATOM 5380 C C . VAL B 2 49 ? 7.614 -1.993 11.319 1.00 51.01 68 VAL B C 1
ATOM 5381 O O . VAL B 2 49 ? 8.788 -2.383 11.330 1.00 53.20 68 VAL B O 1
ATOM 5394 N N . PRO B 2 50 ? 7.028 -1.645 10.174 1.00 47.70 69 PRO B N 1
ATOM 5395 C CA . PRO B 2 50 ? 7.801 -1.658 8.932 1.00 42.35 69 PRO B CA 1
ATOM 5396 C C . PRO B 2 50 ? 8.594 -0.373 8.768 1.00 35.53 69 PRO B C 1
ATOM 5397 O O . PRO B 2 50 ? 8.186 0.709 9.204 1.00 33.86 69 PRO B O 1
ATOM 5408 N N . HIS B 2 51 ? 9.768 -0.518 8.167 1.00 31.59 70 HIS B N 1
ATOM 5409 C CA . HIS B 2 51 ? 10.683 0.593 7.958 1.00 26.24 70 HIS B CA 1
ATOM 5410 C C . HIS B 2 51 ? 11.213 0.530 6.535 1.00 31.22 70 HIS B C 1
ATOM 5411 O O . HIS B 2 51 ? 11.250 -0.539 5.926 1.00 35.46 70 HIS B O 1
ATOM 5425 N N . ILE B 2 52 ? 11.648 1.679 6.017 1.00 24.36 71 ILE B N 1
ATOM 5426 C CA . ILE B 2 52 ? 12.430 1.707 4.785 1.00 25.81 71 ILE B CA 1
ATOM 5427 C C . ILE B 2 52 ? 13.862 1.374 5.202 1.00 25.37 71 ILE B C 1
ATOM 5428 O O . ILE B 2 52 ? 14.577 2.236 5.700 1.00 24.89 71 ILE B O 1
ATOM 5444 N N . GLN B 2 53 ? 14.268 0.123 5.046 1.00 26.44 72 GLN B N 1
ATOM 5445 C CA . GLN B 2 53 ? 15.548 -0.324 5.588 1.00 29.20 72 GLN B CA 1
ATOM 5446 C C . GLN B 2 53 ? 16.678 -0.184 4.572 1.00 29.25 72 GLN B C 1
ATOM 5447 O O . GLN B 2 53 ? 16.459 0.032 3.374 1.00 27.52 72 GLN B O 1
ATOM 5461 N N . CYS B 2 54 ? 17.911 -0.319 5.076 1.00 30.08 73 CYS B N 1
ATOM 5462 C CA . CYS B 2 54 ? 19.059 -0.536 4.206 1.00 32.11 73 CYS B CA 1
ATOM 5463 C C . CYS B 2 54 ? 18.723 -1.580 3.147 1.00 31.28 73 CYS B C 1
ATOM 5464 O O . CYS B 2 54 ? 18.289 -2.689 3.473 1.00 34.04 73 CYS B O 1
ATOM 5471 N N . GLY B 2 55 ? 18.984 -1.252 1.885 1.00 32.21 74 GLY B N 1
ATOM 5472 C CA . GLY B 2 55 ? 18.814 -2.233 0.822 1.00 34.55 74 GLY B CA 1
ATOM 5473 C C . GLY B 2 55 ? 17.415 -2.335 0.253 1.00 33.26 74 GLY B C 1
ATOM 5474 O O . GLY B 2 55 ? 17.190 -3.151 -0.661 1.00 31.38 74 GLY B O 1
ATOM 5478 N N . ASP B 2 56 ? 16.473 -1.523 0.732 1.00 29.64 75 ASP B N 1
ATOM 5479 C CA . ASP B 2 56 ? 15.112 -1.543 0.200 1.00 31.85 75 ASP B CA 1
ATOM 5480 C C . ASP B 2 56 ? 14.976 -0.798 -1.120 1.00 33.20 75 ASP B C 1
ATOM 5481 O O . ASP B 2 56 ? 13.888 -0.795 -1.700 1.00 33.19 75 ASP B O 1
ATOM 5490 N N . GLY B 2 57 ? 16.032 -0.164 -1.612 1.00 31.01 76 GLY B N 1
ATOM 5491 C CA . GLY B 2 57 ? 16.000 0.429 -2.934 1.00 30.53 76 GLY B CA 1
ATOM 5492 C C . GLY B 2 57 ? 15.646 1.899 -2.981 1.00 29.77 76 GLY B C 1
ATOM 5493 O O . GLY B 2 57 ? 15.490 2.441 -4.078 1.00 30.08 76 GLY B O 1
ATOM 5497 N N . CYS B 2 58 ? 15.541 2.560 -1.836 1.00 28.81 77 CYS B N 1
ATOM 5498 C CA . CYS B 2 58 ? 15.089 3.945 -1.763 1.00 28.03 77 CYS B CA 1
ATOM 5499 C C . CYS B 2 58 ? 16.242 4.941 -1.748 1.00 28.32 77 CYS B C 1
ATOM 5500 O O . CYS B 2 58 ? 16.000 6.150 -1.683 1.00 29.98 77 CYS B O 1
ATOM 5507 N N . ASP B 2 59 ? 17.479 4.472 -1.857 1.00 29.15 78 ASP B N 1
ATOM 5508 C CA . ASP B 2 59 ? 18.595 5.373 -2.051 1.00 28.64 78 ASP B CA 1
ATOM 5509 C C . ASP B 2 59 ? 18.592 5.910 -3.486 1.00 30.56 78 ASP B C 1
ATOM 5510 O O . ASP B 2 59 ? 18.060 5.271 -4.405 1.00 30.53 78 ASP B O 1
ATOM 5519 N N . PRO B 2 60 ? 19.208 7.070 -3.715 1.00 37.18 79 PRO B N 1
ATOM 5520 C CA . PRO B 2 60 ? 19.226 7.627 -5.085 1.00 41.11 79 PRO B CA 1
ATOM 5521 C C . PRO B 2 60 ? 19.662 6.645 -6.167 1.00 40.53 79 PRO B C 1
ATOM 5522 O O . PRO B 2 60 ? 19.067 6.627 -7.251 1.00 42.73 79 PRO B O 1
ATOM 5533 N N . GLN B 2 61 ? 20.683 5.824 -5.923 1.00 39.28 80 GLN B N 1
ATOM 5534 C CA . GLN B 2 61 ? 21.122 4.898 -6.965 1.00 45.98 80 GLN B CA 1
ATOM 5535 C C . GLN B 2 61 ? 20.055 3.850 -7.255 1.00 41.60 80 GLN B C 1
ATOM 5536 O O . GLN B 2 61 ? 19.811 3.510 -8.421 1.00 39.05 80 GLN B O 1
ATOM 5543 N N . GLY B 2 62 ? 19.406 3.329 -6.212 1.00 36.06 81 GLY B N 1
ATOM 5544 C CA . GLY B 2 62 ? 18.358 2.343 -6.423 1.00 34.23 81 GLY B CA 1
ATOM 5545 C C . GLY B 2 62 ? 17.177 2.919 -7.181 1.00 32.28 81 GLY B C 1
ATOM 5546 O O . GLY B 2 62 ? 16.539 2.229 -7.985 1.00 35.19 81 GLY B O 1
ATOM 5550 N N . LEU B 2 63 ? 16.880 4.197 -6.945 1.00 31.30 82 LEU B N 1
ATOM 5551 C CA . LEU B 2 63 ? 15.773 4.850 -7.636 1.00 33.24 82 LEU B CA 1
ATOM 5552 C C . LEU B 2 63 ? 16.086 5.050 -9.104 1.00 37.11 82 LEU B C 1
ATOM 5553 O O . LEU B 2 63 ? 15.191 4.965 -9.949 1.00 38.63 82 LEU B O 1
ATOM 5569 N N . ARG B 2 64 ? 17.347 5.345 -9.418 1.00 43.15 83 ARG B N 1
ATOM 5570 C CA . ARG B 2 64 ? 17.761 5.442 -10.810 1.00 48.40 83 ARG B CA 1
ATOM 5571 C C . ARG B 2 64 ? 17.663 4.087 -11.499 1.00 45.74 83 ARG B C 1
ATOM 5572 O O . ARG B 2 64 ? 17.197 4.001 -12.638 1.00 45.63 83 ARG B O 1
ATOM 5582 N N . ASP B 2 65 ? 18.064 3.010 -10.814 1.00 39.90 84 ASP B N 1
ATOM 5583 C CA A ASP B 2 65 ? 18.063 1.689 -11.439 0.49 44.02 84 ASP B CA 1
ATOM 5584 C CA B ASP B 2 65 ? 18.063 1.694 -11.446 0.51 44.03 84 ASP B CA 1
ATOM 5585 C C . ASP B 2 65 ? 16.645 1.189 -11.677 1.00 44.16 84 ASP B C 1
ATOM 5586 O O . ASP B 2 65 ? 16.294 0.773 -12.793 1.00 41.79 84 ASP B O 1
ATOM 5603 N N . ASN B 2 66 ? 15.821 1.202 -10.637 1.00 40.18 85 ASN B N 1
ATOM 5604 C CA . ASN B 2 66 ? 14.429 0.771 -10.759 1.00 41.23 85 ASN B CA 1
ATOM 5605 C C . ASN B 2 66 ? 13.638 1.198 -9.532 1.00 36.04 85 ASN B C 1
ATOM 5606 O O . ASN B 2 66 ? 13.686 0.541 -8.485 1.00 37.47 85 ASN B O 1
ATOM 5617 N N . SER B 2 67 ? 12.887 2.286 -9.656 1.00 36.83 86 SER B N 1
ATOM 5618 C CA . SER B 2 67 ? 12.210 2.862 -8.512 1.00 36.19 86 SER B CA 1
ATOM 5619 C C . SER B 2 67 ? 11.033 2.025 -8.023 1.00 33.60 86 SER B C 1
ATOM 5620 O O . SER B 2 67 ? 10.484 2.329 -6.961 1.00 31.02 86 SER B O 1
ATOM 5628 N N . GLN B 2 68 ? 10.645 0.978 -8.745 1.00 35.57 87 GLN B N 1
ATOM 5629 C CA . GLN B 2 68 ? 9.466 0.213 -8.356 1.00 37.82 87 GLN B CA 1
ATOM 5630 C C . GLN B 2 68 ? 9.674 -0.495 -7.020 1.00 36.08 87 GLN B C 1
ATOM 5631 O O . GLN B 2 68 ? 8.731 -0.620 -6.230 1.00 33.72 87 GLN B O 1
ATOM 5638 N N . PHE B 2 69 ? 10.899 -0.960 -6.746 1.00 33.69 88 PHE B N 1
ATOM 5639 C CA . PHE B 2 69 ? 11.178 -1.606 -5.462 1.00 33.83 88 PHE B CA 1
ATOM 5640 C C . PHE B 2 69 ? 10.906 -0.658 -4.297 1.00 31.96 88 PHE B C 1
ATOM 5641 O O . PHE B 2 69 ? 10.177 -0.991 -3.353 1.00 33.28 88 PHE B O 1
ATOM 5658 N N . CYS B 2 70 ? 11.482 0.540 -4.351 1.00 28.01 89 CYS B N 1
ATOM 5659 C CA . CYS B 2 70 ? 11.283 1.515 -3.289 1.00 27.11 89 CYS B CA 1
ATOM 5660 C C . CYS B 2 70 ? 9.811 1.872 -3.130 1.00 28.65 89 CYS B C 1
ATOM 5661 O O . CYS B 2 70 ? 9.295 1.966 -2.011 1.00 28.29 89 CYS B O 1
ATOM 5668 N N . LEU B 2 71 ? 9.123 2.109 -4.237 1.00 29.42 90 LEU B N 1
ATOM 5669 C CA . LEU B 2 71 ? 7.749 2.586 -4.126 1.00 29.91 90 LEU B CA 1
ATOM 5670 C C . LEU B 2 71 ? 6.829 1.511 -3.561 1.00 32.57 90 LEU B C 1
ATOM 5671 O O . LEU B 2 71 ? 5.809 1.831 -2.936 1.00 30.82 90 LEU B O 1
ATOM 5687 N N . GLN B 2 72 ? 7.146 0.241 -3.799 1.00 32.33 91 GLN B N 1
ATOM 5688 C CA . GLN B 2 72 ? 6.386 -0.837 -3.171 1.00 35.42 91 GLN B CA 1
ATOM 5689 C C . GLN B 2 72 ? 6.577 -0.819 -1.665 1.00 31.44 91 GLN B C 1
ATOM 5690 O O . GLN B 2 72 ? 5.630 -1.043 -0.903 1.00 32.55 91 GLN B O 1
ATOM 5704 N N . ARG B 2 73 ? 7.804 -0.572 -1.218 1.00 28.74 92 ARG B N 1
ATOM 5705 C CA A ARG B 2 73 ? 8.058 -0.494 0.216 0.76 28.21 92 ARG B CA 1
ATOM 5706 C CA B ARG B 2 73 ? 8.065 -0.487 0.216 0.24 28.92 92 ARG B CA 1
ATOM 5707 C C . ARG B 2 73 ? 7.370 0.722 0.830 1.00 27.41 92 ARG B C 1
ATOM 5708 O O . ARG B 2 73 ? 6.838 0.642 1.938 1.00 28.09 92 ARG B O 1
ATOM 5737 N N . ILE B 2 74 ? 7.368 1.859 0.132 1.00 27.44 93 ILE B N 1
ATOM 5738 C CA . ILE B 2 74 ? 6.663 3.019 0.655 1.00 25.50 93 ILE B CA 1
ATOM 5739 C C . ILE B 2 74 ? 5.171 2.723 0.760 1.00 27.21 93 ILE B C 1
ATOM 5740 O O . ILE B 2 74 ? 4.516 3.074 1.752 1.00 28.88 93 ILE B O 1
ATOM 5756 N N . HIS B 2 75 ? 4.598 2.101 -0.268 1.00 28.08 94 HIS B N 1
ATOM 5757 C CA . HIS B 2 75 ? 3.172 1.799 -0.206 1.00 32.69 94 HIS B CA 1
ATOM 5758 C C . HIS B 2 75 ? 2.856 0.918 1.003 1.00 34.77 94 HIS B C 1
ATOM 5759 O O . HIS B 2 75 ? 1.908 1.185 1.752 1.00 33.63 94 HIS B O 1
ATOM 5773 N N . GLN B 2 76 ? 3.634 -0.148 1.205 1.00 33.46 95 GLN B N 1
ATOM 5774 C CA . GLN B 2 76 ? 3.419 -1.017 2.362 1.00 39.09 95 GLN B CA 1
ATOM 5775 C C . GLN B 2 76 ? 3.428 -0.225 3.666 1.00 37.35 95 GLN B C 1
ATOM 5776 O O . GLN B 2 76 ? 2.560 -0.411 4.527 1.00 36.08 95 GLN B O 1
ATOM 5790 N N . GLY B 2 77 ? 4.418 0.655 3.836 1.00 34.42 96 GLY B N 1
ATOM 5791 C CA . GLY B 2 77 ? 4.501 1.441 5.055 1.00 34.89 96 GLY B CA 1
ATOM 5792 C C . GLY B 2 77 ? 3.316 2.372 5.223 1.00 32.03 96 GLY B C 1
ATOM 5793 O O . GLY B 2 77 ? 2.819 2.564 6.333 1.00 31.48 96 GLY B O 1
ATOM 5797 N N . LEU B 2 78 ? 2.840 2.957 4.124 1.00 28.94 97 LEU B N 1
ATOM 5798 C CA . LEU B 2 78 ? 1.683 3.842 4.228 1.00 29.52 97 LEU B CA 1
ATOM 5799 C C . LEU B 2 78 ? 0.447 3.065 4.671 1.00 32.04 97 LEU B C 1
ATOM 5800 O O . LEU B 2 78 ? -0.300 3.514 5.554 1.00 31.85 97 LEU B O 1
ATOM 5816 N N . ILE B 2 79 ? 0.233 1.884 4.087 1.00 31.70 98 ILE B N 1
ATOM 5817 C CA . ILE B 2 79 ? -0.904 1.047 4.477 1.00 37.76 98 ILE B CA 1
ATOM 5818 C C . ILE B 2 79 ? -0.824 0.706 5.958 1.00 38.13 98 ILE B C 1
ATOM 5819 O O . ILE B 2 79 ? -1.839 0.697 6.666 1.00 40.61 98 ILE B O 1
ATOM 5835 N N . PHE B 2 80 ? 0.379 0.390 6.440 1.00 34.50 99 PHE B N 1
ATOM 5836 C CA . PHE B 2 80 ? 0.567 0.038 7.843 1.00 34.61 99 PHE B CA 1
ATOM 5837 C C . PHE B 2 80 ? 0.201 1.190 8.762 1.00 34.43 99 PHE B C 1
ATOM 5838 O O . PHE B 2 80 ? -0.505 1.000 9.759 1.00 36.12 99 PHE B O 1
ATOM 5855 N N . TYR B 2 81 ? 0.701 2.395 8.465 1.00 31.78 100 TYR B N 1
ATOM 5856 C CA . TYR B 2 81 ? 0.429 3.523 9.343 1.00 32.23 100 TYR B CA 1
ATOM 5857 C C . TYR B 2 81 ? -1.020 3.960 9.254 1.00 32.36 100 TYR B C 1
ATOM 5858 O O . TYR B 2 81 ? -1.567 4.472 10.239 1.00 29.40 100 TYR B O 1
ATOM 5876 N N . GLU B 2 82 ? -1.665 3.774 8.096 1.00 31.68 101 GLU B N 1
ATOM 5877 C CA A GLU B 2 82 ? -3.091 4.058 8.014 0.40 31.80 101 GLU B CA 1
ATOM 5878 C CA B GLU B 2 82 ? -3.092 4.055 8.006 0.60 32.12 101 GLU B CA 1
ATOM 5879 C C . GLU B 2 82 ? -3.875 3.150 8.951 1.00 33.08 101 GLU B C 1
ATOM 5880 O O . GLU B 2 82 ? -4.752 3.614 9.684 1.00 34.52 101 GLU B O 1
ATOM 5893 N N . LYS B 2 83 ? -3.544 1.859 8.974 1.00 36.81 102 LYS B N 1
ATOM 5894 C CA . LYS B 2 83 ? -4.226 0.946 9.882 1.00 37.94 102 LYS B CA 1
ATOM 5895 C C . LYS B 2 83 ? -3.981 1.329 11.336 1.00 35.21 102 LYS B C 1
ATOM 5896 O O . LYS B 2 83 ? -4.886 1.221 12.168 1.00 37.24 102 LYS B O 1
ATOM 5900 N N . LEU B 2 84 ? -2.764 1.769 11.668 1.00 33.54 103 LEU B N 1
ATOM 5901 C CA . LEU B 2 84 ? -2.472 2.147 13.050 1.00 33.54 103 LEU B CA 1
ATOM 5902 C C . LEU B 2 84 ? -3.227 3.403 13.454 1.00 30.23 103 LEU B C 1
ATOM 5903 O O . LEU B 2 84 ? -3.818 3.458 14.532 1.00 30.73 103 LEU B O 1
ATOM 5919 N N . LEU B 2 85 ? -3.183 4.441 12.615 1.00 30.92 104 LEU B N 1
ATOM 5920 C CA . LEU B 2 85 ? -3.865 5.683 12.952 1.00 29.68 104 LEU B CA 1
ATOM 5921 C C . LEU B 2 85 ? -5.379 5.519 12.986 1.00 32.05 104 LEU B C 1
ATOM 5922 O O . LEU B 2 85 ? -6.054 6.308 13.654 1.00 33.28 104 LEU B O 1
ATOM 5938 N N . GLY B 2 86 ? -5.934 4.513 12.295 1.00 31.75 105 GLY B N 1
ATOM 5939 C CA . GLY B 2 86 ? -7.351 4.244 12.412 1.00 34.19 105 GLY B CA 1
ATOM 5940 C C . GLY B 2 86 ? -7.737 3.256 13.486 1.00 34.23 105 GLY B C 1
ATOM 5941 O O . GLY B 2 86 ? -8.924 2.945 13.632 1.00 33.47 105 GLY B O 1
ATOM 5945 N N . SER B 2 87 ? -6.768 2.758 14.254 1.00 32.73 106 SER B N 1
ATOM 5946 C CA . SER B 2 87 ? -7.005 1.736 15.259 1.00 34.06 106 SER B CA 1
ATOM 5947 C C . SER B 2 87 ? -7.420 2.358 16.597 1.00 35.42 106 SER B C 1
ATOM 5948 O O . SER B 2 87 ? -7.409 3.578 16.783 1.00 32.73 106 SER B O 1
ATOM 5956 N N . ASP B 2 88 ? -7.751 1.482 17.556 1.00 33.07 107 ASP B N 1
ATOM 5957 C CA A ASP B 2 88 ? -8.159 1.927 18.887 0.35 33.85 107 ASP B CA 1
ATOM 5958 C CA B ASP B 2 88 ? -8.149 1.905 18.896 0.65 33.28 107 ASP B CA 1
ATOM 5959 C C . ASP B 2 88 ? -7.057 2.684 19.625 1.00 32.43 107 ASP B C 1
ATOM 5960 O O . ASP B 2 88 ? -7.345 3.377 20.612 1.00 29.25 107 ASP B O 1
ATOM 5977 N N . ILE B 2 89 ? -5.810 2.576 19.187 1.00 29.45 108 ILE B N 1
ATOM 5978 C CA . ILE B 2 89 ? -4.761 3.387 19.798 1.00 32.34 108 ILE B CA 1
ATOM 5979 C C . ILE B 2 89 ? -5.138 4.859 19.717 1.00 30.21 108 ILE B C 1
ATOM 5980 O O . ILE B 2 89 ? -4.923 5.623 20.666 1.00 29.89 108 ILE B O 1
ATOM 5996 N N . PHE B 2 90 ? -5.724 5.270 18.593 1.00 28.50 109 PHE B N 1
ATOM 5997 C CA . PHE B 2 90 ? -6.073 6.665 18.348 1.00 28.90 109 PHE B CA 1
ATOM 5998 C C . PHE B 2 90 ? -7.559 6.956 18.509 1.00 30.71 109 PHE B C 1
ATOM 5999 O O . PHE B 2 90 ? -7.914 8.069 18.909 1.00 31.66 109 PHE B O 1
ATOM 6016 N N . THR B 2 91 ? -8.439 5.997 18.232 1.00 28.59 110 THR B N 1
ATOM 6017 C CA . THR B 2 91 ? -9.863 6.257 18.386 1.00 30.54 110 THR B CA 1
ATOM 6018 C C . THR B 2 91 ? -10.369 5.956 19.782 1.00 29.22 110 THR B C 1
ATOM 6019 O O . THR B 2 91 ? -11.482 6.369 20.114 1.00 32.27 110 THR B O 1
ATOM 6030 N N . GLY B 2 92 ? -9.596 5.220 20.597 1.00 30.25 111 GLY B N 1
ATOM 6031 C CA . GLY B 2 92 ? -10.016 4.904 21.947 1.00 30.75 111 GLY B CA 1
ATOM 6032 C C . GLY B 2 92 ? -9.679 6.010 22.937 1.00 29.19 111 GLY B C 1
ATOM 6033 O O . GLY B 2 92 ? -8.971 6.962 22.634 1.00 29.04 111 GLY B O 1
ATOM 6037 N N . GLU B 2 93 ? -10.176 5.848 24.161 1.00 31.11 112 GLU B N 1
ATOM 6038 C CA . GLU B 2 93 ? -10.039 6.887 25.183 1.00 29.76 112 GLU B CA 1
ATOM 6039 C C . GLU B 2 93 ? -8.565 7.199 25.450 1.00 32.24 112 GLU B C 1
ATOM 6040 O O . GLU B 2 93 ? -7.787 6.278 25.727 1.00 30.49 112 GLU B O 1
ATOM 6052 N N . PRO B 2 94 ? -8.139 8.478 25.397 1.00 29.88 113 PRO B N 1
ATOM 6053 C CA . PRO B 2 94 ? -8.853 9.710 25.041 1.00 30.99 113 PRO B CA 1
ATOM 6054 C C . PRO B 2 94 ? -9.028 9.836 23.523 1.00 32.79 113 PRO B C 1
ATOM 6055 O O . PRO B 2 94 ? -8.049 9.956 22.798 1.00 29.00 113 PRO B O 1
ATOM 6066 N N . SER B 2 95 ? -10.268 9.853 23.052 1.00 28.95 114 SER B N 1
ATOM 6067 C CA . SER B 2 95 ? -10.530 9.604 21.637 1.00 31.21 114 SER B CA 1
ATOM 6068 C C . SER B 2 95 ? -10.202 10.810 20.769 1.00 28.86 114 SER B C 1
ATOM 6069 O O . SER B 2 95 ? -10.474 11.959 21.127 1.00 30.60 114 SER B O 1
ATOM 6077 N N . LEU B 2 96 ? -9.624 10.530 19.608 1.00 29.87 115 LEU B N 1
ATOM 6078 C CA . LEU B 2 96 ? -9.456 11.509 18.548 1.00 30.26 115 LEU B CA 1
ATOM 6079 C C . LEU B 2 96 ? -10.500 11.265 17.465 1.00 32.51 115 LEU B C 1
ATOM 6080 O O . LEU B 2 96 ? -10.761 10.118 17.084 1.00 33.30 115 LEU B O 1
ATOM 6096 N N . LEU B 2 97 ? -11.089 12.348 16.978 1.00 31.24 116 LEU B N 1
ATOM 6097 C CA . LEU B 2 97 ? -12.138 12.262 15.976 1.00 32.10 116 LEU B CA 1
ATOM 6098 C C . LEU B 2 97 ? -11.559 12.170 14.567 1.00 31.27 116 LEU B C 1
ATOM 6099 O O . LEU B 2 97 ? -10.454 12.637 14.304 1.00 32.54 116 LEU B O 1
ATOM 6115 N N . PRO B 2 98 ? -12.316 11.598 13.629 1.00 34.16 117 PRO B N 1
ATOM 6116 C CA . PRO B 2 98 ? -11.817 11.499 12.252 1.00 35.43 117 PRO B CA 1
ATOM 6117 C C . PRO B 2 98 ? -11.470 12.835 11.639 1.00 33.94 117 PRO B C 1
ATOM 6118 O O . PRO B 2 98 ? -10.615 12.882 10.751 1.00 34.80 117 PRO B O 1
ATOM 6129 N N . ASP B 2 99 ? -12.125 13.916 12.064 1.00 37.93 118 ASP B N 1
ATOM 6130 C CA A ASP B 2 99 ? -11.861 15.250 11.537 0.62 41.94 118 ASP B CA 1
ATOM 6131 C CA B ASP B 2 99 ? -11.849 15.245 11.532 0.38 41.86 118 ASP B CA 1
ATOM 6132 C C . ASP B 2 99 ? -10.769 15.989 12.306 1.00 39.08 118 ASP B C 1
ATOM 6133 O O . ASP B 2 99 ? -10.506 17.158 12.005 1.00 39.05 118 ASP B O 1
ATOM 6150 N N . SER B 2 100 ? -10.123 15.341 13.275 1.00 36.32 119 SER B N 1
ATOM 6151 C CA . SER B 2 100 ? -9.037 15.969 14.008 1.00 36.46 119 SER B CA 1
ATOM 6152 C C . SER B 2 100 ? -7.808 16.089 13.105 1.00 32.09 119 SER B C 1
ATOM 6153 O O . SER B 2 100 ? -7.747 15.485 12.029 1.00 33.17 119 SER B O 1
ATOM 6161 N N . PRO B 2 101 ? -6.818 16.879 13.511 1.00 34.49 120 PRO B N 1
ATOM 6162 C CA . PRO B 2 101 ? -5.546 16.901 12.760 1.00 31.36 120 PRO B CA 1
ATOM 6163 C C . PRO B 2 101 ? -4.952 15.523 12.536 1.00 28.30 120 PRO B C 1
ATOM 6164 O O . PRO B 2 101 ? -4.438 15.244 11.445 1.00 28.36 120 PRO B O 1
ATOM 6175 N N . VAL B 2 102 ? -4.999 14.648 13.541 1.00 27.76 121 VAL B N 1
ATOM 6176 C CA . VAL B 2 102 ? -4.533 13.277 13.336 1.00 28.85 121 VAL B CA 1
ATOM 6177 C C . VAL B 2 102 ? -5.421 12.557 12.325 1.00 28.66 121 VAL B C 1
ATOM 6178 O O . VAL B 2 102 ? -4.936 11.724 11.550 1.00 31.74 121 VAL B O 1
ATOM 6191 N N . GLY B 2 103 ? -6.718 12.852 12.324 1.00 31.71 122 GLY B N 1
ATOM 6192 C CA . GLY B 2 103 ? -7.602 12.293 11.309 1.00 33.46 122 GLY B CA 1
ATOM 6193 C C . GLY B 2 103 ? -7.265 12.781 9.909 1.00 34.91 122 GLY B C 1
ATOM 6194 O O . GLY B 2 103 ? -7.381 12.033 8.934 1.00 34.82 122 GLY B O 1
ATOM 6198 N N . GLN B 2 104 ? -6.857 14.047 9.791 1.00 31.50 123 GLN B N 1
ATOM 6199 C CA . GLN B 2 104 ? -6.400 14.588 8.515 1.00 33.70 123 GLN B CA 1
ATOM 6200 C C . GLN B 2 104 ? -5.088 13.943 8.080 1.00 31.65 123 GLN B C 1
ATOM 6201 O O . GLN B 2 104 ? -4.846 13.746 6.881 1.00 31.78 123 GLN B O 1
ATOM 6215 N N . LEU B 2 105 ? -4.208 13.659 9.039 1.00 29.32 124 LEU B N 1
ATOM 6216 C CA . LEU B 2 105 ? -2.973 12.951 8.738 1.00 29.03 124 LEU B CA 1
ATOM 6217 C C . LEU B 2 105 ? -3.265 11.554 8.194 1.00 31.85 124 LEU B C 1
ATOM 6218 O O . LEU B 2 105 ? -2.643 11.113 7.218 1.00 29.81 124 LEU B O 1
ATOM 6234 N N . HIS B 2 106 ? -4.234 10.864 8.796 1.00 29.97 125 HIS B N 1
ATOM 6235 C CA . HIS B 2 106 ? -4.655 9.558 8.303 1.00 33.92 125 HIS B CA 1
ATOM 6236 C C . HIS B 2 106 ? -5.167 9.664 6.869 1.00 32.47 125 HIS B C 1
ATOM 6237 O O . HIS B 2 106 ? -4.804 8.855 6.006 1.00 32.90 125 HIS B O 1
ATOM 6251 N N . ALA B 2 107 ? -5.991 10.676 6.595 1.00 35.23 126 ALA B N 1
ATOM 6252 C CA . ALA B 2 107 ? -6.532 10.848 5.251 1.00 36.41 126 ALA B CA 1
ATOM 6253 C C . ALA B 2 107 ? -5.434 11.152 4.245 1.00 36.33 126 ALA B C 1
ATOM 6254 O O . ALA B 2 107 ? -5.554 10.790 3.067 1.00 37.64 126 ALA B O 1
ATOM 6261 N N . SER B 2 108 ? -4.360 11.823 4.682 1.00 31.77 127 SER B N 1
ATOM 6262 C CA . SER B 2 108 ? -3.260 12.134 3.769 1.00 33.43 127 SER B CA 1
ATOM 6263 C C . SER B 2 108 ? -2.426 10.901 3.445 1.00 33.50 127 SER B C 1
ATOM 6264 O O . SER B 2 108 ? -1.924 10.763 2.319 1.00 34.14 127 SER B O 1
ATOM 6272 N N . LEU B 2 109 ? -2.266 10.001 4.411 1.00 29.85 128 LEU B N 1
ATOM 6273 C CA . LEU B 2 109 ? -1.612 8.728 4.134 1.00 30.55 128 LEU B CA 1
ATOM 6274 C C . LEU B 2 109 ? -2.389 7.975 3.070 1.00 30.65 128 LEU B C 1
ATOM 6275 O O . LEU B 2 109 ? -1.820 7.434 2.115 1.00 31.16 128 LEU B O 1
ATOM 6291 N N . LEU B 2 110 ? -3.708 7.947 3.224 1.00 31.84 129 LEU B N 1
ATOM 6292 C CA . LEU B 2 110 ? -4.559 7.270 2.259 1.00 33.15 129 LEU B CA 1
ATOM 6293 C C . LEU B 2 110 ? -4.461 7.914 0.881 1.00 34.13 129 LEU B C 1
ATOM 6294 O O . LEU B 2 110 ? -4.426 7.215 -0.141 1.00 36.81 129 LEU B O 1
ATOM 6310 N N . GLY B 2 111 ? -4.443 9.246 0.825 1.00 33.94 130 GLY B N 1
ATOM 6311 C CA . GLY B 2 111 ? -4.351 9.914 -0.461 1.00 36.49 130 GLY B CA 1
ATOM 6312 C C . GLY B 2 111 ? -3.081 9.550 -1.207 1.00 36.07 130 GLY B C 1
ATOM 6313 O O . GLY B 2 111 ? -3.101 9.341 -2.421 1.00 34.74 130 GLY B O 1
ATOM 6317 N N . LEU B 2 112 ? -1.955 9.467 -0.489 1.00 32.35 131 LEU B N 1
ATOM 6318 C CA . LEU B 2 112 ? -0.704 9.130 -1.158 1.00 34.67 131 LEU B CA 1
ATOM 6319 C C . LEU B 2 112 ? -0.686 7.667 -1.586 1.00 35.74 131 LEU B C 1
ATOM 6320 O O . LEU B 2 112 ? -0.229 7.345 -2.692 1.00 36.06 131 LEU B O 1
ATOM 6336 N N . SER B 2 113 ? -1.168 6.761 -0.730 1.00 33.60 132 SER B N 1
ATOM 6337 C CA . SER B 2 113 ? -1.143 5.352 -1.109 1.00 37.59 132 SER B CA 1
ATOM 6338 C C . SER B 2 113 ? -2.046 5.106 -2.311 1.00 38.50 132 SER B C 1
ATOM 6339 O O . SER B 2 113 ? -1.724 4.290 -3.183 1.00 42.99 132 SER B O 1
ATOM 6347 N N . GLN B 2 114 ? -3.171 5.823 -2.390 1.00 37.17 133 GLN B N 1
ATOM 6348 C CA . GLN B 2 114 ? -4.042 5.708 -3.557 1.00 38.43 133 GLN B CA 1
ATOM 6349 C C . GLN B 2 114 ? -3.353 6.197 -4.823 1.00 43.56 133 GLN B C 1
ATOM 6350 O O . GLN B 2 114 ? -3.605 5.675 -5.918 1.00 44.51 133 GLN B O 1
ATOM 6364 N N . LEU B 2 115 ? -2.529 7.235 -4.708 1.00 42.86 134 LEU B N 1
ATOM 6365 C CA . LEU B 2 115 ? -1.820 7.734 -5.879 1.00 46.95 134 LEU B CA 1
ATOM 6366 C C . LEU B 2 115 ? -0.807 6.709 -6.374 1.00 44.35 134 LEU B C 1
ATOM 6367 O O . LEU B 2 115 ? -0.640 6.531 -7.588 1.00 43.82 134 LEU B O 1
ATOM 6383 N N . LEU B 2 116 ? -0.161 5.994 -5.446 1.00 38.98 135 LEU B N 1
ATOM 6384 C CA . LEU B 2 116 ? 0.864 5.012 -5.804 1.00 42.01 135 LEU B CA 1
ATOM 6385 C C . LEU B 2 116 ? 0.259 3.764 -6.424 1.00 45.04 135 LEU B C 1
ATOM 6386 O O . LEU B 2 116 ? 0.766 3.256 -7.432 1.00 46.30 135 LEU B O 1
ATOM 6402 N N . GLN B 2 117 ? -0.793 3.225 -5.804 1.00 63.38 136 GLN B N 1
ATOM 6403 C CA . GLN B 2 117 ? -1.496 2.048 -6.317 1.00 68.46 136 GLN B CA 1
ATOM 6404 C C . GLN B 2 117 ? -2.993 2.295 -6.190 1.00 64.79 136 GLN B C 1
ATOM 6405 O O . GLN B 2 117 ? -3.603 1.980 -5.159 1.00 60.54 136 GLN B O 1
ATOM 6419 N N . PRO B 2 118 ? -3.612 2.891 -7.209 1.00 62.71 137 PRO B N 1
ATOM 6420 C CA . PRO B 2 118 ? -5.059 3.171 -7.133 1.00 63.79 137 PRO B CA 1
ATOM 6421 C C . PRO B 2 118 ? -5.899 1.998 -6.657 1.00 66.24 137 PRO B C 1
ATOM 6422 O O . PRO B 2 118 ? -6.812 2.190 -5.848 1.00 70.23 137 PRO B O 1
ATOM 6433 N N . GLU B 2 119 ? -5.619 0.787 -7.133 1.00 64.26 138 GLU B N 1
ATOM 6434 C CA . GLU B 2 119 ? -6.426 -0.381 -6.808 1.00 70.78 138 GLU B CA 1
ATOM 6435 C C . GLU B 2 119 ? -5.761 -1.280 -5.770 1.00 71.12 138 GLU B C 1
ATOM 6436 O O . GLU B 2 119 ? -6.165 -2.436 -5.609 1.00 66.50 138 GLU B O 1
ATOM 6448 N N . GLY B 2 120 ? -4.750 -0.776 -5.068 1.00 79.98 139 GLY B N 1
ATOM 6449 C CA . GLY B 2 120 ? -4.213 -1.507 -3.934 1.00 84.46 139 GLY B CA 1
ATOM 6450 C C . GLY B 2 120 ? -5.202 -1.514 -2.781 1.00 83.46 139 GLY B C 1
ATOM 6451 O O . GLY B 2 120 ? -5.921 -0.542 -2.545 1.00 84.16 139 GLY B O 1
ATOM 6455 N N . HIS B 2 121 ? -5.224 -2.643 -2.092 1.00 78.99 140 HIS B N 1
ATOM 6456 C CA . HIS B 2 121 ? -6.154 -2.880 -0.964 1.00 74.61 140 HIS B CA 1
ATOM 6457 C C . HIS B 2 121 ? -5.655 -2.338 0.373 1.00 73.72 140 HIS B C 1
ATOM 6458 O O . HIS B 2 121 ? -4.473 -2.342 0.652 1.00 67.32 140 HIS B O 1
ATOM 6472 N N . HIS B 2 122 ? -6.590 -1.896 1.196 1.00 76.18 141 HIS B N 1
ATOM 6473 C CA . HIS B 2 122 ? -6.229 -1.325 2.484 1.00 73.77 141 HIS B CA 1
ATOM 6474 C C . HIS B 2 122 ? -6.837 -2.155 3.608 1.00 65.55 141 HIS B C 1
ATOM 6475 O O . HIS B 2 122 ? -6.405 -2.072 4.760 1.00 59.34 141 HIS B O 1
ATOM 6489 N N . LEU B 2 131 ? -0.470 -5.560 21.468 1.00 100.56 150 LEU B N 1
ATOM 6490 C CA . LEU B 2 131 ? -0.588 -4.699 20.296 1.00 101.31 150 LEU B CA 1
ATOM 6491 C C . LEU B 2 131 ? -1.250 -3.366 20.648 1.00 100.80 150 LEU B C 1
ATOM 6492 O O . LEU B 2 131 ? -0.712 -2.301 20.342 1.00 105.00 150 LEU B O 1
ATOM 6495 N N . SER B 2 132 ? -2.417 -3.432 21.293 1.00 89.42 151 SER B N 1
ATOM 6496 C CA . SER B 2 132 ? -3.191 -2.252 21.644 1.00 77.18 151 SER B CA 1
ATOM 6497 C C . SER B 2 132 ? -3.355 -2.159 23.157 1.00 66.56 151 SER B C 1
ATOM 6498 O O . SER B 2 132 ? -3.849 -3.113 23.778 1.00 63.69 151 SER B O 1
ATOM 6506 N N . PRO B 2 133 ? -2.972 -1.048 23.787 1.00 60.69 152 PRO B N 1
ATOM 6507 C CA . PRO B 2 133 ? -3.156 -0.919 25.235 1.00 56.18 152 PRO B CA 1
ATOM 6508 C C . PRO B 2 133 ? -4.602 -0.609 25.602 1.00 53.83 152 PRO B C 1
ATOM 6509 O O . PRO B 2 133 ? -5.409 -0.183 24.773 1.00 50.45 152 PRO B O 1
ATOM 6520 N N . SER B 2 134 ? -4.916 -0.832 26.882 1.00 55.54 153 SER B N 1
ATOM 6521 C CA . SER B 2 134 ? -6.267 -0.652 27.397 1.00 58.52 153 SER B CA 1
ATOM 6522 C C . SER B 2 134 ? -6.424 0.535 28.335 1.00 54.72 153 SER B C 1
ATOM 6523 O O . SER B 2 134 ? -7.552 0.998 28.525 1.00 57.99 153 SER B O 1
ATOM 6531 N N . GLN B 2 135 ? -5.341 1.028 28.930 1.00 50.50 154 GLN B N 1
ATOM 6532 C CA . GLN B 2 135 ? -5.409 2.185 29.825 1.00 50.41 154 GLN B CA 1
ATOM 6533 C C . GLN B 2 135 ? -5.256 3.476 29.019 1.00 41.68 154 GLN B C 1
ATOM 6534 O O . GLN B 2 135 ? -4.380 3.550 28.160 1.00 39.61 154 GLN B O 1
ATOM 6548 N N . PRO B 2 136 ? -6.076 4.506 29.268 1.00 34.91 155 PRO B N 1
ATOM 6549 C CA . PRO B 2 136 ? -5.939 5.767 28.510 1.00 33.77 155 PRO B CA 1
ATOM 6550 C C . PRO B 2 136 ? -4.547 6.392 28.551 1.00 32.79 155 PRO B C 1
ATOM 6551 O O . PRO B 2 136 ? -4.083 6.899 27.526 1.00 28.47 155 PRO B O 1
ATOM 6562 N N . TRP B 2 137 ? -3.877 6.410 29.707 1.00 29.12 156 TRP B N 1
ATOM 6563 C CA . TRP B 2 137 ? -2.535 6.981 29.757 1.00 29.17 156 TRP B CA 1
ATOM 6564 C C . TRP B 2 137 ? -1.583 6.227 28.835 1.00 29.28 156 TRP B C 1
ATOM 6565 O O . TRP B 2 137 ? -0.751 6.838 28.150 1.00 27.92 156 TRP B O 1
ATOM 6586 N N . GLN B 2 138 ? -1.685 4.895 28.804 1.00 31.59 157 GLN B N 1
ATOM 6587 C CA . GLN B 2 138 ? -0.800 4.122 27.941 1.00 32.33 157 GLN B CA 1
ATOM 6588 C C . GLN B 2 138 ? -1.140 4.322 26.470 1.00 28.55 157 GLN B C 1
ATOM 6589 O O . GLN B 2 138 ? -0.232 4.332 25.634 1.00 31.78 157 GLN B O 1
ATOM 6603 N N . ARG B 2 139 ? -2.419 4.516 26.130 1.00 30.11 158 ARG B N 1
ATOM 6604 C CA . ARG B 2 139 ? -2.752 4.873 24.753 1.00 31.15 158 ARG B CA 1
ATOM 6605 C C . ARG B 2 139 ? -2.047 6.157 24.358 1.00 27.75 158 ARG B C 1
ATOM 6606 O O . ARG B 2 139 ? -1.457 6.254 23.277 1.00 28.04 158 ARG B O 1
ATOM 6627 N N . LEU B 2 140 ? -2.123 7.166 25.227 1.00 28.76 159 LEU B N 1
ATOM 6628 C CA . LEU B 2 140 ? -1.509 8.456 24.939 1.00 28.23 159 LEU B CA 1
ATOM 6629 C C . LEU B 2 140 ? -0.009 8.319 24.726 1.00 29.39 159 LEU B C 1
ATOM 6630 O O . LEU B 2 140 ? 0.538 8.839 23.745 1.00 26.61 159 LEU B O 1
ATOM 6646 N N . LEU B 2 141 ? 0.679 7.587 25.607 1.00 26.54 160 LEU B N 1
ATOM 6647 C CA . LEU B 2 141 ? 2.120 7.428 25.413 1.00 26.67 160 LEU B CA 1
ATOM 6648 C C . LEU B 2 141 ? 2.418 6.778 24.071 1.00 27.00 160 LEU B C 1
ATOM 6649 O O . LEU B 2 141 ? 3.348 7.191 23.359 1.00 25.87 160 LEU B O 1
ATOM 6665 N N . LEU B 2 142 ? 1.636 5.758 23.703 1.00 27.08 161 LEU B N 1
ATOM 6666 C CA . LEU B 2 142 ? 1.902 5.049 22.461 1.00 26.68 161 LEU B CA 1
ATOM 6667 C C . LEU B 2 142 ? 1.680 5.952 21.260 1.00 25.39 161 LEU B C 1
ATOM 6668 O O . LEU B 2 142 ? 2.351 5.778 20.238 1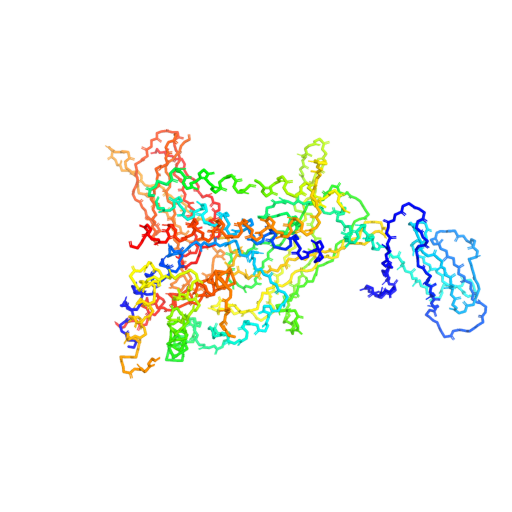.00 25.31 161 LEU B O 1
ATOM 6684 N N . ARG B 2 143 ? 0.762 6.921 21.362 1.00 27.80 162 ARG B N 1
ATOM 6685 C CA . ARG B 2 143 ? 0.551 7.863 20.263 1.00 26.55 162 ARG B CA 1
ATOM 6686 C C . ARG B 2 143 ? 1.800 8.664 19.971 1.00 26.98 162 ARG B C 1
ATOM 6687 O O . ARG B 2 143 ? 2.157 8.868 18.803 1.00 28.79 162 ARG B O 1
ATOM 6708 N N . PHE B 2 144 ? 2.470 9.147 21.017 1.00 26.68 163 PHE B N 1
ATOM 6709 C CA . PHE B 2 144 ? 3.723 9.861 20.802 1.00 26.07 163 PHE B CA 1
ATOM 6710 C C . PHE B 2 144 ? 4.729 8.980 20.083 1.00 25.96 163 PHE B C 1
ATOM 6711 O O . PHE B 2 144 ? 5.424 9.439 19.170 1.00 27.75 163 PHE B O 1
ATOM 6728 N N . LYS B 2 145 ? 4.834 7.718 20.500 1.00 24.92 164 LYS B N 1
ATOM 6729 C CA . LYS B 2 145 ? 5.825 6.818 19.919 1.00 25.13 164 LYS B CA 1
ATOM 6730 C C . LYS B 2 145 ? 5.499 6.482 18.477 1.00 25.02 164 LYS B C 1
ATOM 6731 O O . LYS B 2 145 ? 6.397 6.403 17.631 1.00 25.48 164 LYS B O 1
ATOM 6750 N N . ILE B 2 146 ? 4.219 6.248 18.173 1.00 23.67 165 ILE B N 1
ATOM 6751 C CA . ILE B 2 146 ? 3.852 5.909 16.807 1.00 24.74 165 ILE B CA 1
ATOM 6752 C C . ILE B 2 146 ? 4.100 7.090 15.886 1.00 23.20 165 ILE B C 1
ATOM 6753 O O . ILE B 2 146 ? 4.611 6.931 14.774 1.00 25.92 165 ILE B O 1
ATOM 6769 N N . LEU B 2 147 ? 3.726 8.285 16.320 1.00 23.82 166 LEU B N 1
ATOM 6770 C CA . LEU B 2 147 ? 3.809 9.429 15.434 1.00 25.92 166 LEU B CA 1
ATOM 6771 C C . LEU B 2 147 ? 5.253 9.838 15.165 1.00 24.78 166 LEU B C 1
ATOM 6772 O O . LEU B 2 147 ? 5.545 10.341 14.077 1.00 23.34 166 LEU B O 1
ATOM 6788 N N . ARG B 2 148 ? 6.174 9.636 16.119 1.00 22.94 167 ARG B N 1
ATOM 6789 C CA . ARG B 2 148 ? 7.563 9.967 15.806 1.00 22.92 167 ARG B CA 1
ATOM 6790 C C . ARG B 2 148 ? 8.184 8.929 14.888 1.00 21.76 167 ARG B C 1
ATOM 6791 O O . ARG B 2 148 ? 9.065 9.263 14.083 1.00 24.84 167 ARG B O 1
ATOM 6812 N N . SER B 2 149 ? 7.704 7.684 14.943 1.00 22.54 168 SER B N 1
ATOM 6813 C CA A SER B 2 149 ? 8.075 6.689 13.951 0.70 23.31 168 SER B CA 1
ATOM 6814 C CA B SER B 2 149 ? 8.110 6.709 13.942 0.30 22.96 168 SER B CA 1
ATOM 6815 C C . SER B 2 149 ? 7.557 7.085 12.573 1.00 22.66 168 SER B C 1
ATOM 6816 O O . SER B 2 149 ? 8.269 6.998 11.570 1.00 20.60 168 SER B O 1
ATOM 6831 N N . LEU B 2 150 ? 6.304 7.534 12.514 1.00 22.85 169 LEU B N 1
ATOM 6832 C CA . LEU B 2 150 ? 5.727 7.957 11.246 1.00 21.91 169 LEU B CA 1
ATOM 6833 C C . LEU B 2 150 ? 6.511 9.126 10.656 1.00 20.83 169 LEU B C 1
ATOM 6834 O O . LEU B 2 150 ? 6.755 9.162 9.446 1.00 22.47 169 LEU B O 1
ATOM 6850 N N . GLN B 2 151 ? 6.932 10.078 11.508 1.00 20.11 170 GLN B N 1
ATOM 6851 C CA . GLN B 2 151 ? 7.724 11.219 11.047 1.00 21.49 170 GLN B CA 1
ATOM 6852 C C . GLN B 2 151 ? 8.981 10.769 10.312 1.00 20.79 170 GLN B C 1
ATOM 6853 O O . GLN B 2 151 ? 9.333 11.324 9.271 1.00 22.87 170 GLN B O 1
ATOM 6867 N N . ALA B 2 152 ? 9.679 9.773 10.855 1.00 20.82 171 ALA B N 1
ATOM 6868 C CA . ALA B 2 152 ? 10.873 9.226 10.208 1.00 22.13 171 ALA B CA 1
ATOM 6869 C C . ALA B 2 152 ? 10.557 8.594 8.849 1.00 19.61 171 ALA B C 1
ATOM 6870 O O . ALA B 2 152 ? 11.284 8.800 7.862 1.00 21.51 171 ALA B O 1
ATOM 6877 N N . PHE B 2 153 ? 9.477 7.821 8.785 1.00 21.39 172 PHE B N 1
ATOM 6878 C CA . PHE B 2 153 ? 9.083 7.149 7.549 1.00 19.83 172 PHE B CA 1
ATOM 6879 C C . PHE B 2 153 ? 8.715 8.143 6.451 1.00 21.84 172 PHE B C 1
ATOM 6880 O O . PHE B 2 153 ? 9.187 8.031 5.309 1.00 22.05 172 PHE B O 1
ATOM 6897 N N . VAL B 2 154 ? 7.865 9.124 6.767 1.00 21.15 173 VAL B N 1
ATOM 6898 C CA . VAL B 2 154 ? 7.402 10.025 5.721 1.00 22.66 173 VAL B CA 1
ATOM 6899 C C . VAL B 2 154 ? 8.497 10.982 5.268 1.00 21.01 173 VAL B C 1
ATOM 6900 O O . VAL B 2 154 ? 8.454 11.446 4.125 1.00 22.53 173 VAL B O 1
ATOM 6913 N N . ALA B 2 155 ? 9.494 11.272 6.114 1.00 21.37 174 ALA B N 1
ATOM 6914 C CA . ALA B 2 155 ? 10.644 12.046 5.649 1.00 18.98 174 ALA B CA 1
ATOM 6915 C C . ALA B 2 155 ? 11.400 11.310 4.542 1.00 21.27 174 ALA B C 1
ATOM 6916 O O . ALA B 2 155 ? 11.763 11.918 3.528 1.00 21.27 174 ALA B O 1
ATOM 6923 N N . VAL B 2 156 ? 11.638 10.007 4.703 1.00 19.37 175 VAL B N 1
ATOM 6924 C CA . VAL B 2 156 ? 12.308 9.258 3.644 1.00 20.99 175 VAL B CA 1
ATOM 6925 C C . VAL B 2 156 ? 11.453 9.259 2.381 1.00 23.06 175 VAL B C 1
ATOM 6926 O O . VAL B 2 156 ? 11.947 9.483 1.263 1.00 21.94 175 VAL B O 1
ATOM 6939 N N . ALA B 2 157 ? 10.153 9.033 2.542 1.00 23.23 176 ALA B N 1
ATOM 6940 C CA . ALA B 2 157 ? 9.275 9.038 1.381 1.00 25.36 176 ALA B CA 1
ATOM 6941 C C . ALA B 2 157 ? 9.335 10.374 0.657 1.00 24.71 176 ALA B C 1
ATOM 6942 O O . ALA B 2 157 ? 9.401 10.404 -0.577 1.00 24.74 176 ALA B O 1
ATOM 6949 N N . ALA B 2 158 ? 9.343 11.488 1.399 1.00 23.96 177 ALA B N 1
ATOM 6950 C CA . ALA B 2 158 ? 9.362 12.797 0.752 1.00 24.11 177 ALA B CA 1
ATOM 6951 C C . ALA B 2 158 ? 10.654 13.027 -0.024 1.00 24.92 177 ALA B C 1
ATOM 6952 O O . ALA B 2 158 ? 10.634 13.626 -1.099 1.00 23.05 177 ALA B O 1
ATOM 6959 N N . ARG B 2 159 ? 11.794 12.541 0.493 1.00 21.17 178 ARG B N 1
ATOM 6960 C CA . ARG B 2 159 ? 13.044 12.655 -0.250 1.00 23.18 178 ARG B CA 1
ATOM 6961 C C . ARG B 2 159 ? 13.000 11.847 -1.533 1.00 20.51 178 ARG B C 1
ATOM 6962 O O . ARG B 2 159 ? 13.495 12.291 -2.574 1.00 24.91 178 ARG B O 1
ATOM 6983 N N . VAL B 2 160 ? 12.443 10.640 -1.468 1.00 24.74 179 VAL B N 1
ATOM 6984 C CA . VAL B 2 160 ? 12.320 9.794 -2.646 1.00 22.37 179 VAL B CA 1
ATOM 6985 C C . VAL B 2 160 ? 11.534 10.517 -3.736 1.00 25.81 179 VAL B C 1
ATOM 6986 O O . VAL B 2 160 ? 11.953 10.578 -4.898 1.00 23.39 179 VAL B O 1
ATOM 6999 N N . PHE B 2 161 ? 10.397 11.100 -3.371 1.00 25.85 180 PHE B N 1
ATOM 7000 C CA . PHE B 2 161 ? 9.566 11.705 -4.398 1.00 26.20 180 PHE B CA 1
ATOM 7001 C C . PHE B 2 161 ? 10.160 13.016 -4.899 1.00 28.93 180 PHE B C 1
ATOM 7002 O O . PHE B 2 161 ? 10.052 13.318 -6.090 1.00 29.40 180 PHE B O 1
ATOM 7019 N N . ALA B 2 162 ? 10.807 13.791 -4.035 1.00 26.76 181 ALA B N 1
ATOM 7020 C CA . ALA B 2 162 ? 11.476 15.000 -4.501 1.00 27.74 181 ALA B CA 1
ATOM 7021 C C . ALA B 2 162 ? 12.581 14.668 -5.501 1.00 26.92 181 ALA B C 1
ATOM 7022 O O . ALA B 2 162 ? 12.706 15.312 -6.551 1.00 30.92 181 ALA B O 1
ATOM 7029 N N . HIS B 2 163 ? 13.373 13.638 -5.207 1.00 26.91 182 HIS B N 1
ATOM 7030 C CA . HIS B 2 163 ? 14.458 13.241 -6.095 1.00 26.05 182 HIS B CA 1
ATOM 7031 C C . HIS B 2 163 ? 13.931 12.677 -7.408 1.00 29.57 182 HIS B C 1
ATOM 7032 O O . HIS B 2 163 ? 14.505 12.932 -8.472 1.00 30.69 182 HIS B O 1
ATOM 7046 N N . GLY B 2 164 ? 12.863 11.881 -7.349 1.00 26.58 183 GLY B N 1
ATOM 7047 C CA . GLY B 2 164 ? 12.285 11.352 -8.569 1.00 27.68 183 GLY B CA 1
ATOM 7048 C C . GLY B 2 164 ? 11.699 12.450 -9.433 1.00 32.45 183 GLY B C 1
ATOM 7049 O O . GLY B 2 164 ? 11.862 12.443 -10.658 1.00 36.50 183 GLY B O 1
ATOM 7053 N N . ALA B 2 165 ? 11.025 13.416 -8.809 1.00 34.03 184 ALA B N 1
ATOM 7054 C CA . ALA B 2 165 ? 10.494 14.539 -9.569 1.00 35.35 184 ALA B CA 1
ATOM 7055 C C . ALA B 2 165 ? 11.616 15.308 -10.246 1.00 38.79 184 ALA B C 1
ATOM 7056 O O . ALA B 2 165 ? 11.470 15.767 -11.385 1.00 38.51 184 ALA B O 1
ATOM 7063 N N . ALA B 2 166 ? 12.753 15.432 -9.571 1.00 34.05 185 ALA B N 1
ATOM 7064 C CA . ALA B 2 166 ? 13.856 16.228 -10.083 1.00 37.20 185 ALA B CA 1
ATOM 7065 C C . ALA B 2 166 ? 14.677 15.496 -11.136 1.00 40.07 185 ALA B C 1
ATOM 7066 O O . ALA B 2 166 ? 15.229 16.146 -12.028 1.00 43.67 185 ALA B O 1
ATOM 7073 N N . THR B 2 167 ? 14.759 14.163 -11.077 1.00 37.01 186 THR B N 1
ATOM 7074 C CA . THR B 2 167 ? 15.709 13.420 -11.893 1.00 40.57 186 THR B CA 1
ATOM 7075 C C . THR B 2 167 ? 15.091 12.320 -12.741 1.00 42.92 186 THR B C 1
ATOM 7076 O O . THR B 2 167 ? 15.760 11.832 -13.657 1.00 46.03 186 THR B O 1
ATOM 7087 N N . LEU B 2 168 ? 13.852 11.915 -12.473 1.00 41.30 187 LEU B N 1
ATOM 7088 C CA . LEU B 2 168 ? 13.232 10.779 -13.138 1.00 50.67 187 LEU B CA 1
ATOM 7089 C C . LEU B 2 168 ? 11.992 11.161 -13.933 1.00 58.71 187 LEU B C 1
ATOM 7090 O O . LEU B 2 168 ? 11.385 10.286 -14.560 1.00 60.55 187 LEU B O 1
ATOM 7106 N N . SER B 2 169 ? 11.586 12.430 -13.910 1.00 63.90 188 SER B N 1
ATOM 7107 C CA . SER B 2 169 ? 10.378 12.862 -14.598 1.00 70.73 188 SER B CA 1
ATOM 7108 C C . SER B 2 169 ? 10.721 13.200 -16.043 1.00 89.88 188 SER B C 1
ATOM 7109 O O . SER B 2 169 ? 11.502 14.132 -16.276 1.00 94.21 188 SER B O 1
ATOM 7113 N N . PRO B 2 170 ? 10.187 12.473 -17.042 1.00 103.78 189 PRO B N 1
ATOM 7114 C CA . PRO B 2 170 ? 10.525 12.788 -18.436 1.00 105.87 189 PRO B CA 1
ATOM 7115 C C . PRO B 2 170 ? 10.056 14.177 -18.861 1.00 101.71 189 PRO B C 1
ATOM 7116 O O . PRO B 2 170 ? 10.762 14.832 -19.630 1.00 99.44 189 PRO B O 1
ATOM 7127 N N . MET C 3 2 ? 6.042 0.276 44.933 1.00 82.61 2 MET C N 1
ATOM 7128 C CA . MET C 3 2 ? 6.712 0.489 43.655 1.00 82.17 2 MET C CA 1
ATOM 7129 C C . MET C 3 2 ? 8.083 1.129 43.882 1.00 79.53 2 MET C C 1
ATOM 7130 O O . MET C 3 2 ? 8.258 1.944 44.789 1.00 80.04 2 MET C O 1
ATOM 7143 N N . SER C 3 3 ? 9.054 0.751 43.056 1.00 77.84 3 SER C N 1
ATOM 7144 C CA . SER C 3 3 ? 10.415 1.235 43.230 1.00 74.80 3 SER C CA 1
ATOM 7145 C C . SER C 3 3 ? 10.496 2.746 43.045 1.00 71.02 3 SER C C 1
ATOM 7146 O O . SER C 3 3 ? 9.663 3.372 42.382 1.00 74.03 3 SER C O 1
ATOM 7154 N N . ILE C 3 4 ? 11.533 3.334 43.646 1.00 62.43 4 ILE C N 1
ATOM 7155 C CA . ILE C 3 4 ? 11.843 4.739 43.394 1.00 60.22 4 ILE C CA 1
ATOM 7156 C C . ILE C 3 4 ? 12.266 4.938 41.953 1.00 57.63 4 ILE C C 1
ATOM 7157 O O . ILE C 3 4 ? 11.990 5.987 41.355 1.00 56.34 4 ILE C O 1
ATOM 7173 N N . GLN C 3 5 ? 12.944 3.953 41.374 1.00 56.42 5 GLN C N 1
ATOM 7174 C CA . GLN C 3 5 ? 13.348 4.058 39.979 1.00 56.37 5 GLN C CA 1
ATOM 7175 C C . GLN C 3 5 ? 12.124 4.128 39.072 1.00 53.81 5 GLN C C 1
ATOM 7176 O O . GLN C 3 5 ? 12.060 4.962 38.161 1.00 51.52 5 GLN C O 1
ATOM 7183 N N . GLU C 3 6 ? 11.135 3.259 39.317 1.00 51.74 6 GLU C N 1
ATOM 7184 C CA . GLU C 3 6 ? 9.901 3.286 38.534 1.00 52.78 6 GLU C CA 1
ATOM 7185 C C . GLU C 3 6 ? 9.174 4.611 38.705 1.00 47.56 6 GLU C C 1
ATOM 7186 O O . GLU C 3 6 ? 8.642 5.166 37.738 1.00 43.38 6 GLU C O 1
ATOM 7198 N N . ILE C 3 7 ? 9.111 5.115 39.941 1.00 46.53 7 ILE C N 1
ATOM 7199 C CA . ILE C 3 7 ? 8.423 6.376 40.194 1.00 47.30 7 ILE C CA 1
ATOM 7200 C C . ILE C 3 7 ? 9.119 7.517 39.466 1.00 42.87 7 ILE C C 1
ATOM 7201 O O . ILE C 3 7 ? 8.466 8.386 38.878 1.00 39.71 7 ILE C O 1
ATOM 7217 N N . GLN C 3 8 ? 10.452 7.542 39.493 1.00 43.54 8 GLN C N 1
ATOM 7218 C CA . GLN C 3 8 ? 11.158 8.585 38.760 1.00 46.56 8 GLN C CA 1
ATOM 7219 C C . GLN C 3 8 ? 10.946 8.458 37.257 1.00 41.05 8 GLN C C 1
ATOM 7220 O O . GLN C 3 8 ? 10.877 9.477 36.560 1.00 37.95 8 GLN C O 1
ATOM 7234 N N . LYS C 3 9 ? 10.844 7.228 36.739 1.00 39.68 9 LYS C N 1
ATOM 7235 C CA . LYS C 3 9 ? 10.493 7.039 35.336 1.00 40.91 9 LYS C CA 1
ATOM 7236 C C . LYS C 3 9 ? 9.118 7.614 35.022 1.00 38.42 9 LYS C C 1
ATOM 7237 O O . LYS C 3 9 ? 8.933 8.256 33.984 1.00 35.04 9 LYS C O 1
ATOM 7247 N N . GLU C 3 10 ? 8.130 7.360 35.884 1.00 39.21 10 GLU C N 1
ATOM 7248 C CA . GLU C 3 10 ? 6.791 7.894 35.651 1.00 42.59 10 GLU C CA 1
ATOM 7249 C C . GLU C 3 10 ? 6.802 9.412 35.671 1.00 37.84 10 GLU C C 1
ATOM 7250 O O . GLU C 3 10 ? 6.111 10.058 34.873 1.00 35.31 10 GLU C O 1
ATOM 7262 N N . ILE C 3 11 ? 7.581 9.998 36.581 1.00 32.86 11 ILE C N 1
ATOM 7263 C CA . ILE C 3 11 ? 7.671 11.451 36.652 1.00 34.68 11 ILE C CA 1
ATOM 7264 C C . ILE C 3 11 ? 8.314 11.999 35.393 1.00 32.41 11 ILE C C 1
ATOM 7265 O O . ILE C 3 11 ? 7.898 13.036 34.871 1.00 33.56 11 ILE C O 1
ATOM 7281 N N . ALA C 3 12 ? 9.348 11.326 34.901 1.00 33.97 12 ALA C N 1
ATOM 7282 C CA . ALA C 3 12 ? 10.023 11.798 33.698 1.00 36.29 12 ALA C CA 1
ATOM 7283 C C . ALA C 3 12 ? 9.084 11.768 32.505 1.00 32.66 12 ALA C C 1
ATOM 7284 O O . ALA C 3 12 ? 9.092 12.685 31.672 1.00 32.77 12 ALA C O 1
ATOM 7291 N N . GLN C 3 13 ? 8.265 10.745 32.423 1.00 33.05 13 GLN C N 1
ATOM 7292 C CA . GLN C 3 13 ? 7.304 10.670 31.340 1.00 34.06 13 GLN C CA 1
ATOM 7293 C C . GLN C 3 13 ? 6.282 11.790 31.427 1.00 30.16 13 GLN C C 1
ATOM 7294 O O . GLN C 3 13 ? 5.984 12.409 30.470 1.00 29.83 13 GLN C O 1
ATOM 7308 N N . ILE C 3 14 ? 5.788 11.990 32.610 1.00 30.17 14 ILE C N 1
ATOM 7309 C CA . ILE C 3 14 ? 4.814 13.043 32.818 1.00 32.43 14 ILE C CA 1
ATOM 7310 C C . ILE C 3 14 ? 5.458 14.422 32.485 1.00 31.72 14 ILE C C 1
ATOM 7311 O O . ILE C 3 14 ? 4.868 15.249 31.830 1.00 32.26 14 ILE C O 1
ATOM 7327 N N . GLN C 3 15 ? 6.680 14.679 32.956 1.00 31.40 15 GLN C N 1
ATOM 7328 C CA . GLN C 3 15 ? 7.356 15.956 32.607 1.00 31.97 15 GLN C CA 1
ATOM 7329 C C . GLN C 3 15 ? 7.461 16.058 31.044 1.00 29.03 15 GLN C C 1
ATOM 7330 O O . GLN C 3 15 ? 7.251 17.096 30.500 1.00 32.77 15 GLN C O 1
ATOM 7344 N N . ALA C 3 16 ? 7.856 14.984 30.357 1.00 29.79 16 ALA C N 1
ATOM 7345 C CA . ALA C 3 16 ? 7.970 15.070 28.869 1.00 31.82 16 ALA C CA 1
ATOM 7346 C C . ALA C 3 16 ? 6.597 15.402 28.201 1.00 29.10 16 ALA C C 1
ATOM 7347 O O . ALA C 3 16 ? 6.484 16.233 27.354 1.00 29.13 16 ALA C O 1
ATOM 7354 N N . VAL C 3 17 ? 5.551 14.729 28.644 1.00 28.98 17 VAL C N 1
ATOM 7355 C CA . VAL C 3 17 ? 4.245 14.901 28.011 1.00 29.07 17 VAL C CA 1
ATOM 7356 C C . VAL C 3 17 ? 3.728 16.319 28.226 1.00 31.10 17 VAL C C 1
ATOM 7357 O O . VAL C 3 17 ? 3.241 16.965 27.289 1.00 32.12 17 VAL C O 1
ATOM 7370 N N . ILE C 3 18 ? 3.820 16.832 29.456 1.00 30.63 18 ILE C N 1
ATOM 7371 C CA . ILE C 3 18 ? 3.280 18.173 29.683 1.00 34.33 18 ILE C CA 1
ATOM 7372 C C . ILE C 3 18 ? 4.125 19.235 28.986 1.00 30.13 18 ILE C C 1
ATOM 7373 O O . ILE C 3 18 ? 3.578 20.235 28.502 1.00 34.33 18 ILE C O 1
ATOM 7389 N N . ALA C 3 19 ? 5.449 19.048 28.903 1.00 32.50 19 ALA C N 1
ATOM 7390 C CA . ALA C 3 19 ? 6.268 19.975 28.124 1.00 33.87 19 ALA C CA 1
ATOM 7391 C C . ALA C 3 19 ? 5.845 19.979 26.659 1.00 34.54 19 ALA C C 1
ATOM 7392 O O . ALA C 3 19 ? 5.828 21.036 26.013 1.00 35.77 19 ALA C O 1
ATOM 7399 N N . GLY C 3 20 ? 5.503 18.804 26.119 1.00 30.88 20 GLY C N 1
ATOM 7400 C CA . GLY C 3 20 ? 5.055 18.729 24.735 1.00 30.17 20 GLY C CA 1
ATOM 7401 C C . GLY C 3 20 ? 3.699 19.375 24.521 1.00 32.09 20 GLY C C 1
ATOM 7402 O O . GLY C 3 20 ? 3.481 20.076 23.530 1.00 31.02 20 GLY C O 1
ATOM 7406 N N . ILE C 3 21 ? 2.771 19.157 25.449 1.00 31.76 21 ILE C N 1
ATOM 7407 C CA . ILE C 3 21 ? 1.475 19.818 25.358 1.00 31.98 21 ILE C CA 1
ATOM 7408 C C . ILE C 3 21 ? 1.657 21.327 25.424 1.00 34.21 21 ILE C C 1
ATOM 7409 O O . ILE C 3 21 ? 1.042 22.079 24.659 1.00 34.82 21 ILE C O 1
ATOM 7425 N N . GLN C 3 22 ? 2.533 21.787 26.315 1.00 34.60 22 GLN C N 1
ATOM 7426 C CA . GLN C 3 22 ? 2.817 23.213 26.441 1.00 39.63 22 GLN C CA 1
ATOM 7427 C C . GLN C 3 22 ? 3.308 23.799 25.118 1.00 40.05 22 GLN C C 1
ATOM 7428 O O . GLN C 3 22 ? 2.857 24.871 24.693 1.00 39.49 22 GLN C O 1
ATOM 7442 N N . LYS C 3 23 ? 4.243 23.112 24.458 1.00 36.37 23 LYS C N 1
ATOM 7443 C CA . LYS C 3 23 ? 4.768 23.604 23.188 1.00 35.89 23 LYS C CA 1
ATOM 7444 C C . LYS C 3 23 ? 3.698 23.570 22.105 1.00 36.69 23 LYS C C 1
ATOM 7445 O O . LYS C 3 23 ? 3.643 24.458 21.244 1.00 35.29 23 LYS C O 1
ATOM 7455 N N . TYR C 3 24 ? 2.833 22.557 22.146 1.00 32.91 24 TYR C N 1
ATOM 7456 C CA . TYR C 3 24 ? 1.777 22.423 21.149 1.00 32.31 24 TYR C CA 1
ATOM 7457 C C . TYR C 3 24 ? 0.793 23.587 21.230 1.00 35.35 24 TYR C C 1
ATOM 7458 O O . TYR C 3 24 ? 0.325 24.089 20.201 1.00 36.30 24 TYR C O 1
ATOM 7476 N N . ILE C 3 25 ? 0.481 24.034 22.450 1.00 33.50 25 ILE C N 1
ATOM 7477 C CA . ILE C 3 25 ? -0.420 25.169 22.630 1.00 39.82 25 ILE C CA 1
ATOM 7478 C C . ILE C 3 25 ? 0.134 26.420 21.955 1.00 45.39 25 ILE C C 1
ATOM 7479 O O . ILE C 3 25 ? -0.622 27.221 21.398 1.00 48.37 25 ILE C O 1
ATOM 7495 N N . TYR C 3 26 ? 1.450 26.627 22.012 1.00 57.35 26 TYR C N 1
ATOM 7496 C CA . TYR C 3 26 ? 2.031 27.765 21.303 1.00 70.76 26 TYR C CA 1
ATOM 7497 C C . TYR C 3 26 ? 1.679 27.731 19.823 1.00 72.56 26 TYR C C 1
ATOM 7498 O O . TYR C 3 26 ? 1.314 28.759 19.240 1.00 77.10 26 TYR C O 1
ATOM 7516 N N . THR C 3 27 ? 1.775 26.555 19.199 1.00 69.46 27 THR C N 1
ATOM 7517 C CA . THR C 3 27 ? 1.515 26.433 17.766 1.00 65.83 27 THR C CA 1
ATOM 7518 C C . THR C 3 27 ? 0.076 26.779 17.403 1.00 72.86 27 THR C C 1
ATOM 7519 O O . THR C 3 27 ? -0.216 26.964 16.218 1.00 72.43 27 THR C O 1
ATOM 7530 N N . MET C 3 28 ? -0.818 26.869 18.384 1.00 81.80 28 MET C N 1
ATOM 7531 C CA . MET C 3 28 ? -2.224 27.174 18.133 1.00 80.81 28 MET C CA 1
ATOM 7532 C C . MET C 3 28 ? -2.637 28.478 18.817 1.00 76.20 28 MET C C 1
ATOM 7533 O O . MET C 3 28 ? -1.791 29.295 19.193 1.00 71.89 28 MET C O 1
ATOM 7547 N N . MET C 3 46 ? -12.357 26.522 27.145 1.00 83.21 46 MET C N 1
ATOM 7548 C CA . MET C 3 46 ? -12.195 27.212 25.873 1.00 78.66 46 MET C CA 1
ATOM 7549 C C . MET C 3 46 ? -11.241 28.403 25.996 1.00 78.37 46 MET C C 1
ATOM 7550 O O . MET C 3 46 ? -11.137 29.215 25.076 1.00 81.27 46 MET C O 1
ATOM 7556 N N . SER C 3 47 ? -10.547 28.506 27.129 1.00 70.69 47 SER C N 1
ATOM 7557 C CA . SER C 3 47 ? -9.580 29.569 27.372 1.00 63.81 47 SER C CA 1
ATOM 7558 C C . SER C 3 47 ? -8.173 28.990 27.301 1.00 61.52 47 SER C C 1
ATOM 7559 O O . SER C 3 47 ? -7.833 28.082 28.068 1.00 58.56 47 SER C O 1
ATOM 7567 N N . ILE C 3 48 ? -7.361 29.521 26.387 1.00 62.26 48 ILE C N 1
ATOM 7568 C CA . ILE C 3 48 ? -5.986 29.051 26.242 1.00 62.34 48 ILE C CA 1
ATOM 7569 C C . ILE C 3 48 ? -5.146 29.485 27.436 1.00 58.50 48 ILE C C 1
ATOM 7570 O O . ILE C 3 48 ? -4.372 28.695 27.991 1.00 53.19 48 ILE C O 1
ATOM 7586 N N . GLU C 3 49 ? -5.256 30.759 27.823 1.00 58.22 49 GLU C N 1
ATOM 7587 C CA . GLU C 3 49 ? -4.492 31.253 28.963 1.00 55.36 49 GLU C CA 1
ATOM 7588 C C . GLU C 3 49 ? -4.782 30.429 30.210 1.00 50.89 49 GLU C C 1
ATOM 7589 O O . GLU C 3 49 ? -3.871 30.134 30.991 1.00 51.78 49 GLU C O 1
ATOM 7593 N N . GLU C 3 50 ? -6.042 30.034 30.404 1.00 51.05 50 GLU C N 1
ATOM 7594 C CA . GLU C 3 50 ? -6.399 29.214 31.557 1.00 52.09 50 GLU C CA 1
ATOM 7595 C C . GLU C 3 50 ? -5.729 27.847 31.488 1.00 50.64 50 GLU C C 1
ATOM 7596 O O . GLU C 3 50 ? -5.183 27.362 32.487 1.00 46.17 50 GLU C O 1
ATOM 7600 N N . ILE C 3 51 ? -5.753 27.213 30.315 1.00 47.48 51 ILE C N 1
ATOM 7601 C CA . ILE C 3 51 ? -5.128 25.903 30.169 1.00 45.23 51 ILE C CA 1
ATOM 7602 C C . ILE C 3 51 ? -3.624 25.998 30.407 1.00 43.66 51 ILE C C 1
ATOM 7603 O O . ILE C 3 51 ? -3.021 25.106 31.015 1.00 42.08 51 ILE C O 1
ATOM 7619 N N . GLN C 3 52 ? -2.994 27.076 29.934 1.00 41.61 52 GLN C N 1
ATOM 7620 C CA . GLN C 3 52 ? -1.555 27.239 30.134 1.00 41.56 52 GLN C CA 1
ATOM 7621 C C . GLN C 3 52 ? -1.217 27.397 31.611 1.00 41.86 52 GLN C C 1
ATOM 7622 O O . GLN C 3 52 ? -0.161 26.933 32.060 1.00 41.57 52 GLN C O 1
ATOM 7626 N N . LYS C 3 53 ? -2.100 28.039 32.374 1.00 41.53 53 LYS C N 1
ATOM 7627 C CA . LYS C 3 53 ? -1.907 28.170 33.817 1.00 45.40 53 LYS C CA 1
ATOM 7628 C C . LYS C 3 53 ? -2.039 26.819 34.512 1.00 43.46 53 LYS C C 1
ATOM 7629 O O . LYS C 3 53 ? -1.259 26.498 35.419 1.00 40.76 53 LYS C O 1
ATOM 7639 N N . GLN C 3 54 ? -3.016 26.009 34.096 1.00 41.18 54 GLN C N 1
ATOM 7640 C CA . GLN C 3 54 ? -3.162 24.672 34.665 1.00 42.71 54 GLN C CA 1
ATOM 7641 C C . GLN C 3 54 ? -1.945 23.805 34.369 1.00 38.27 54 GLN C C 1
ATOM 7642 O O . GLN C 3 54 ? -1.486 23.052 35.237 1.00 40.27 54 GLN C O 1
ATOM 7656 N N . ILE C 3 55 ? -1.410 23.894 33.149 1.00 36.95 55 ILE C N 1
ATOM 7657 C CA . ILE C 3 55 ? -0.196 23.159 32.801 1.00 38.37 55 ILE C CA 1
ATOM 7658 C C . ILE C 3 55 ? 0.961 23.592 33.691 1.00 37.66 55 ILE C C 1
ATOM 7659 O O . ILE C 3 55 ? 1.706 22.762 34.226 1.00 38.37 55 ILE C O 1
ATOM 7675 N N . ALA C 3 56 ? 1.154 24.901 33.832 1.00 38.43 56 ALA C N 1
ATOM 7676 C CA . ALA C 3 56 ? 2.249 25.387 34.660 1.00 42.13 56 ALA C CA 1
ATOM 7677 C C . ALA C 3 56 ? 2.090 24.933 36.105 1.00 43.00 56 ALA C C 1
ATOM 7678 O O . ALA C 3 56 ? 3.083 24.631 36.781 1.00 40.86 56 ALA C O 1
ATOM 7685 N N . ALA C 3 57 ? 0.846 24.859 36.592 1.00 42.39 57 ALA C N 1
ATOM 7686 C CA . ALA C 3 57 ? 0.612 24.438 37.971 1.00 40.58 57 ALA C CA 1
ATOM 7687 C C . ALA C 3 57 ? 0.979 22.970 38.169 1.00 39.87 57 ALA C C 1
ATOM 7688 O O . ALA C 3 57 ? 1.512 22.592 39.221 1.00 37.20 57 ALA C O 1
ATOM 7695 N N . ILE C 3 58 ? 0.692 22.124 37.176 1.00 35.10 58 ILE C N 1
ATOM 7696 C CA . ILE C 3 58 ? 1.105 20.725 37.242 1.00 35.29 58 ILE C CA 1
ATOM 7697 C C . ILE C 3 58 ? 2.625 20.616 37.253 1.00 35.94 58 ILE C C 1
ATOM 7698 O O . ILE C 3 58 ? 3.202 19.828 38.016 1.00 35.50 58 ILE C O 1
ATOM 7714 N N . GLN C 3 59 ? 3.299 21.381 36.398 1.00 35.49 59 GLN C N 1
ATOM 7715 C CA . GLN C 3 59 ? 4.759 21.351 36.372 1.00 38.57 59 GLN C CA 1
ATOM 7716 C C . GLN C 3 59 ? 5.304 21.757 37.742 1.00 37.59 59 GLN C C 1
ATOM 7717 O O . GLN C 3 59 ? 6.279 21.190 38.240 1.00 37.23 59 GLN C O 1
ATOM 7749 N N . GLN C 3 61 ? 3.812 21.450 40.696 1.00 36.27 61 GLN C N 1
ATOM 7750 C CA . GLN C 3 61 ? 3.566 20.381 41.654 1.00 36.82 61 GLN C CA 1
ATOM 7751 C C . GLN C 3 61 ? 4.563 19.237 41.477 1.00 38.11 61 GLN C C 1
ATOM 7752 O O . GLN C 3 61 ? 4.991 18.632 42.461 1.00 36.93 61 GLN C O 1
ATOM 7766 N N . ILE C 3 62 ? 4.941 18.948 40.226 1.00 38.85 62 ILE C N 1
ATOM 7767 C CA . ILE C 3 62 ? 5.956 17.928 39.979 1.00 41.63 62 ILE C CA 1
ATOM 7768 C C . ILE C 3 62 ? 7.246 18.288 40.696 1.00 38.28 62 ILE C C 1
ATOM 7769 O O . ILE C 3 62 ? 7.909 17.426 41.283 1.00 41.32 62 ILE C O 1
ATOM 7785 N N . ALA C 3 63 ? 7.624 19.567 40.653 1.00 38.81 63 ALA C N 1
ATOM 7786 C CA . ALA C 3 63 ? 8.829 20.012 41.349 1.00 43.71 63 ALA C CA 1
ATOM 7787 C C . ALA C 3 63 ? 8.718 19.785 42.852 1.00 42.83 63 ALA C C 1
ATOM 7788 O O . ALA C 3 63 ? 9.677 19.342 43.492 1.00 41.94 63 ALA C O 1
ATOM 7795 N N . ALA C 3 64 ? 7.562 20.101 43.444 1.00 39.48 64 ALA C N 1
ATOM 7796 C CA . ALA C 3 64 ? 7.396 19.863 44.874 1.00 39.98 64 ALA C CA 1
ATOM 7797 C C . ALA C 3 64 ? 7.464 18.374 45.186 1.00 38.75 64 ALA C C 1
ATOM 7798 O O . ALA C 3 64 ? 8.040 17.969 46.199 1.00 39.55 64 ALA C O 1
ATOM 7805 N N . ILE C 3 65 ? 6.888 17.543 44.322 1.00 38.16 65 ILE C N 1
ATOM 7806 C CA . ILE C 3 65 ? 6.905 16.102 44.546 1.00 39.10 65 ILE C CA 1
ATOM 7807 C C . ILE C 3 65 ? 8.329 15.570 44.477 1.00 44.66 65 ILE C C 1
ATOM 7808 O O . ILE C 3 65 ? 8.712 14.684 45.248 1.00 41.85 65 ILE C O 1
ATOM 7824 N N . GLN C 3 66 ? 9.132 16.092 43.545 1.00 48.21 66 GLN C N 1
ATOM 7825 C CA . GLN C 3 66 ? 10.502 15.613 43.390 1.00 51.77 66 GLN C CA 1
ATOM 7826 C C . GLN C 3 66 ? 11.312 15.782 44.668 1.00 50.59 66 GLN C C 1
ATOM 7827 O O . GLN C 3 66 ? 12.216 14.984 44.931 1.00 52.17 66 GLN C O 1
ATOM 7841 N N . LYS C 3 67 ? 11.017 16.809 45.471 1.00 52.12 67 LYS C N 1
ATOM 7842 C CA . LYS C 3 67 ? 11.732 16.974 46.735 1.00 54.61 67 LYS C CA 1
ATOM 7843 C C . LYS C 3 67 ? 11.355 15.882 47.726 1.00 56.78 67 LYS C C 1
ATOM 7844 O O . LYS C 3 67 ? 12.194 15.433 48.515 1.00 61.01 67 LYS C O 1
ATOM 7863 N N . GLN C 3 68 ? 10.097 15.450 47.707 1.00 54.14 68 GLN C N 1
ATOM 7864 C CA . GLN C 3 68 ? 9.681 14.328 48.538 1.00 57.97 68 GLN C CA 1
ATOM 7865 C C . GLN C 3 68 ? 10.455 13.069 48.177 1.00 65.00 68 GLN C C 1
ATOM 7866 O O . GLN C 3 68 ? 10.798 12.266 49.052 1.00 73.93 68 GLN C O 1
ATOM 7880 N N . ILE C 3 69 ? 10.743 12.880 46.891 1.00 64.37 69 ILE C N 1
ATOM 7881 C CA . ILE C 3 69 ? 11.412 11.661 46.453 1.00 68.54 69 ILE C CA 1
ATOM 7882 C C . ILE C 3 69 ? 12.886 11.687 46.831 1.00 77.06 69 ILE C C 1
ATOM 7883 O O . ILE C 3 69 ? 13.430 10.699 47.337 1.00 83.10 69 ILE C O 1
ATOM 7899 N N . TYR C 3 70 ? 13.561 12.806 46.577 1.00 78.33 70 TYR C N 1
ATOM 7900 C CA . TYR C 3 70 ? 14.984 12.888 46.881 1.00 81.07 70 TYR C CA 1
ATOM 7901 C C . TYR C 3 70 ? 15.258 13.032 48.369 1.00 83.79 70 TYR C C 1
ATOM 7902 O O . TYR C 3 70 ? 16.427 13.125 48.760 1.00 89.91 70 TYR C O 1
ATOM 7920 N N . ALA C 3 71 ? 14.220 13.038 49.201 1.00 78.25 71 ALA C N 1
ATOM 7921 C CA . ALA C 3 71 ? 14.372 12.898 50.642 1.00 83.61 71 ALA C CA 1
ATOM 7922 C C . ALA C 3 71 ? 14.424 11.441 51.081 1.00 85.92 71 ALA C C 1
ATOM 7923 O O . ALA C 3 71 ? 14.536 11.174 52.281 1.00 88.49 71 ALA C O 1
ATOM 7930 N N . MET C 3 72 ? 14.342 10.500 50.144 1.00 86.31 72 MET C N 1
ATOM 7931 C CA . MET C 3 72 ? 14.399 9.078 50.462 1.00 89.67 72 MET C CA 1
ATOM 7932 C C . MET C 3 72 ? 15.617 8.447 49.794 1.00 85.96 72 MET C C 1
ATOM 7933 O O . MET C 3 72 ? 16.247 7.544 50.346 1.00 86.83 72 MET C O 1
ATOM 7947 N N . GLY C 3 86 ? -1.766 14.215 62.233 1.00 81.98 86 GLY C N 1
ATOM 7948 C CA . GLY C 3 86 ? -2.763 14.920 61.448 1.00 79.38 86 GLY C CA 1
ATOM 7949 C C . GLY C 3 86 ? -2.176 15.718 60.296 1.00 70.56 86 GLY C C 1
ATOM 7950 O O . GLY C 3 86 ? -2.911 16.334 59.529 1.00 61.07 86 GLY C O 1
ATOM 7953 N N . GLY C 3 87 ? -0.848 15.702 60.177 1.00 69.13 87 GLY C N 1
ATOM 7954 C CA . GLY C 3 87 ? -0.157 16.433 59.132 1.00 65.94 87 GLY C CA 1
ATOM 7955 C C . GLY C 3 87 ? 1.266 15.942 58.960 1.00 68.97 87 GLY C C 1
ATOM 7956 O O . GLY C 3 87 ? 1.997 15.822 59.947 1.00 73.13 87 GLY C O 1
ATOM 7960 N N . SER C 3 88 ? 1.677 15.650 57.727 1.00 63.36 88 SER C N 1
ATOM 7961 C CA . SER C 3 88 ? 3.004 15.087 57.490 1.00 61.95 88 SER C CA 1
ATOM 7962 C C . SER C 3 88 ? 3.381 15.284 56.027 1.00 53.78 88 SER C C 1
ATOM 7963 O O . SER C 3 88 ? 2.657 15.928 55.257 1.00 47.16 88 SER C O 1
ATOM 7971 N N . GLY C 3 89 ? 4.532 14.729 55.648 1.00 49.52 89 GLY C N 1
ATOM 7972 C CA . GLY C 3 89 ? 4.909 14.600 54.255 1.00 51.93 89 GLY C CA 1
ATOM 7973 C C . GLY C 3 89 ? 4.282 13.369 53.626 1.00 57.33 89 GLY C C 1
ATOM 7974 O O . GLY C 3 89 ? 3.367 12.753 54.180 1.00 58.51 89 GLY C O 1
ATOM 7978 N N . MET C 3 90 ? 4.812 12.989 52.460 1.00 66.22 90 MET C N 1
ATOM 7979 C CA . MET C 3 90 ? 4.201 11.981 51.596 1.00 62.60 90 MET C CA 1
ATOM 7980 C C . MET C 3 90 ? 4.932 10.646 51.677 1.00 56.94 90 MET C C 1
ATOM 7981 O O . MET C 3 90 ? 6.164 10.600 51.670 1.00 55.90 90 MET C O 1
ATOM 7995 N N . SER C 3 91 ? 4.159 9.564 51.712 1.00 52.78 91 SER C N 1
ATOM 7996 C CA . SER C 3 91 ? 4.670 8.210 51.559 1.00 52.72 91 SER C CA 1
ATOM 7997 C C . SER C 3 91 ? 4.782 7.834 50.080 1.00 60.02 91 SER C C 1
ATOM 7998 O O . SER C 3 91 ? 4.305 8.545 49.193 1.00 57.08 91 SER C O 1
ATOM 8006 N N . ILE C 3 92 ? 5.408 6.681 49.824 1.00 51.83 92 ILE C N 1
ATOM 8007 C CA . ILE C 3 92 ? 5.505 6.165 48.458 1.00 53.91 92 ILE C CA 1
ATOM 8008 C C . ILE C 3 92 ? 4.121 6.012 47.857 1.00 48.80 92 ILE C C 1
ATOM 8009 O O . ILE C 3 92 ? 3.837 6.509 46.759 1.00 44.01 92 ILE C O 1
ATOM 8025 N N . GLU C 3 93 ? 3.252 5.285 48.556 1.00 49.56 93 GLU C N 1
ATOM 8026 C CA . GLU C 3 93 ? 1.899 5.070 48.066 1.00 48.41 93 GLU C CA 1
ATOM 8027 C C . GLU C 3 93 ? 1.217 6.395 47.758 1.00 45.77 93 GLU C C 1
ATOM 8028 O O . GLU C 3 93 ? 0.522 6.529 46.739 1.00 41.79 93 GLU C O 1
ATOM 8032 N N . GLU C 3 94 ? 1.410 7.391 48.624 1.00 41.10 94 GLU C N 1
ATOM 8033 C CA . GLU C 3 94 ? 0.772 8.683 48.407 1.00 40.26 94 GLU C CA 1
ATOM 8034 C C . GLU C 3 94 ? 1.370 9.394 47.204 1.00 36.28 94 GLU C C 1
ATOM 8035 O O . GLU C 3 94 ? 0.650 10.090 46.481 1.00 36.97 94 GLU C O 1
ATOM 8047 N N . ILE C 3 95 ? 2.664 9.200 46.947 1.00 34.65 95 ILE C N 1
ATOM 8048 C CA . ILE C 3 95 ? 3.262 9.715 45.721 1.00 36.31 95 ILE C CA 1
ATOM 8049 C C . ILE C 3 95 ? 2.658 9.028 44.498 1.00 37.69 95 ILE C C 1
ATOM 8050 O O . ILE C 3 95 ? 2.308 9.684 43.511 1.00 33.97 95 ILE C O 1
ATOM 8066 N N . GLN C 3 96 ? 2.541 7.697 44.534 1.00 39.89 96 GLN C N 1
ATOM 8067 C CA . GLN C 3 96 ? 1.936 6.988 43.406 1.00 42.91 96 GLN C CA 1
ATOM 8068 C C . GLN C 3 96 ? 0.507 7.460 43.164 1.00 36.67 96 GLN C C 1
ATOM 8069 O O . GLN C 3 96 ? 0.076 7.603 42.011 1.00 34.82 96 GLN C O 1
ATOM 8083 N N . LYS C 3 97 ? -0.243 7.702 44.237 1.00 34.70 97 LYS C N 1
ATOM 8084 C CA . LYS C 3 97 ? -1.614 8.167 44.080 1.00 39.30 97 LYS C CA 1
ATOM 8085 C C . LYS C 3 97 ? -1.655 9.557 43.466 1.00 35.72 97 LYS C C 1
ATOM 8086 O O . LYS C 3 97 ? -2.533 9.851 42.650 1.00 35.50 97 LYS C O 1
ATOM 8096 N N . GLN C 3 98 ? -0.715 10.428 43.842 1.00 35.65 98 GLN C N 1
ATOM 8097 C CA . GLN C 3 98 ? -0.701 11.768 43.269 1.00 35.97 98 GLN C CA 1
ATOM 8098 C C . GLN C 3 98 ? -0.294 11.749 41.805 1.00 35.84 98 GLN C C 1
ATOM 8099 O O . GLN C 3 98 ? -0.784 12.567 41.021 1.00 36.08 98 GLN C O 1
ATOM 8113 N N . ILE C 3 99 ? 0.613 10.843 41.426 1.00 32.90 99 ILE C N 1
ATOM 8114 C CA . ILE C 3 99 ? 1.009 10.709 40.028 1.00 33.85 99 ILE C CA 1
ATOM 8115 C C . ILE C 3 99 ? -0.191 10.319 39.184 1.00 33.00 99 ILE C C 1
ATOM 8116 O O . ILE C 3 99 ? -0.409 10.857 38.089 1.00 36.03 99 ILE C O 1
ATOM 8132 N N . ALA C 3 100 ? -0.966 9.344 39.669 1.00 33.73 100 ALA C N 1
ATOM 8133 C CA . ALA C 3 100 ? -2.178 8.929 38.969 1.00 33.62 100 ALA C CA 1
ATOM 8134 C C . ALA C 3 100 ? -3.139 10.092 38.811 1.00 32.94 100 ALA C C 1
ATOM 8135 O O . ALA C 3 100 ? -3.728 10.283 37.740 1.00 32.77 100 ALA C O 1
ATOM 8142 N N . ALA C 3 101 ? -3.281 10.901 39.856 1.00 34.47 101 ALA C N 1
ATOM 8143 C CA . ALA C 3 101 ? -4.162 12.059 39.794 1.00 36.81 101 ALA C CA 1
ATOM 8144 C C . ALA C 3 101 ? -3.647 13.086 38.799 1.00 33.85 101 ALA C C 1
ATOM 8145 O O . ALA C 3 101 ? -4.438 13.689 38.068 1.00 34.98 101 ALA C O 1
ATOM 8152 N N . ILE C 3 102 ? -2.325 13.287 38.747 1.00 32.50 102 ILE C N 1
ATOM 8153 C CA . ILE C 3 102 ? -1.738 14.198 37.767 1.00 30.04 102 ILE C CA 1
ATOM 8154 C C . ILE C 3 102 ? -1.955 13.677 36.356 1.00 30.77 102 ILE C C 1
ATOM 8155 O O . ILE C 3 102 ? -2.192 14.450 35.412 1.00 30.24 102 ILE C O 1
ATOM 8171 N N . GLN C 3 103 ? -1.878 12.362 36.179 1.00 30.82 103 GLN C N 1
ATOM 8172 C CA . GLN C 3 103 ? -2.117 11.809 34.854 1.00 31.86 103 GLN C CA 1
ATOM 8173 C C . GLN C 3 103 ? -3.545 12.088 34.407 1.00 27.69 103 GLN C C 1
ATOM 8174 O O . GLN C 3 103 ? -3.785 12.383 33.227 1.00 31.67 103 GLN C O 1
ATOM 8188 N N . GLU C 3 104 ? -4.511 11.992 35.332 1.00 29.83 104 GLU C N 1
ATOM 8189 C CA . GLU C 3 104 ? -5.899 12.286 34.982 1.00 31.69 104 GLU C CA 1
ATOM 8190 C C . GLU C 3 104 ? -6.078 13.752 34.613 1.00 31.10 104 GLU C C 1
ATOM 8191 O O . GLU C 3 104 ? -6.844 14.073 33.693 1.00 30.67 104 GLU C O 1
ATOM 8203 N N . GLN C 3 105 ? -5.396 14.655 35.322 1.00 30.63 105 GLN C N 1
ATOM 8204 C CA A GLN C 3 105 ? -5.485 16.072 34.979 0.57 32.08 105 GLN C CA 1
ATOM 8205 C CA B GLN C 3 105 ? -5.476 16.073 34.981 0.43 32.04 105 GLN C CA 1
ATOM 8206 C C . GLN C 3 105 ? -4.894 16.337 33.603 1.00 30.31 105 GLN C C 1
ATOM 8207 O O . GLN C 3 105 ? -5.432 17.146 32.836 1.00 33.38 105 GLN C O 1
ATOM 8234 N N . ILE C 3 106 ? -3.788 15.664 33.273 1.00 30.31 106 ILE C N 1
ATOM 8235 C CA . ILE C 3 106 ? -3.176 15.823 31.959 1.00 28.64 106 ILE C CA 1
ATOM 8236 C C . ILE C 3 106 ? -4.110 15.307 30.874 1.00 28.06 106 ILE C C 1
ATOM 8237 O O . ILE C 3 106 ? -4.241 15.913 29.804 1.00 28.71 106 ILE C O 1
ATOM 8253 N N . LEU C 3 107 ? -4.768 14.176 31.128 1.00 29.60 107 LEU C N 1
ATOM 8254 C CA . LEU C 3 107 ? -5.687 13.625 30.136 1.00 27.89 107 LEU C CA 1
ATOM 8255 C C . LEU C 3 107 ? -6.863 14.562 29.893 1.00 31.60 107 LEU C C 1
ATOM 8256 O O . LEU C 3 107 ? -7.319 14.722 28.752 1.00 31.97 107 LEU C O 1
ATOM 8272 N N . ALA C 3 108 ? -7.386 15.166 30.955 1.00 30.39 108 ALA C N 1
ATOM 8273 C CA . ALA C 3 108 ? -8.470 16.128 30.801 1.00 31.80 108 ALA C CA 1
ATOM 8274 C C . ALA C 3 108 ? -8.035 17.333 29.972 1.00 31.50 108 ALA C C 1
ATOM 8275 O O . ALA C 3 108 ? -8.793 17.806 29.113 1.00 30.78 108 ALA C O 1
ATOM 8282 N N . ILE C 3 109 ? -6.830 17.856 30.231 1.00 30.45 109 ILE C N 1
ATOM 8283 C CA . ILE C 3 109 ? -6.300 18.978 29.450 1.00 30.77 109 ILE C CA 1
ATOM 8284 C C . ILE C 3 109 ? -6.107 18.568 27.996 1.00 29.08 109 ILE C C 1
ATOM 8285 O O . ILE C 3 109 ? -6.460 19.304 27.0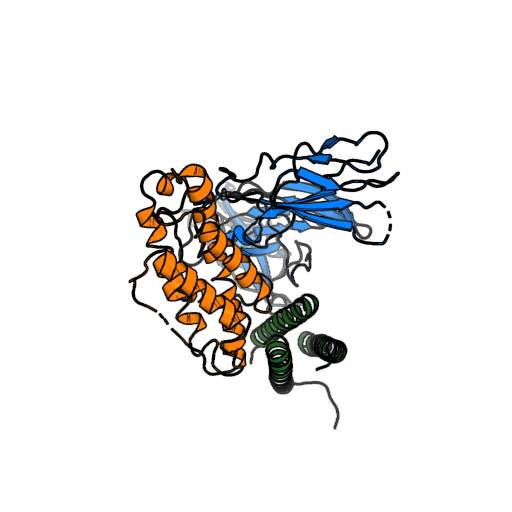67 1.00 29.77 109 ILE C O 1
ATOM 8301 N N . TYR C 3 110 ? -5.468 17.418 27.782 1.00 27.03 110 TYR C N 1
ATOM 8302 C CA . TYR C 3 110 ? -5.276 16.898 26.437 1.00 27.05 110 TYR C CA 1
ATOM 8303 C C . TYR C 3 110 ? -6.601 16.806 25.687 1.00 27.35 110 TYR C C 1
ATOM 8304 O O . TYR C 3 110 ? -6.711 17.231 24.531 1.00 30.31 110 TYR C O 1
ATOM 8322 N N . LYS C 3 111 ? -7.632 16.271 26.336 1.00 27.50 111 LYS C N 1
ATOM 8323 C CA . LYS C 3 111 ? -8.925 16.168 25.666 1.00 31.40 111 LYS C CA 1
ATOM 8324 C C . LYS C 3 111 ? -9.486 17.544 25.332 1.00 31.76 111 LYS C C 1
ATOM 8325 O O . LYS C 3 111 ? -10.068 17.734 24.261 1.00 30.65 111 LYS C O 1
ATOM 8344 N N . GLN C 3 112 ? -9.327 18.519 26.231 1.00 30.15 112 GLN C N 1
ATOM 8345 C CA . GLN C 3 112 ? -9.785 19.875 25.922 1.00 35.24 112 GLN C CA 1
ATOM 8346 C C . GLN C 3 112 ? -9.071 20.438 24.699 1.00 29.14 112 GLN C C 1
ATOM 8347 O O . GLN C 3 112 ? -9.698 21.031 23.815 1.00 33.88 112 GLN C O 1
ATOM 8361 N N . ILE C 3 113 ? -7.746 20.294 24.651 1.00 30.19 113 ILE C N 1
ATOM 8362 C CA . ILE C 3 113 ? -6.969 20.823 23.528 1.00 30.36 113 ILE C CA 1
ATOM 8363 C C . ILE C 3 113 ? -7.342 20.120 22.232 1.00 33.85 113 ILE C C 1
ATOM 8364 O O . ILE C 3 113 ? -7.494 20.754 21.183 1.00 33.70 113 ILE C O 1
ATOM 8380 N N . MET C 3 114 ? -7.446 18.791 22.267 1.00 33.08 114 MET C N 1
ATOM 8381 C CA . MET C 3 114 ? -7.808 18.078 21.045 1.00 34.92 114 MET C CA 1
ATOM 8382 C C . MET C 3 114 ? -9.181 18.512 20.550 1.00 32.75 114 MET C C 1
ATOM 8383 O O . MET C 3 114 ? -9.417 18.607 19.337 1.00 36.95 114 MET C O 1
ATOM 8397 N N . ALA C 3 115 ? -10.111 18.772 21.466 1.00 31.84 115 ALA C N 1
ATOM 8398 C CA . ALA C 3 115 ? -11.424 19.248 21.035 1.00 33.21 115 ALA C CA 1
ATOM 8399 C C . ALA C 3 115 ? -11.328 20.646 20.436 1.00 39.16 115 ALA C C 1
ATOM 8400 O O . ALA C 3 115 ? -12.065 20.976 19.499 1.00 38.81 115 ALA C O 1
ATOM 8407 N N . MET C 3 116 ? -10.398 21.466 20.930 1.00 36.39 116 MET C N 1
ATOM 8408 C CA . MET C 3 116 ? -10.262 22.829 20.428 1.00 37.29 116 MET C CA 1
ATOM 8409 C C . MET C 3 116 ? -9.695 22.871 19.016 1.00 37.49 116 MET C C 1
ATOM 8410 O O . MET C 3 116 ? -10.047 23.766 18.241 1.00 42.13 116 MET C O 1
ATOM 8424 N N . VAL C 3 117 ? -8.810 21.931 18.660 1.00 36.22 117 VAL C N 1
ATOM 8425 C CA . VAL C 3 117 ? -8.228 21.916 17.318 1.00 37.45 117 VAL C CA 1
ATOM 8426 C C . VAL C 3 117 ? -9.023 21.053 16.346 1.00 41.86 117 VAL C C 1
ATOM 8427 O O . VAL C 3 117 ? -8.637 20.942 15.173 1.00 43.07 117 VAL C O 1
ATOM 8440 N N . THR C 3 118 ? -10.116 20.441 16.788 1.00 40.04 118 THR C N 1
ATOM 8441 C CA . THR C 3 118 ? -10.976 19.667 15.894 1.00 47.94 118 THR C CA 1
ATOM 8442 C C . THR C 3 118 ? -12.212 20.476 15.505 1.00 54.38 118 THR C C 1
ATOM 8443 O O . THR C 3 118 ? -12.759 21.246 16.300 1.00 54.66 118 THR C O 1
#

InterPro domains:
  IPR003530 Long hematopoietin receptor, soluble alpha chain, conserved site [PS01354] (233-275)
  IPR003598 Immunoglobulin subtype 2 [SM00408] (41-97)
  IPR003961 Fibronectin type III [PS50853] (237-328)
  IPR003961 Fibronectin type III [cd00063] (235-325)
  IPR007110 Immunoglobulin-like domain [PS50835] (19-90)
  IPR013783 Immunoglobulin-like fold [G3DSA:2.60.40.10] (23-106)
  IPR013783 Immunoglobulin-like fold [G3DSA:2.60.40.10] (125-232)
  IPR013783 Immunoglobulin-like fold [G3DSA:2.60.40.10] (236-326)
  IPR015528 Interleukin-12 beta [PIRSF038007] (1-328)
  IPR015528 Interleukin-12 beta [PR01928] (129-144)
  IPR015528 Interleukin-12 beta [PR01928] (199-210)
  IPR015528 Interleukin-12 beta [PR01928] (261-271)
  IPR019482 Interleukin-12 beta, central domain [PF10420] (126-216)
  IPR036116 Fibronectin type III superfamily [SSF49265] (110-233)
  IPR036116 Fibronectin type III superfamily [SSF49265] (234-325)
  IPR036179 Immunoglobulin-like domain superfamily [SSF48726] (31-107)
  IPR050676 Interleukin-12 [PTHR48485] (1-327)

GO terms:
  GO:0005125 cytokine activity (F, IDA)
  GO:0005576 extracellular region (C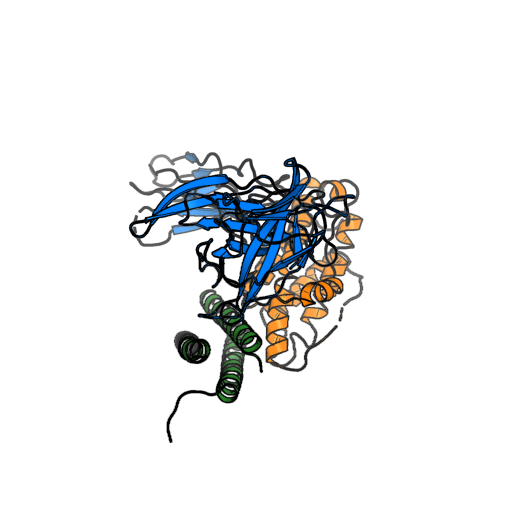, IDA)
  GO:0035722 interleukin-12-mediated signaling pathway (P, IDA)
  GO:0038155 interleukin-23-mediated signaling pathway (P, IDA)
  GO:1900747 negative regulation of vascular endothelial growth factor signaling pathway (P, IGI)
  GO:0050709 negative regulation of protein secretion (P, IGI)
  GO:1903588 negative regulation of blood vessel endothelial cell proliferation involved in sprouting angiogenesis (P, IGI)
  GO:0032946 positive regulation of mononuclear cell proliferation (P, IMP)
  GO:0042164 interleukin-12 alpha subunit binding (F, IPI)
  GO:0046982 protein heterodimerization activity (F, IPI)
  GO:0031906 late endosome lumen (C, TAS)
  GO:0005576 extracellular region (C, TAS)
  GO:0005788 endoplasmic reticulum lumen (C, TAS)
  GO:0005829 cytosol (C, TAS)
  GO:0042802 identical protein binding (F, IPI)
  GO:0005515 protein binding (F, IPI)
  GO:0002230 positive regulation of defense response to virus by host (P, IDA)
  GO:0002827 positive regulation of T-helper 1 type immune response (P, IDA)
  GO:0034393 positive regulation of smooth muscle cell apoptotic process (P, IDA)
  GO:0042102 positive regulation of T cell proliferation (P, IDA)

Nearest PDB structures (foldseek):
  5mj3-assembly1_A  TM=1.003E+00  e=3.986E-63  Homo sapiens
  5njd-assembly1_A  TM=9.842E-01  e=4.857E-56  Homo sapiens
  5njd-assembly4_G  TM=9.892E-01  e=1.264E-55  Homo sapiens
  8oe4-assembly1_A  TM=9.877E-01  e=2.959E-55  Homo sapiens
  6wdq-assembly1_A  TM=9.737E-01  e=2.758E-54  Homo sapiens